Protein AF-A0A0D8IU62-F1 (afdb_monomer_lite)

InterPro domains:
  IPR040696 Large polyvalent protein associated domain 23 [PF18838] (201-257)

pLDDT: mean 72.2, std 17.95, range [23.72, 97.88]

Foldseek 3Di:
DDDDAQADPPLLVVLVCVLLVLLVAAEAEDADPPQLDQWDDDDRYIYGHRHDDLCSLLVVQLVVLVVCCVVPVPLSVLLLVLLVVLLVVDVVLVVLLVVLLCQCPPPSHPNVVVQQDPVGDGNPVSSSSNSSSNSLSVCLSDVVSVLLSCLVDLSSLVSNLVSLVVVCVSRVVSDDPVSNVSSVVSNVSSVCSNVVCLVPLVFFAWAKAFDDPPVLVVQLVVCVVVVHDQVVSCLVRVWGAFQVRTTMHIWGQVQKAFPLVFPPDPDQKDFPLRTIDGVRCCVVPVVLRGQIEGEDDDPPPDQWAQDLVRSYIYHHNCCSPPHDVLSVLLRSLQSSCSSRVHQHADDLLLLLLVLLLVLCVVPVPPPVLVVDDALVSNSLSSQVSSCVVQSHPTNSRSSVVLRCQRLSNLSSNLSSVRSSPHNVCSSVDDSPSHGHGGDSVVSVVSSVVSSVVSPDDPVVVCVVSPD

Organism: NCBI:txid1550024

Radius of gyration: 24.52 Å; chains: 1; bounding box: 62×64×66 Å

Sequence (467 aa):
MALETGRAGKTDLDWLEHLAGTAKMELQYVFQPGSGVQAAVQGRRITVNLVGAGYAFGAAVHELGHSMKAADAKAYAKFESAVLRLAQSDAALEQIARQTAADYLSPDSPARAGLLDAQGNIDAAALNEEISLRLAQELVADPEKLVRAVERDRGLTETFLDFVRGLKNRIAIRLSGSERAMLDEAERTLVNLLRGEAGSVAGEKYSFVRATDAEQIARAQELEAQGENAKTIWSETHLTRDGGGAWVQEINDHGAKPRPDGDARGEKGGRLADYLEHPELYEADPGIADINVELGTLSESEKGKYSLQERTLRFTEDTFKNKSMSDIMHEVQHAIQNEEELAAGGSRKLAYAALVSDAYEAVKDTPEFQSLQTKEERLHYLEEAAAKQAGAPDIETAATNGYVNLGGEKMARQTAKRWYYTKDQREKTWPDVAGNVLDKSVESQRIVETLERIGYTKNEIRGLLGG

Secondary structure (DSSP, 8-state):
----S----HHHHHHHHHHHHHHT-EEEEE--TT---SEEEETTEEEEE---TTHHHHHHHHHHHHHHHHH-HHHHHHHHHHHHHHHHH-HHHHHHHHHHHHHHH-TT-GGGGGGB-TTS-B-HHHHHHHHHHHHHHHHHS-HHHHHHHHHT-HHHHHHHHHHHHHHHHHHTTS--HHHHH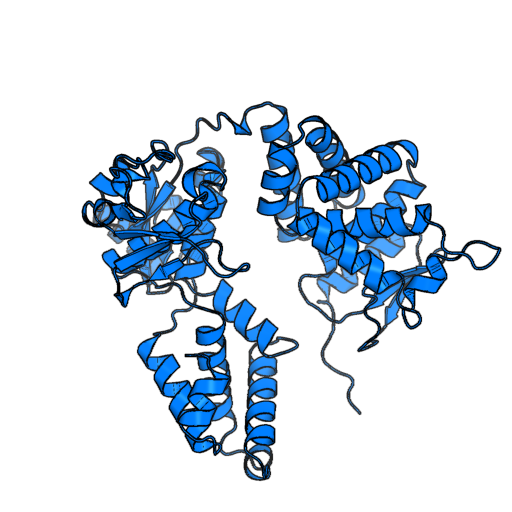HHHHHHHHHHHHHTTGGG---S--EEEEE---HHHHHHHHHHHHTT--HHHHH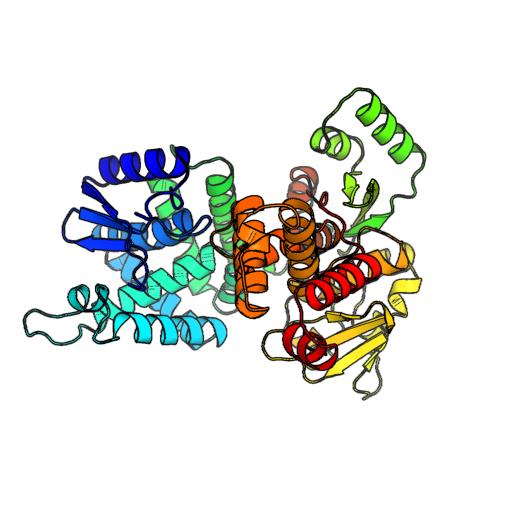HHHS-EE-TTS-EEEEEE-TT-EE-TT-SS-S-SEEEHHHHEE-HHHHHH-GGGGG-EEEEEPPPTT-SEEEETTTTEEEEETTHHHHS-HHHHHHHHHHHHHHHTT------HHHHHHHHHHHHHHHHTTSHHHHT--SHHHHHHHHHHHHHHHTT-SSHHHHHHHHHHTBHHHHHHHHHHHHTT--HHHHHHS------B---HHHHHHHHHHHHHHHT--HHHHHHHH--

Structure (mmCIF, N/CA/C/O backbone):
data_AF-A0A0D8IU62-F1
#
_entry.id   AF-A0A0D8IU62-F1
#
loop_
_atom_site.group_PDB
_atom_site.id
_atom_site.type_symbol
_atom_site.label_atom_id
_atom_site.label_alt_id
_atom_site.label_comp_id
_atom_site.label_asym_id
_atom_site.label_entity_id
_atom_site.label_seq_id
_atom_site.pdbx_PDB_ins_code
_atom_site.Cartn_x
_atom_site.Cartn_y
_atom_site.Cartn_z
_atom_site.occupancy
_atom_site.B_iso_or_equiv
_atom_site.auth_seq_id
_atom_site.auth_comp_id
_atom_site.auth_asym_id
_atom_site.auth_atom_id
_atom_site.pdbx_PDB_model_num
ATOM 1 N N . MET A 1 1 ? -7.537 6.037 35.303 1.00 23.72 1 MET A N 1
ATOM 2 C CA . MET A 1 1 ? -7.103 4.622 35.338 1.00 23.72 1 MET A CA 1
ATOM 3 C C . MET A 1 1 ? -7.016 4.092 33.908 1.00 23.72 1 MET A C 1
ATOM 5 O O . MET A 1 1 ? -7.736 3.176 33.549 1.00 23.72 1 MET A O 1
ATOM 9 N N . ALA A 1 2 ? -6.161 4.710 33.089 1.00 24.53 2 ALA A N 1
ATOM 10 C CA . ALA A 1 2 ? -5.918 4.355 31.694 1.00 24.53 2 ALA A CA 1
ATOM 11 C C . ALA A 1 2 ? -4.403 4.177 31.559 1.00 24.53 2 ALA A C 1
ATOM 13 O O . ALA A 1 2 ? -3.666 5.153 31.482 1.00 24.53 2 ALA A O 1
ATOM 14 N N . LEU A 1 3 ? -3.943 2.941 31.713 1.00 24.83 3 LEU A N 1
ATOM 15 C CA . LEU A 1 3 ? -2.543 2.538 31.612 1.00 24.83 3 LEU A CA 1
ATOM 16 C C . LEU A 1 3 ? -2.556 1.075 31.186 1.00 24.83 3 LEU A C 1
ATOM 18 O O . LEU A 1 3 ? -2.492 0.201 32.035 1.00 24.83 3 LEU A O 1
ATOM 22 N N . GLU A 1 4 ? -2.732 0.828 29.891 1.00 28.38 4 GLU A N 1
ATOM 23 C CA . GLU A 1 4 ? -2.337 -0.406 29.202 1.00 28.38 4 GLU A CA 1
ATOM 24 C C . GLU A 1 4 ? -2.783 -0.292 27.744 1.00 28.38 4 GLU A C 1
ATOM 26 O O . GLU A 1 4 ? -3.951 -0.506 27.451 1.00 28.38 4 GLU A O 1
ATOM 31 N N . THR A 1 5 ? -1.881 0.122 26.850 1.00 31.73 5 THR A N 1
ATOM 32 C CA . THR A 1 5 ? -1.741 -0.332 25.444 1.00 31.73 5 THR A CA 1
ATOM 33 C C . THR A 1 5 ? -0.883 0.670 24.679 1.00 31.73 5 THR A C 1
ATOM 35 O O . THR A 1 5 ? -1.318 1.673 24.136 1.00 31.73 5 THR A O 1
ATOM 38 N N . GLY A 1 6 ? 0.407 0.388 24.716 1.00 31.55 6 GLY A N 1
ATOM 39 C CA . GLY A 1 6 ? 1.464 1.105 24.024 1.00 31.55 6 GLY A CA 1
ATOM 40 C C . GLY A 1 6 ? 2.752 0.545 24.580 1.00 31.55 6 GLY A C 1
ATOM 41 O O . GLY A 1 6 ? 3.444 1.173 25.376 1.00 31.55 6 GLY A O 1
ATOM 42 N N . ARG A 1 7 ? 2.965 -0.744 24.317 1.00 33.69 7 ARG A N 1
ATOM 43 C CA . ARG A 1 7 ? 4.231 -1.390 24.621 1.00 33.69 7 ARG A CA 1
ATOM 44 C C . ARG A 1 7 ? 4.876 -1.679 23.284 1.00 33.69 7 ARG A C 1
ATOM 46 O O . ARG A 1 7 ? 4.287 -2.379 22.465 1.00 33.69 7 ARG A O 1
ATOM 53 N N . ALA A 1 8 ? 6.075 -1.140 23.102 1.00 39.62 8 ALA A N 1
ATOM 54 C CA . ALA A 1 8 ? 7.024 -1.697 22.157 1.00 39.62 8 ALA A CA 1
ATOM 55 C C . ALA A 1 8 ? 7.082 -3.221 22.369 1.00 39.62 8 ALA A C 1
ATOM 57 O O . ALA A 1 8 ? 6.934 -3.704 23.502 1.00 39.62 8 ALA A O 1
ATOM 58 N N . GLY A 1 9 ? 7.202 -3.982 21.280 1.00 40.31 9 GLY A N 1
ATOM 59 C CA . GLY A 1 9 ? 7.260 -5.433 21.369 1.00 40.31 9 GLY A CA 1
ATOM 60 C C . GLY A 1 9 ? 8.406 -5.846 22.290 1.00 40.31 9 GLY A C 1
ATOM 61 O O . GLY A 1 9 ? 9.393 -5.127 22.433 1.00 40.31 9 GLY A O 1
ATOM 62 N N . LYS A 1 10 ? 8.305 -7.013 22.931 1.00 38.44 10 LYS A N 1
ATOM 63 C CA . LYS A 1 10 ? 9.383 -7.522 23.797 1.00 38.44 10 LYS A CA 1
ATOM 64 C C . LYS A 1 10 ? 10.744 -7.509 23.080 1.00 38.44 10 LYS A C 1
ATOM 66 O O . LYS A 1 10 ? 11.741 -7.140 23.677 1.00 38.44 10 LYS A O 1
ATOM 71 N N . THR A 1 11 ? 10.752 -7.819 21.786 1.00 42.34 11 THR A N 1
ATOM 72 C CA . THR A 1 11 ? 11.939 -7.777 20.924 1.00 42.34 11 THR A CA 1
ATOM 73 C C . THR A 1 11 ? 12.497 -6.361 20.730 1.00 42.34 11 THR A C 1
ATOM 75 O O . THR A 1 11 ? 13.711 -6.196 20.739 1.00 42.34 11 THR A O 1
ATOM 78 N N . ASP A 1 12 ? 11.638 -5.345 20.628 1.00 43.91 12 ASP A N 1
ATOM 79 C CA . ASP A 1 12 ? 12.027 -3.937 20.464 1.00 43.91 12 ASP A CA 1
ATOM 80 C C . ASP A 1 12 ? 12.585 -3.351 21.774 1.00 43.91 12 ASP A C 1
ATOM 82 O O . ASP A 1 12 ? 13.559 -2.599 21.773 1.00 43.91 12 ASP A O 1
ATOM 86 N N . LEU A 1 13 ? 11.988 -3.730 22.911 1.00 44.53 13 LEU A N 1
ATOM 87 C CA . LEU A 1 13 ? 12.437 -3.346 24.254 1.00 44.53 13 LEU A CA 1
ATOM 88 C C . LEU A 1 13 ? 13.764 -4.026 24.627 1.00 44.53 13 LEU A C 1
ATOM 90 O O . LEU A 1 13 ? 14.680 -3.356 25.106 1.00 44.53 13 LEU A O 1
ATOM 94 N N . ASP A 1 14 ? 13.899 -5.326 24.341 1.00 45.22 14 ASP A N 1
ATOM 95 C CA . ASP A 1 14 ? 15.143 -6.084 24.536 1.00 45.22 14 ASP A CA 1
ATOM 96 C C . ASP A 1 14 ? 16.275 -5.512 23.651 1.00 45.22 14 ASP A C 1
ATOM 98 O O . ASP A 1 14 ? 17.438 -5.450 24.060 1.00 45.22 14 ASP A O 1
ATOM 102 N N . TRP A 1 15 ? 15.942 -5.042 22.442 1.00 50.19 15 TRP A N 1
ATOM 103 C CA . TRP A 1 15 ? 16.871 -4.385 21.520 1.00 50.19 15 TRP A CA 1
ATOM 104 C C . TRP A 1 15 ? 17.313 -2.995 22.016 1.00 50.19 15 TRP A C 1
ATOM 106 O O . TRP A 1 15 ? 18.520 -2.726 22.055 1.00 50.19 15 TRP A O 1
ATOM 116 N N . LEU A 1 16 ? 16.383 -2.144 22.473 1.00 46.78 16 LEU A N 1
ATOM 117 C CA . LEU A 1 16 ? 16.682 -0.813 23.020 1.00 46.78 16 LEU A CA 1
ATOM 118 C C . LEU A 1 16 ? 17.548 -0.892 24.292 1.00 46.78 16 LEU A C 1
ATOM 120 O O . LEU A 1 16 ? 18.548 -0.174 24.406 1.00 46.78 16 LEU A O 1
ATOM 124 N N . GLU A 1 17 ? 17.221 -1.792 25.226 1.00 48.28 17 GLU A N 1
ATOM 125 C CA . GLU A 1 17 ? 18.007 -2.023 26.452 1.00 48.28 17 GLU A CA 1
ATOM 126 C C . GLU A 1 17 ? 19.444 -2.459 26.135 1.00 48.28 17 GLU A C 1
ATOM 128 O O . GLU A 1 17 ? 20.413 -2.019 26.764 1.00 48.28 17 GLU A O 1
ATOM 133 N N . HIS A 1 18 ? 19.611 -3.287 25.105 1.00 45.47 18 HIS A N 1
ATOM 134 C CA . HIS A 1 18 ? 20.913 -3.792 24.698 1.00 45.47 18 HIS A CA 1
ATOM 135 C C . HIS A 1 18 ? 21.776 -2.751 23.963 1.00 45.47 18 HIS A C 1
ATOM 137 O O . HIS A 1 18 ? 23.010 -2.736 24.093 1.00 45.47 18 HIS A O 1
ATOM 143 N N . LEU A 1 19 ? 21.140 -1.860 23.203 1.00 47.88 19 LEU A N 1
ATOM 144 C CA . LEU A 1 19 ? 21.784 -0.748 22.508 1.00 47.88 19 LEU A CA 1
ATOM 145 C C . LEU A 1 19 ? 22.259 0.339 23.459 1.00 47.88 19 LEU A C 1
ATOM 147 O O . LEU A 1 19 ? 23.422 0.743 23.374 1.00 47.88 19 LEU A O 1
ATOM 151 N N . ALA A 1 20 ? 21.413 0.723 24.415 1.00 49.81 20 ALA A N 1
ATOM 152 C CA . ALA A 1 20 ? 21.793 1.612 25.503 1.00 49.81 20 ALA A CA 1
ATOM 153 C C . ALA A 1 20 ? 23.021 1.056 26.250 1.00 49.81 20 ALA A C 1
ATOM 155 O O . ALA A 1 20 ? 24.021 1.755 26.427 1.00 49.81 20 ALA A O 1
ATOM 156 N N . GLY A 1 21 ? 23.043 -0.253 26.531 1.00 47.72 21 GLY A N 1
ATOM 157 C CA . GLY A 1 21 ? 24.211 -0.923 27.112 1.00 47.72 21 GLY A CA 1
ATOM 158 C C . GLY A 1 21 ? 25.491 -0.851 26.260 1.00 47.72 21 GLY A C 1
ATOM 159 O O . GLY A 1 21 ? 26.589 -0.722 26.802 1.00 47.72 21 GLY A O 1
ATOM 160 N N . THR A 1 22 ? 25.381 -0.883 24.928 1.00 46.75 22 THR A N 1
ATOM 161 C CA . THR A 1 22 ? 26.536 -0.877 24.001 1.00 46.75 22 THR A CA 1
ATOM 162 C C . THR A 1 22 ? 27.087 0.528 23.773 1.00 46.75 22 THR A C 1
ATOM 164 O O . THR A 1 22 ? 28.303 0.718 23.732 1.00 46.75 22 THR A O 1
ATOM 167 N N . ALA A 1 23 ? 26.203 1.524 23.702 1.00 46.81 23 ALA A N 1
ATOM 168 C CA . ALA A 1 23 ? 26.554 2.939 23.611 1.00 46.81 23 ALA A CA 1
ATOM 169 C C . ALA A 1 23 ? 26.958 3.553 24.971 1.00 46.81 23 ALA A C 1
ATOM 171 O O . ALA A 1 23 ? 27.368 4.712 25.032 1.00 46.81 23 ALA A O 1
ATOM 172 N N . LYS A 1 24 ? 26.895 2.780 26.070 1.00 56.34 24 LYS A N 1
ATOM 173 C CA . LYS A 1 24 ? 27.091 3.247 27.459 1.00 56.34 24 LYS A CA 1
ATOM 174 C C . LYS A 1 24 ? 26.139 4.391 27.828 1.00 56.34 24 LYS A C 1
ATOM 176 O O . LYS A 1 24 ? 26.566 5.400 28.408 1.00 56.34 24 LYS A O 1
ATOM 181 N N . MET A 1 25 ? 24.876 4.215 27.463 1.00 47.00 25 MET A N 1
ATOM 182 C CA . MET A 1 25 ? 23.758 5.109 27.730 1.00 47.00 25 MET A CA 1
ATOM 183 C C . MET A 1 25 ? 22.753 4.431 28.679 1.00 47.00 25 MET A C 1
ATOM 185 O O . MET A 1 25 ? 22.629 3.210 28.706 1.00 47.00 25 MET A O 1
ATOM 189 N N . GLU A 1 26 ? 22.067 5.222 29.496 1.00 46.81 26 GLU A N 1
ATOM 190 C CA . GLU A 1 26 ? 20.943 4.824 30.340 1.00 46.81 26 GLU A CA 1
ATOM 191 C C . GLU A 1 26 ? 19.649 4.964 29.537 1.00 46.81 26 GLU A C 1
ATOM 193 O O . GLU A 1 26 ? 19.426 5.994 28.908 1.00 46.81 26 GLU A O 1
ATOM 198 N N . LEU A 1 27 ? 18.780 3.958 29.560 1.00 44.56 27 LEU A N 1
ATOM 199 C CA . LEU A 1 27 ? 17.505 4.004 28.852 1.00 44.56 27 LEU A CA 1
ATOM 200 C C . LEU A 1 27 ? 16.352 4.182 29.838 1.00 44.56 27 LEU A C 1
ATOM 202 O O . LEU A 1 27 ? 16.270 3.466 30.836 1.00 44.56 27 LEU A O 1
ATOM 206 N N . GLN A 1 28 ? 15.459 5.122 29.545 1.00 47.72 28 GLN A N 1
ATOM 207 C CA . GLN A 1 28 ? 14.249 5.374 30.312 1.00 47.72 28 GLN A CA 1
ATOM 208 C C . GLN A 1 28 ? 13.028 5.343 29.390 1.00 47.72 28 GLN A C 1
ATOM 210 O O . GLN A 1 28 ? 12.946 6.066 28.401 1.00 47.72 28 GLN A O 1
ATOM 215 N N . TYR A 1 29 ? 12.045 4.525 29.743 1.00 46.34 29 TYR A N 1
ATOM 216 C CA . TYR A 1 29 ? 10.778 4.461 29.025 1.00 46.34 29 TYR A CA 1
ATOM 217 C C . TYR A 1 29 ? 9.762 5.398 29.666 1.00 46.34 29 TYR A C 1
ATOM 219 O O . TYR A 1 29 ? 9.590 5.387 30.888 1.00 46.34 29 TYR A O 1
ATOM 227 N N . VAL A 1 30 ? 9.074 6.196 28.853 1.00 43.81 30 VAL A N 1
ATOM 228 C CA . VAL A 1 30 ? 8.003 7.083 29.319 1.00 43.81 30 VAL A CA 1
ATOM 229 C C . VAL A 1 30 ? 6.769 6.935 28.438 1.00 43.81 30 VAL A C 1
ATOM 231 O O . VAL A 1 30 ? 6.855 6.601 27.260 1.00 43.81 30 VAL A O 1
ATOM 234 N N . PHE A 1 31 ? 5.605 7.178 29.031 1.00 39.66 31 PHE A N 1
ATOM 235 C CA . PHE A 1 31 ? 4.325 7.187 28.333 1.00 39.66 31 PHE A CA 1
ATOM 236 C C . PHE A 1 31 ? 3.728 8.584 28.488 1.00 39.66 31 PHE A C 1
ATOM 238 O O . PHE A 1 31 ? 3.175 8.909 29.540 1.00 39.66 31 PHE A O 1
ATOM 245 N N . GLN A 1 32 ? 3.924 9.441 27.484 1.00 45.47 32 GLN A N 1
ATOM 246 C CA . GLN A 1 32 ? 3.443 10.825 27.498 1.00 45.47 32 GLN A CA 1
ATOM 247 C C . GLN A 1 32 ? 2.598 11.098 26.247 1.00 45.47 32 GLN A C 1
ATOM 249 O O . GLN A 1 32 ? 3.142 11.428 25.191 1.00 45.47 32 GLN A O 1
ATOM 254 N N . PRO A 1 33 ? 1.267 10.952 26.349 1.00 37.09 33 PRO A N 1
ATOM 255 C CA . PRO A 1 33 ? 0.346 11.350 25.294 1.00 37.09 33 PRO A CA 1
ATOM 256 C C . PRO A 1 33 ? 0.358 12.879 25.157 1.00 37.09 33 PRO A C 1
ATOM 258 O O . PRO A 1 33 ? 0.120 13.584 26.137 1.00 37.09 33 PRO A O 1
ATOM 261 N N . GLY A 1 34 ? 0.641 13.390 23.957 1.00 34.22 34 GLY A N 1
ATOM 262 C CA . GLY A 1 34 ? 0.487 14.814 23.623 1.00 34.22 34 GLY A CA 1
ATOM 263 C C . GLY A 1 34 ? 1.756 15.673 23.603 1.00 34.22 34 GLY A C 1
ATOM 264 O O . GLY A 1 34 ? 1.645 16.870 23.372 1.00 34.22 34 GLY A O 1
ATOM 265 N N . SER A 1 35 ? 2.954 15.113 23.807 1.00 41.28 35 SER A N 1
ATOM 266 C CA . SER A 1 35 ? 4.193 15.913 23.810 1.00 41.28 35 SER A CA 1
ATOM 267 C C . SER A 1 35 ? 4.787 16.188 22.422 1.00 41.28 35 SER A C 1
ATOM 269 O O . SER A 1 35 ? 5.700 17.000 22.323 1.00 41.28 35 SER A O 1
ATOM 271 N N . GLY A 1 36 ? 4.354 15.483 21.366 1.00 39.44 36 GLY A N 1
ATOM 272 C CA . GLY A 1 36 ? 4.965 15.528 20.022 1.00 39.44 36 GLY A CA 1
ATOM 273 C C . GLY A 1 36 ? 6.397 14.965 19.943 1.00 39.44 36 GLY A C 1
ATOM 274 O O . GLY A 1 36 ? 6.873 14.626 18.865 1.00 39.44 36 GLY A O 1
ATOM 275 N N . VAL A 1 37 ? 7.068 14.799 21.086 1.00 40.44 37 VAL A N 1
ATOM 276 C CA . VAL A 1 37 ? 8.439 14.305 21.219 1.00 40.44 37 VAL A CA 1
ATOM 277 C C . VAL A 1 37 ? 8.416 12.786 21.387 1.00 40.44 37 VAL A C 1
ATOM 279 O O . VAL A 1 37 ? 7.905 12.252 22.378 1.00 40.44 37 VAL A O 1
ATOM 282 N N . GLN A 1 38 ? 8.942 12.094 20.375 1.00 49.34 38 GLN A N 1
ATOM 283 C CA . GLN A 1 38 ? 8.926 10.630 20.261 1.00 49.34 38 GLN A CA 1
ATOM 284 C C . GLN A 1 38 ? 10.104 9.970 20.998 1.00 49.34 38 GLN A C 1
ATOM 286 O O . GLN A 1 38 ? 9.960 8.878 21.546 1.00 49.34 38 GLN A O 1
ATOM 291 N N . ALA A 1 39 ? 11.246 10.651 21.069 1.00 44.62 39 ALA A N 1
ATOM 292 C CA . ALA A 1 39 ? 12.399 10.286 21.880 1.00 44.62 39 ALA A CA 1
ATOM 293 C C . ALA A 1 39 ? 13.208 11.551 22.227 1.00 44.62 39 ALA A C 1
ATOM 295 O O . ALA A 1 39 ? 13.013 12.594 21.606 1.00 44.62 39 ALA A O 1
ATOM 296 N N . ALA A 1 40 ? 14.038 11.492 23.269 1.00 42.66 40 ALA A N 1
ATOM 297 C CA . ALA A 1 40 ? 14.892 12.601 23.689 1.00 42.66 40 ALA A CA 1
ATOM 298 C C . ALA A 1 40 ? 16.178 12.103 24.364 1.00 42.66 40 ALA A C 1
ATOM 300 O O . ALA A 1 40 ? 16.131 11.212 25.219 1.00 42.66 40 ALA A O 1
ATOM 301 N N . VAL A 1 41 ? 17.314 12.738 24.060 1.00 38.78 41 VAL A N 1
ATOM 302 C CA . VAL A 1 41 ? 18.610 12.451 24.698 1.00 38.78 41 VAL A CA 1
ATOM 303 C C . VAL A 1 41 ? 19.008 13.565 25.650 1.00 38.78 41 VAL A C 1
ATOM 305 O O . VAL A 1 41 ? 19.099 14.730 25.275 1.00 38.78 41 VAL A O 1
ATOM 308 N N . GLN A 1 42 ? 19.328 13.198 26.890 1.00 45.03 42 GLN A N 1
ATOM 309 C CA . GLN A 1 42 ? 19.895 14.110 27.875 1.00 45.03 42 GLN A CA 1
ATOM 310 C C . GLN A 1 42 ? 21.138 13.491 28.522 1.00 45.03 42 GLN A C 1
ATOM 312 O O . GLN A 1 42 ? 21.069 12.577 29.348 1.00 45.03 42 GLN A O 1
ATOM 317 N N . GLY A 1 43 ? 22.316 13.995 28.153 1.00 49.31 43 GLY A N 1
ATOM 318 C CA . GLY A 1 43 ? 23.590 13.475 28.649 1.00 49.31 43 GLY A CA 1
ATOM 319 C C . GLY A 1 43 ? 23.824 12.027 28.208 1.00 49.31 43 GLY A C 1
ATOM 320 O O . GLY A 1 43 ? 23.930 11.751 27.020 1.00 49.31 43 GLY A O 1
ATOM 321 N N . ARG A 1 44 ? 23.924 11.090 29.160 1.00 46.38 44 ARG A N 1
ATOM 322 C CA . ARG A 1 44 ? 24.012 9.649 28.851 1.00 46.38 44 ARG A CA 1
ATOM 323 C C . ARG A 1 44 ? 22.647 8.971 28.813 1.00 46.38 44 ARG A C 1
ATOM 325 O O . ARG A 1 44 ? 22.629 7.756 28.748 1.00 46.38 44 ARG A O 1
ATOM 332 N N . ARG A 1 45 ? 21.530 9.691 28.913 1.00 40.00 45 ARG A N 1
ATOM 333 C CA . ARG A 1 45 ? 20.202 9.092 29.057 1.00 40.00 45 ARG A CA 1
ATOM 334 C C . ARG A 1 45 ? 19.366 9.267 27.793 1.00 40.00 45 ARG A C 1
ATOM 336 O O . ARG A 1 45 ? 19.234 10.392 27.328 1.00 40.00 45 ARG A O 1
ATOM 343 N N . ILE A 1 46 ? 18.793 8.182 27.280 1.00 47.81 46 ILE A N 1
ATOM 344 C CA . ILE A 1 46 ? 17.806 8.176 26.192 1.00 47.81 46 ILE A CA 1
ATOM 345 C C . ILE A 1 46 ? 16.427 7.968 26.818 1.00 47.81 46 ILE A C 1
ATOM 347 O O . ILE A 1 46 ? 16.234 7.036 27.600 1.00 47.81 46 ILE A O 1
ATOM 351 N N . THR A 1 47 ? 15.475 8.826 26.473 1.00 48.75 47 THR A N 1
ATOM 352 C CA . THR A 1 47 ? 14.075 8.729 26.886 1.00 48.75 47 THR A CA 1
ATOM 353 C C . THR A 1 47 ? 13.222 8.420 25.666 1.00 48.75 47 THR A C 1
ATOM 355 O O . THR A 1 47 ? 13.234 9.202 24.726 1.00 48.75 47 THR A O 1
ATOM 358 N N . VAL A 1 48 ? 12.492 7.305 25.660 1.00 48.34 48 VAL A N 1
ATOM 359 C CA . VAL A 1 48 ? 11.698 6.872 24.493 1.00 48.34 48 VAL A CA 1
ATOM 360 C C . VAL A 1 48 ? 10.213 6.852 24.841 1.00 48.34 48 VAL A C 1
ATOM 362 O O . VAL A 1 48 ? 9.822 6.272 25.860 1.00 48.34 48 VAL A O 1
ATOM 365 N N . ASN A 1 49 ? 9.397 7.479 23.989 1.00 51.16 49 ASN A N 1
ATOM 366 C CA . ASN A 1 49 ? 7.940 7.487 24.084 1.00 51.16 49 ASN A CA 1
ATOM 367 C C . ASN A 1 49 ? 7.361 6.291 23.310 1.00 51.16 49 ASN A C 1
ATOM 369 O O . ASN A 1 49 ? 7.567 6.156 22.107 1.00 51.16 49 ASN A O 1
ATOM 373 N N . LEU A 1 50 ? 6.642 5.401 23.997 1.00 45.75 50 LEU A N 1
ATOM 374 C CA . LEU A 1 50 ? 6.278 4.064 23.490 1.00 45.75 50 LEU A CA 1
ATOM 375 C C . LEU A 1 50 ? 5.007 4.009 22.609 1.00 45.75 50 LEU A C 1
ATOM 377 O O . LEU A 1 50 ? 4.408 2.944 22.441 1.00 45.75 50 LEU A O 1
ATOM 381 N N . VAL A 1 51 ? 4.570 5.138 22.052 1.00 41.06 51 VAL A N 1
ATOM 382 C CA . VAL A 1 51 ? 3.310 5.257 21.299 1.00 41.06 51 VAL A CA 1
ATOM 383 C C . VAL A 1 51 ? 3.573 5.096 19.788 1.00 41.06 51 VAL A C 1
ATOM 385 O O . VAL A 1 51 ? 3.673 6.085 19.072 1.00 41.06 51 VAL A O 1
ATOM 388 N N . GLY A 1 52 ? 3.721 3.857 19.292 1.00 41.56 52 GLY A N 1
ATOM 389 C CA . GLY A 1 52 ? 3.656 3.546 17.846 1.00 41.56 52 GLY A CA 1
ATOM 390 C C . GLY A 1 52 ? 4.535 2.381 17.353 1.00 41.56 52 GLY A C 1
ATOM 391 O O . GLY A 1 52 ? 5.751 2.386 17.537 1.00 41.56 52 GLY A O 1
ATOM 392 N N . ALA A 1 53 ? 3.936 1.400 16.665 1.00 38.34 53 ALA A N 1
ATOM 393 C CA . ALA A 1 53 ? 4.632 0.277 16.021 1.00 38.34 53 ALA A CA 1
ATOM 394 C C . ALA A 1 53 ? 5.006 0.639 14.569 1.00 38.34 53 ALA A C 1
ATOM 396 O O . ALA A 1 53 ? 4.135 0.948 13.763 1.00 38.34 53 ALA A O 1
ATOM 397 N N . GLY A 1 54 ? 6.307 0.650 14.259 1.00 40.38 54 GLY A N 1
ATOM 398 C CA . GLY A 1 54 ? 6.889 1.140 12.993 1.00 40.38 54 GLY A CA 1
ATOM 399 C C . GLY A 1 54 ? 7.882 2.296 13.185 1.00 40.38 54 GLY A C 1
ATOM 400 O O . GLY A 1 54 ? 8.775 2.499 12.368 1.00 40.38 54 GLY A O 1
ATOM 401 N N . TYR A 1 55 ? 7.799 2.992 14.323 1.00 45.75 55 TYR A N 1
ATOM 402 C CA . TYR A 1 55 ? 8.639 4.148 14.648 1.00 45.75 55 TYR A CA 1
ATOM 403 C C . TYR A 1 55 ? 9.945 3.794 15.374 1.00 45.75 55 TYR A C 1
ATOM 405 O O . TYR A 1 55 ? 10.824 4.645 15.459 1.00 45.75 55 TYR A O 1
ATOM 413 N N . ALA A 1 56 ? 10.123 2.554 15.847 1.00 47.44 56 ALA A N 1
ATOM 414 C CA . ALA A 1 56 ? 11.308 2.153 16.610 1.00 47.44 56 ALA A CA 1
ATOM 415 C C . ALA A 1 56 ? 12.602 2.178 15.774 1.00 47.44 56 ALA A C 1
ATOM 417 O O . ALA A 1 56 ? 13.606 2.704 16.239 1.00 47.44 56 ALA A O 1
ATOM 418 N N . PHE A 1 57 ? 12.577 1.691 14.526 1.00 46.94 57 PHE A N 1
ATOM 419 C CA . PHE A 1 57 ? 13.752 1.684 13.641 1.00 46.94 57 PHE A CA 1
ATOM 420 C C . PHE A 1 57 ? 14.087 3.078 13.081 1.00 46.94 57 PHE A C 1
ATOM 422 O O . PHE A 1 57 ? 15.247 3.480 13.038 1.00 46.94 57 PHE A O 1
ATOM 429 N N . GLY A 1 58 ? 13.076 3.858 12.694 1.00 52.50 58 GLY A N 1
ATOM 430 C CA . GLY A 1 58 ? 13.271 5.244 12.267 1.00 52.50 58 GLY A CA 1
ATOM 431 C C . GLY A 1 58 ? 13.807 6.133 13.395 1.00 52.50 58 GLY A C 1
ATOM 432 O O . GLY A 1 58 ? 14.790 6.847 13.205 1.00 52.50 58 GLY A O 1
ATOM 433 N N . ALA A 1 59 ? 13.221 6.024 14.592 1.00 53.88 59 ALA A N 1
ATOM 434 C CA . ALA A 1 59 ? 13.721 6.701 15.785 1.00 53.88 59 ALA A CA 1
ATOM 435 C C . ALA A 1 59 ? 15.119 6.193 16.170 1.00 53.88 59 ALA A C 1
ATOM 437 O O . ALA A 1 59 ? 15.985 6.980 16.516 1.00 53.88 59 ALA A O 1
ATOM 438 N N . ALA A 1 60 ? 15.407 4.900 16.024 1.00 52.47 60 ALA A N 1
ATOM 439 C CA . ALA A 1 60 ? 16.751 4.366 16.223 1.00 52.47 60 ALA A CA 1
ATOM 440 C C . ALA A 1 60 ? 17.797 4.999 15.306 1.00 52.47 60 ALA A C 1
ATOM 442 O O . ALA A 1 60 ? 18.908 5.279 15.745 1.00 52.47 60 ALA A O 1
ATOM 443 N N . VAL A 1 61 ? 17.464 5.198 14.030 1.00 58.75 61 VAL A N 1
ATOM 444 C CA . VAL A 1 61 ? 18.343 5.854 13.055 1.00 58.75 61 VAL A CA 1
ATOM 445 C C . VAL A 1 61 ? 18.580 7.309 13.444 1.00 58.75 61 VAL A C 1
ATOM 447 O O . VAL A 1 61 ? 19.722 7.766 13.386 1.00 58.75 61 VAL A O 1
ATOM 450 N N . HIS A 1 62 ? 17.527 8.003 13.876 1.00 66.38 62 HIS A N 1
ATOM 451 C CA . HIS A 1 62 ? 17.607 9.357 14.417 1.00 66.38 62 HIS A CA 1
ATOM 452 C C . HIS A 1 62 ? 18.576 9.406 15.616 1.00 66.38 62 HIS A C 1
ATOM 454 O O . HIS A 1 62 ? 19.594 10.094 15.573 1.00 66.38 62 HIS A O 1
ATOM 460 N N . GLU A 1 63 ? 18.366 8.553 16.619 1.00 59.62 63 GLU A N 1
ATOM 461 C CA . GLU A 1 63 ? 19.177 8.497 17.842 1.00 59.62 63 GLU A CA 1
ATOM 462 C C . GLU A 1 63 ? 20.632 8.049 17.608 1.00 59.62 63 GLU A C 1
ATOM 464 O O . GLU A 1 63 ? 21.596 8.596 18.160 1.00 59.62 63 GLU A O 1
ATOM 469 N N . LEU A 1 64 ? 20.836 7.059 16.738 1.00 58.66 64 LEU A N 1
ATOM 470 C CA . LEU A 1 64 ? 22.172 6.630 16.328 1.00 58.66 64 LEU A CA 1
ATOM 471 C C . LEU A 1 64 ? 22.896 7.731 15.566 1.00 58.66 64 LEU A C 1
ATOM 473 O O . LEU A 1 64 ? 24.118 7.823 15.673 1.00 58.66 64 LEU A O 1
ATOM 477 N N . GLY A 1 65 ? 22.164 8.575 14.844 1.00 64.94 65 GLY A N 1
ATOM 478 C CA . GLY A 1 65 ? 22.683 9.763 14.195 1.00 64.94 65 GLY A CA 1
ATOM 479 C C . GLY A 1 65 ? 23.407 10.706 15.158 1.00 64.94 65 GLY A C 1
ATOM 480 O O . GLY A 1 65 ? 24.556 11.064 14.888 1.00 64.94 65 GLY A O 1
ATOM 481 N N . HIS A 1 66 ? 22.832 10.997 16.329 1.00 67.88 66 HIS A N 1
ATOM 482 C CA . HIS A 1 66 ? 23.519 11.759 17.384 1.00 67.88 66 HIS A CA 1
ATOM 483 C C . HIS A 1 66 ? 24.806 11.062 17.854 1.00 67.88 66 HIS A C 1
ATOM 485 O O . HIS A 1 66 ? 25.866 11.679 18.005 1.00 67.88 66 HIS A O 1
ATOM 491 N N . SER A 1 67 ? 24.763 9.735 18.007 1.00 58.50 67 SER A N 1
ATOM 492 C CA . SER A 1 67 ? 25.953 8.937 18.340 1.00 58.50 67 SER A CA 1
ATOM 493 C C . SER A 1 67 ? 27.005 8.948 17.219 1.00 58.50 67 SER A C 1
ATOM 495 O O . SER A 1 67 ? 28.206 8.858 17.489 1.00 58.50 67 SER A O 1
ATOM 497 N N . MET A 1 68 ? 26.591 9.081 15.953 1.00 62.25 68 MET A N 1
ATOM 498 C CA . MET A 1 68 ? 27.506 9.256 14.825 1.00 62.25 68 MET A CA 1
ATOM 499 C C . MET A 1 68 ? 28.213 10.605 14.892 1.00 62.25 68 MET A C 1
ATOM 501 O O . MET A 1 68 ? 29.429 10.626 14.715 1.00 62.25 68 MET A O 1
ATOM 505 N N . LYS A 1 69 ? 27.494 11.692 15.200 1.00 71.81 69 LYS A N 1
ATOM 506 C CA . LYS A 1 69 ? 28.080 13.026 15.401 1.00 71.81 69 LYS A CA 1
ATOM 507 C C . LYS A 1 69 ? 29.131 13.020 16.506 1.00 71.81 69 LYS A C 1
ATOM 509 O O . LYS A 1 69 ? 30.221 13.557 16.319 1.00 71.81 69 LYS A O 1
ATOM 514 N N . ALA A 1 70 ? 28.834 12.358 17.624 1.00 65.50 70 ALA A N 1
ATOM 515 C CA . ALA A 1 70 ? 29.770 12.219 18.737 1.00 65.50 70 ALA A CA 1
ATOM 516 C C . ALA A 1 70 ? 31.022 11.395 18.374 1.00 65.50 70 ALA A C 1
ATOM 518 O O . ALA A 1 70 ? 32.109 11.670 18.880 1.00 65.50 70 ALA A O 1
ATOM 519 N N . ALA A 1 71 ? 30.880 10.389 17.505 1.00 57.41 71 ALA A N 1
ATOM 520 C CA . ALA A 1 71 ? 31.978 9.518 17.086 1.00 57.41 71 ALA A CA 1
ATOM 521 C C . ALA A 1 71 ? 32.848 10.122 15.967 1.00 57.41 71 ALA A C 1
ATOM 523 O O . ALA A 1 71 ? 34.063 9.941 15.975 1.00 57.41 71 ALA A O 1
ATOM 524 N N . ASP A 1 72 ? 32.235 10.817 15.007 1.00 69.00 72 ASP A N 1
ATOM 525 C CA . ASP A 1 72 ? 32.906 11.469 13.881 1.00 69.00 72 ASP A CA 1
ATOM 526 C C . ASP A 1 72 ? 32.100 12.690 13.408 1.00 69.00 72 ASP A C 1
ATOM 528 O O . ASP A 1 72 ? 31.299 12.638 12.468 1.00 69.00 72 ASP A O 1
ATOM 532 N N . ALA A 1 73 ? 32.349 13.827 14.059 1.00 74.94 73 ALA A N 1
ATOM 533 C CA . ALA A 1 73 ? 31.681 15.089 13.758 1.00 74.94 73 ALA A CA 1
ATOM 534 C C . ALA A 1 73 ? 31.915 15.567 12.313 1.00 74.94 73 ALA A C 1
ATOM 536 O O . ALA A 1 73 ? 31.072 16.261 11.745 1.00 74.94 73 ALA A O 1
ATOM 537 N N . LYS A 1 74 ? 33.042 15.193 11.688 1.00 76.69 74 LYS A N 1
ATOM 538 C CA . LYS A 1 74 ? 33.372 15.611 10.319 1.00 76.69 74 LYS A CA 1
ATOM 539 C C . LYS A 1 74 ? 32.576 14.812 9.290 1.00 76.69 74 LYS A C 1
ATOM 541 O O . LYS A 1 74 ? 32.115 15.393 8.308 1.00 76.69 74 LYS A O 1
ATOM 546 N N . ALA A 1 75 ? 32.425 13.504 9.492 1.00 66.06 75 ALA A N 1
ATOM 547 C CA . ALA A 1 75 ? 31.552 12.675 8.665 1.00 66.06 75 ALA A CA 1
ATOM 548 C C . ALA A 1 75 ? 30.084 13.083 8.839 1.00 66.06 75 ALA A C 1
ATOM 550 O O . ALA A 1 75 ? 29.364 13.230 7.852 1.00 66.06 75 ALA A O 1
ATOM 551 N N . TYR A 1 76 ? 29.670 13.361 10.076 1.00 75.75 76 TYR A N 1
ATOM 552 C CA . TYR A 1 76 ? 28.312 13.803 10.368 1.00 75.75 76 TYR A CA 1
ATOM 553 C C . TYR A 1 76 ? 27.966 15.149 9.719 1.00 75.75 76 TYR A C 1
ATOM 555 O O . TYR A 1 76 ? 26.934 15.258 9.071 1.00 75.75 76 TYR A O 1
ATOM 563 N N . ALA A 1 77 ? 28.848 16.151 9.789 1.00 81.94 77 ALA A N 1
ATOM 564 C CA . ALA A 1 77 ? 28.606 17.452 9.156 1.00 81.94 77 ALA A CA 1
ATOM 565 C C . ALA A 1 77 ? 28.427 17.354 7.627 1.00 81.94 77 ALA A C 1
ATOM 567 O O . ALA A 1 77 ? 27.654 18.108 7.032 1.00 81.94 77 ALA A O 1
ATOM 568 N N . LYS A 1 78 ? 29.122 16.409 6.972 1.00 78.38 78 LYS A N 1
ATOM 569 C CA . LYS A 1 78 ? 28.920 16.126 5.540 1.00 78.38 78 LYS A CA 1
ATOM 570 C C . LYS A 1 78 ? 27.531 15.551 5.273 1.00 78.38 78 LYS A C 1
ATOM 572 O O . LYS A 1 78 ? 26.887 15.971 4.316 1.00 78.38 78 LYS A O 1
ATOM 577 N N . PHE A 1 79 ? 27.092 14.625 6.121 1.00 80.38 79 PHE A N 1
ATOM 578 C CA . PHE A 1 79 ? 25.764 14.023 6.072 1.00 80.38 79 PHE A CA 1
ATOM 579 C C . PHE A 1 79 ? 24.651 15.042 6.323 1.00 80.38 79 PHE A C 1
ATOM 581 O O . PHE A 1 79 ? 23.773 15.186 5.480 1.00 80.38 79 PHE A O 1
ATOM 588 N N . GLU A 1 80 ? 24.733 15.815 7.402 1.00 86.00 80 GLU A N 1
ATOM 589 C CA . GLU A 1 80 ? 23.774 16.872 7.737 1.00 86.00 80 GLU A CA 1
ATOM 590 C C . GLU A 1 80 ? 23.635 17.869 6.576 1.00 86.00 80 GLU A C 1
ATOM 592 O O . GLU A 1 80 ? 22.538 18.124 6.080 1.00 86.00 80 GLU A O 1
ATOM 597 N N . SER A 1 81 ? 24.766 18.347 6.045 1.00 83.50 81 SER A N 1
ATOM 598 C CA . SER A 1 81 ? 24.778 19.254 4.892 1.00 83.50 81 SER A CA 1
ATOM 599 C C . SER A 1 81 ? 24.151 18.637 3.639 1.00 83.50 81 SER A C 1
ATOM 601 O O . SER A 1 81 ? 23.548 19.349 2.840 1.00 83.50 81 SER A O 1
ATOM 603 N N . ALA A 1 82 ? 24.332 17.333 3.425 1.00 76.31 82 ALA A N 1
ATOM 604 C CA . ALA A 1 82 ? 23.735 16.612 2.310 1.00 76.31 82 ALA A CA 1
ATOM 605 C C . ALA A 1 82 ? 22.209 16.543 2.475 1.00 76.31 82 ALA A C 1
ATOM 607 O O . ALA A 1 82 ? 21.481 17.018 1.607 1.00 76.31 82 ALA A O 1
ATOM 608 N N . VAL A 1 83 ? 21.723 16.043 3.611 1.00 77.75 83 VAL A N 1
ATOM 609 C CA . VAL A 1 83 ? 20.286 15.857 3.873 1.00 77.75 83 VAL A CA 1
ATOM 610 C C . VAL A 1 83 ? 19.518 17.183 3.812 1.00 77.75 83 VAL A C 1
ATOM 612 O O . VAL A 1 83 ? 18.429 17.249 3.244 1.00 77.75 83 VAL A O 1
ATOM 615 N N . LEU A 1 84 ? 20.101 18.268 4.323 1.00 84.44 84 LEU A N 1
ATOM 616 C CA . LEU A 1 84 ? 19.477 19.590 4.260 1.00 84.44 84 LEU A CA 1
ATOM 617 C C . LEU A 1 84 ? 19.419 20.148 2.828 1.00 84.44 84 LEU A C 1
ATOM 619 O O . LEU A 1 84 ? 18.409 20.737 2.448 1.00 84.44 84 LEU A O 1
ATOM 623 N N . ARG A 1 85 ? 20.454 19.931 2.001 1.00 81.25 85 ARG A N 1
ATOM 624 C CA . ARG A 1 85 ? 20.410 20.289 0.567 1.00 81.25 85 ARG A CA 1
ATOM 625 C C . ARG A 1 85 ? 19.369 19.475 -0.194 1.00 81.25 85 ARG A C 1
ATOM 627 O O . ARG A 1 85 ? 18.705 20.002 -1.083 1.00 81.25 85 ARG A O 1
ATOM 634 N N . LEU A 1 86 ? 19.206 18.206 0.166 1.00 74.69 86 LEU A N 1
ATOM 635 C CA . LEU A 1 86 ? 18.165 17.365 -0.401 1.00 74.69 86 LEU A CA 1
ATOM 636 C C . LEU A 1 86 ? 16.775 17.934 -0.083 1.00 74.69 86 LEU A C 1
ATOM 638 O O . LEU A 1 86 ? 15.978 18.107 -0.999 1.00 74.69 86 LEU A O 1
ATOM 642 N N . ALA A 1 87 ? 16.508 18.302 1.173 1.00 80.00 87 ALA A N 1
ATOM 643 C CA . ALA A 1 87 ? 15.234 18.913 1.551 1.00 80.00 87 ALA A CA 1
ATOM 644 C C . ALA A 1 87 ? 14.954 20.231 0.814 1.00 80.00 87 ALA A C 1
ATOM 646 O O . ALA A 1 87 ? 13.806 20.541 0.546 1.00 80.00 87 ALA A O 1
ATOM 647 N N . GLN A 1 88 ? 15.981 20.986 0.420 1.00 81.50 88 GLN A N 1
ATOM 648 C CA . GLN A 1 88 ? 15.811 22.200 -0.393 1.00 81.50 88 GLN A CA 1
ATOM 649 C C . GLN A 1 88 ? 15.455 21.921 -1.861 1.00 81.50 88 GLN A C 1
ATOM 651 O O . GLN A 1 88 ? 15.008 22.827 -2.560 1.00 81.50 88 GLN A O 1
ATOM 656 N N . SER A 1 89 ? 15.683 20.700 -2.350 1.00 70.06 89 SER A N 1
ATOM 657 C CA . SER A 1 89 ? 15.424 20.305 -3.742 1.00 70.06 89 SER A CA 1
ATOM 658 C C . SER A 1 89 ? 14.225 19.362 -3.900 1.00 70.06 89 SER A C 1
ATOM 660 O O . SER A 1 89 ? 13.928 18.922 -5.012 1.00 70.06 89 SER A O 1
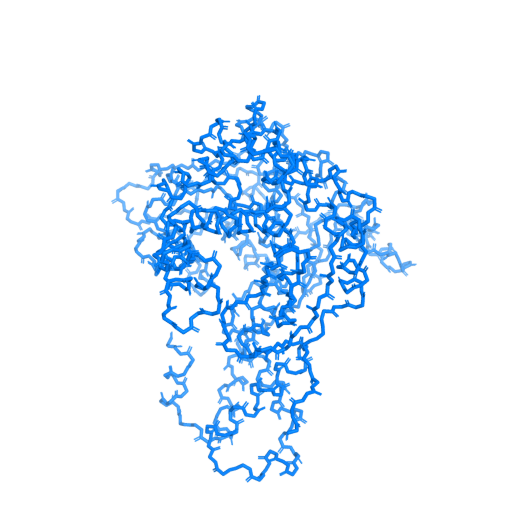ATOM 662 N N . ASP A 1 90 ? 13.518 19.058 -2.809 1.00 71.88 90 ASP A N 1
ATOM 663 C CA . ASP A 1 90 ? 12.336 18.202 -2.798 1.00 71.88 90 ASP A CA 1
ATOM 664 C C . ASP A 1 90 ? 11.243 18.790 -1.898 1.00 71.88 90 ASP A C 1
ATOM 666 O O . ASP A 1 90 ? 11.418 18.885 -0.689 1.00 71.88 90 ASP A O 1
ATOM 670 N N . ALA A 1 91 ? 10.098 19.150 -2.483 1.00 75.19 91 ALA A N 1
ATOM 671 C CA . ALA A 1 91 ? 9.020 19.833 -1.769 1.00 75.19 91 ALA A CA 1
ATOM 672 C C . ALA A 1 91 ? 8.427 19.011 -0.608 1.00 75.19 91 ALA A C 1
ATOM 674 O O . ALA A 1 91 ? 8.013 19.586 0.399 1.00 75.19 91 ALA A O 1
ATOM 675 N N . ALA A 1 92 ? 8.404 17.677 -0.713 1.00 72.00 92 ALA A N 1
ATOM 676 C CA . ALA A 1 92 ? 7.877 16.821 0.346 1.00 72.00 92 ALA A CA 1
ATOM 677 C C . ALA A 1 92 ? 8.851 16.753 1.529 1.00 72.00 92 ALA A C 1
ATOM 679 O O . ALA A 1 92 ? 8.443 16.854 2.687 1.00 72.00 92 ALA A O 1
ATOM 680 N N . LEU A 1 93 ? 10.151 16.640 1.250 1.00 75.94 93 LEU A N 1
ATOM 681 C CA . LEU A 1 93 ? 11.184 16.695 2.286 1.00 75.94 93 LEU A CA 1
ATOM 682 C C . LEU A 1 93 ? 11.315 18.104 2.878 1.00 75.94 93 LEU A C 1
ATOM 684 O O . LEU A 1 93 ? 11.512 18.242 4.083 1.00 75.94 93 LEU A O 1
ATOM 688 N N . GLU A 1 94 ? 11.131 19.152 2.076 1.00 84.56 94 GLU A N 1
ATOM 689 C CA . GLU A 1 94 ? 11.075 20.532 2.556 1.00 84.56 94 GLU A CA 1
ATOM 690 C C . GLU A 1 94 ? 9.923 20.727 3.545 1.00 84.56 94 GLU A C 1
ATOM 692 O O . GLU A 1 94 ? 10.094 21.334 4.603 1.00 84.56 94 GLU A O 1
ATOM 697 N N . GLN A 1 95 ? 8.745 20.184 3.229 1.00 80.38 95 GLN A N 1
ATOM 698 C CA . GLN A 1 95 ? 7.585 20.241 4.109 1.00 80.38 95 GLN A CA 1
ATOM 699 C C . GLN A 1 95 ? 7.841 19.500 5.424 1.00 80.38 95 GLN A C 1
ATOM 701 O O . GLN A 1 95 ? 7.525 20.031 6.488 1.00 80.38 95 GLN A O 1
ATOM 706 N N . ILE A 1 96 ? 8.469 18.322 5.373 1.00 75.06 96 ILE A N 1
ATOM 707 C CA . ILE A 1 96 ? 8.870 17.577 6.574 1.00 75.06 96 ILE A CA 1
ATOM 708 C C . ILE A 1 96 ? 9.863 18.393 7.406 1.00 75.06 96 ILE A C 1
ATOM 710 O O . ILE A 1 96 ? 9.704 18.488 8.622 1.00 75.06 96 ILE A O 1
ATOM 714 N N . ALA A 1 97 ? 10.852 19.028 6.774 1.00 81.38 97 ALA A N 1
ATOM 715 C CA . ALA A 1 97 ? 11.823 19.874 7.462 1.00 81.38 97 ALA A CA 1
ATOM 716 C C . ALA A 1 97 ? 11.151 21.069 8.155 1.00 81.38 97 ALA A C 1
ATOM 718 O O . ALA A 1 97 ? 11.437 21.357 9.317 1.00 81.38 97 ALA A O 1
ATOM 719 N N . ARG A 1 98 ? 10.215 21.737 7.468 1.00 82.81 98 ARG A N 1
ATOM 720 C CA . ARG A 1 98 ? 9.439 22.863 8.010 1.00 82.81 98 ARG A CA 1
ATOM 721 C C . ARG A 1 98 ? 8.544 22.437 9.170 1.00 82.81 98 ARG A C 1
ATOM 723 O O . ARG A 1 98 ? 8.505 23.139 10.176 1.00 82.81 98 ARG A O 1
ATOM 730 N N . GLN A 1 99 ? 7.861 21.300 9.043 1.00 76.31 99 GLN A N 1
ATOM 731 C CA . GLN A 1 99 ? 7.017 20.766 10.109 1.00 76.31 99 GLN A CA 1
ATOM 732 C C . GLN A 1 99 ? 7.858 20.390 11.330 1.00 76.31 99 GLN A C 1
ATOM 734 O O . GLN A 1 99 ? 7.560 20.828 12.433 1.00 76.31 99 GLN A O 1
ATOM 739 N N . THR A 1 100 ? 8.977 19.693 11.118 1.00 76.56 100 THR A N 1
ATOM 740 C CA . THR A 1 100 ? 9.918 19.330 12.188 1.00 76.56 100 THR A CA 1
ATOM 741 C C . THR A 1 100 ? 10.438 20.576 12.904 1.00 76.56 100 THR A C 1
ATOM 743 O O . THR A 1 100 ? 10.436 20.639 14.130 1.00 76.56 100 THR A O 1
ATOM 746 N N . ALA A 1 101 ? 10.823 21.613 12.156 1.00 82.19 101 ALA A N 1
ATOM 747 C CA . ALA A 1 101 ? 11.244 22.877 12.747 1.00 82.19 101 ALA A CA 1
ATOM 748 C C . ALA A 1 101 ? 10.126 23.523 13.582 1.00 82.19 101 ALA A C 1
ATOM 750 O O . ALA A 1 101 ? 10.386 23.997 14.685 1.00 82.19 101 ALA A O 1
ATOM 751 N N . ALA A 1 102 ? 8.885 23.528 13.087 1.00 75.69 102 ALA A N 1
ATOM 752 C CA . ALA A 1 102 ? 7.740 24.069 13.814 1.00 75.69 102 ALA A CA 1
ATOM 753 C C . ALA A 1 102 ? 7.462 23.298 15.116 1.00 75.69 102 ALA A C 1
ATOM 755 O O . ALA A 1 102 ? 7.232 23.919 16.155 1.00 75.69 102 ALA A O 1
ATOM 756 N N . ASP A 1 103 ? 7.558 21.969 15.079 1.00 71.81 103 ASP A N 1
ATOM 757 C CA . ASP A 1 103 ? 7.322 21.097 16.232 1.00 71.81 103 ASP A CA 1
ATOM 758 C C . ASP A 1 103 ? 8.379 21.311 17.327 1.00 71.81 103 ASP A C 1
ATOM 760 O O . ASP A 1 103 ? 8.058 21.397 18.514 1.00 71.81 103 ASP A O 1
ATOM 764 N N . TYR A 1 104 ? 9.645 21.473 16.942 1.00 73.31 104 TYR A N 1
ATOM 765 C CA . TYR A 1 104 ? 10.745 21.731 17.875 1.00 73.31 104 TYR A CA 1
ATOM 766 C C . TYR A 1 104 ? 10.755 23.170 18.407 1.00 73.31 104 TYR A C 1
ATOM 768 O O . TYR A 1 104 ? 11.144 23.417 19.550 1.00 73.31 104 TYR A O 1
ATOM 776 N N . LEU A 1 105 ? 10.318 24.134 17.594 1.00 79.06 105 LEU A N 1
ATOM 777 C CA . LEU A 1 105 ? 10.240 25.541 17.979 1.00 79.06 105 LEU A CA 1
ATOM 778 C C . LEU A 1 105 ? 8.951 25.890 18.726 1.00 79.06 105 LEU A C 1
ATOM 780 O O . LEU A 1 105 ? 8.855 27.005 19.244 1.00 79.06 105 LEU A O 1
ATOM 784 N N . SER A 1 106 ? 7.972 24.990 18.825 1.00 76.31 106 SER A N 1
ATOM 785 C CA . SER A 1 106 ? 6.753 25.253 19.592 1.00 76.31 106 SER A CA 1
ATOM 786 C C . SER A 1 106 ? 7.096 25.612 21.053 1.00 76.31 106 SER A C 1
ATOM 788 O O . SER A 1 106 ? 7.921 24.932 21.668 1.00 76.31 106 SER A O 1
ATOM 790 N N . PRO A 1 107 ? 6.522 26.690 21.633 1.00 69.56 107 PRO A N 1
ATOM 791 C CA . PRO A 1 107 ? 6.797 27.106 23.014 1.00 69.56 107 PRO A CA 1
ATOM 792 C C . PRO A 1 107 ? 6.541 26.015 24.058 1.00 69.56 107 PRO A C 1
ATOM 794 O O . PRO A 1 107 ? 7.228 25.982 25.076 1.00 69.56 107 PRO A O 1
ATOM 797 N N . ASP A 1 108 ? 5.600 25.116 23.770 1.00 65.50 108 ASP A N 1
ATOM 798 C CA . ASP A 1 108 ? 5.201 24.017 24.651 1.00 65.50 108 ASP A CA 1
ATOM 799 C C . ASP A 1 108 ? 5.955 22.708 24.346 1.00 65.50 108 ASP A C 1
ATOM 801 O O . ASP A 1 108 ? 5.711 21.685 24.984 1.00 65.50 108 ASP A O 1
ATOM 805 N N . SER A 1 109 ? 6.878 22.721 23.374 1.00 57.09 109 SER A N 1
ATOM 806 C CA . SER A 1 109 ? 7.641 21.538 22.980 1.00 57.09 109 SER A CA 1
ATOM 807 C C . SER A 1 109 ? 8.701 21.183 24.027 1.00 57.09 109 SER A C 1
ATOM 809 O O . SER A 1 109 ? 9.594 21.994 24.299 1.00 57.09 109 SER A O 1
ATOM 811 N N . PRO A 1 110 ? 8.694 19.955 24.578 1.00 55.09 110 PRO A N 1
ATOM 812 C CA . PRO A 1 110 ? 9.741 19.509 25.491 1.00 55.09 110 PRO A CA 1
ATOM 813 C C . PRO A 1 110 ? 11.122 19.414 24.823 1.00 55.09 110 PRO A C 1
ATOM 815 O O . PRO A 1 110 ? 12.135 19.518 25.514 1.00 55.09 110 PRO A O 1
ATOM 818 N N . ALA A 1 111 ? 11.183 19.272 23.493 1.00 56.88 111 ALA A N 1
ATOM 819 C CA . ALA A 1 111 ? 12.436 19.238 22.736 1.00 56.88 111 ALA A CA 1
ATOM 820 C C . ALA A 1 111 ? 13.090 20.623 22.612 1.00 56.88 111 ALA A C 1
ATOM 822 O O . ALA A 1 111 ? 14.307 20.721 22.458 1.00 56.88 111 ALA A O 1
ATOM 823 N N . ARG A 1 112 ? 12.312 21.707 22.769 1.00 66.69 112 ARG A N 1
ATOM 824 C CA . ARG A 1 112 ? 12.811 23.085 22.675 1.00 66.69 112 ARG A CA 1
ATOM 825 C C . ARG A 1 112 ? 13.939 23.364 23.665 1.00 66.69 112 ARG A C 1
ATOM 827 O O . ARG A 1 112 ? 14.855 24.108 23.339 1.00 66.69 112 ARG A O 1
ATOM 834 N N . ALA A 1 113 ? 13.905 22.751 24.850 1.00 68.75 113 ALA A N 1
ATOM 835 C CA . ALA A 1 113 ? 14.947 22.910 25.865 1.00 68.75 113 ALA A CA 1
ATOM 836 C C . ALA A 1 113 ? 16.321 22.389 25.405 1.00 68.75 113 ALA A C 1
ATOM 838 O O . ALA A 1 113 ? 17.340 22.951 25.799 1.00 68.75 113 ALA A O 1
ATOM 839 N N . GLY A 1 114 ? 16.350 21.353 24.558 1.00 67.31 114 GLY A N 1
ATOM 840 C CA . GLY A 1 114 ? 17.577 20.808 23.966 1.00 67.31 114 GLY A CA 1
ATOM 841 C C . GLY A 1 114 ? 18.177 21.691 22.870 1.00 67.31 114 GLY A C 1
ATOM 842 O O . GLY A 1 114 ? 19.332 21.504 22.505 1.00 67.31 114 GLY A O 1
ATOM 843 N N . LEU A 1 115 ? 17.418 22.679 22.385 1.00 75.69 115 LEU A N 1
ATOM 844 C CA . LEU A 1 115 ? 17.841 23.626 21.356 1.00 75.69 115 LEU A CA 1
ATOM 845 C C . LEU A 1 115 ? 18.360 24.948 21.918 1.00 75.69 115 LEU A C 1
ATOM 847 O O . LEU A 1 115 ? 18.712 25.826 21.138 1.00 75.69 115 LEU A O 1
ATOM 851 N N . LEU A 1 116 ? 18.347 25.148 23.237 1.00 79.31 116 LEU A N 1
ATOM 852 C CA . LEU A 1 116 ? 18.747 26.421 23.830 1.00 79.31 116 LEU A CA 1
ATOM 853 C C . LEU A 1 116 ? 20.251 26.458 24.112 1.00 79.31 116 LEU A C 1
ATOM 855 O O . LEU A 1 116 ? 20.798 25.558 24.749 1.00 79.31 116 LEU A O 1
ATOM 859 N N . ASP A 1 117 ? 20.907 27.536 23.686 1.00 80.06 117 ASP A N 1
ATOM 860 C CA . ASP A 1 117 ? 22.277 27.845 24.080 1.00 80.06 117 ASP A CA 1
ATOM 861 C C . ASP A 1 117 ? 22.362 28.230 25.574 1.00 80.06 117 ASP A C 1
ATOM 863 O O . ASP A 1 117 ? 21.363 28.369 26.287 1.00 80.06 117 ASP A O 1
ATOM 867 N N . ALA A 1 118 ? 23.583 28.445 26.072 1.00 78.56 118 ALA A N 1
ATOM 868 C CA . ALA A 1 118 ? 23.813 28.839 27.465 1.00 78.56 118 ALA A CA 1
ATOM 869 C C . ALA A 1 118 ? 23.193 30.206 27.837 1.00 78.56 118 ALA A C 1
ATOM 871 O O . ALA A 1 118 ? 23.166 30.568 29.015 1.00 78.56 118 ALA A O 1
ATOM 872 N N . GLN A 1 119 ? 22.721 30.974 26.853 1.00 82.56 119 GLN A N 1
ATOM 873 C CA . GLN A 1 119 ? 22.068 32.271 26.994 1.00 82.56 119 GLN A CA 1
ATOM 874 C C . GLN A 1 119 ? 20.540 32.182 26.813 1.00 82.56 119 GLN A C 1
ATOM 876 O O . GLN A 1 119 ? 19.858 33.194 26.974 1.00 82.56 119 GLN A O 1
ATOM 881 N N . GLY A 1 120 ? 19.994 30.992 26.537 1.00 78.50 120 GLY A N 1
ATOM 882 C CA . GLY A 1 120 ? 18.566 30.765 26.329 1.00 78.50 120 GLY A CA 1
ATOM 883 C C . GLY A 1 120 ? 18.059 31.131 24.929 1.00 78.50 120 GLY A C 1
ATOM 884 O O . GLY A 1 120 ? 16.848 31.285 24.761 1.00 78.50 120 GLY A O 1
ATOM 885 N N . ASN A 1 121 ? 18.938 31.280 23.933 1.00 85.88 121 ASN A N 1
ATOM 886 C CA . ASN A 1 121 ? 18.553 31.480 22.532 1.00 85.88 121 ASN A CA 1
ATOM 887 C C . ASN A 1 121 ? 18.523 30.150 21.777 1.00 85.88 121 ASN A C 1
ATOM 889 O O . ASN A 1 121 ? 19.213 29.209 22.149 1.00 85.88 121 ASN A O 1
ATOM 893 N N . ILE A 1 122 ? 17.760 30.086 20.685 1.00 83.12 122 ILE A N 1
ATOM 894 C CA . ILE A 1 122 ? 17.738 28.909 19.808 1.00 83.12 122 ILE A CA 1
ATOM 895 C C . ILE A 1 122 ? 19.093 28.759 19.104 1.00 83.12 122 ILE A C 1
ATOM 897 O O . ILE A 1 122 ? 19.495 29.628 18.328 1.00 83.12 122 ILE A O 1
ATOM 901 N N . ASP A 1 123 ? 19.753 27.630 19.333 1.00 86.00 123 ASP A N 1
ATOM 902 C CA . ASP A 1 123 ? 20.927 27.185 18.601 1.00 86.00 123 ASP A CA 1
ATOM 903 C C . ASP A 1 123 ? 20.497 26.596 17.249 1.00 86.00 123 ASP A C 1
ATOM 905 O O . ASP A 1 123 ? 19.931 25.504 17.147 1.00 86.00 123 ASP A O 1
ATOM 909 N N . ALA A 1 124 ? 20.781 27.342 16.182 1.00 84.06 124 ALA A N 1
ATOM 910 C CA . ALA A 1 124 ? 20.476 26.930 14.818 1.00 84.06 124 ALA A CA 1
ATOM 911 C C . ALA A 1 124 ? 21.214 25.645 14.401 1.00 84.06 124 ALA A C 1
ATOM 913 O O . ALA A 1 124 ? 20.713 24.912 13.551 1.00 84.06 124 ALA A O 1
ATOM 914 N N . ALA A 1 125 ? 22.384 25.356 14.980 1.00 83.12 125 ALA A N 1
ATOM 915 C CA . ALA A 1 125 ? 23.117 24.129 14.688 1.00 83.12 125 ALA A CA 1
ATOM 916 C C . ALA A 1 125 ? 22.442 22.911 15.330 1.00 83.12 125 ALA A C 1
ATOM 918 O O . ALA A 1 125 ? 22.327 21.876 14.680 1.00 83.12 125 ALA A O 1
ATOM 919 N N . ALA A 1 126 ? 21.944 23.046 16.562 1.00 80.44 126 ALA A N 1
ATOM 920 C CA . ALA A 1 126 ? 21.169 21.996 17.222 1.00 80.44 126 ALA A CA 1
ATOM 921 C C . ALA A 1 126 ? 19.846 21.731 16.485 1.00 80.44 126 ALA A C 1
ATOM 923 O O . ALA A 1 126 ? 19.466 20.586 16.277 1.00 80.44 126 ALA A O 1
ATOM 924 N N . LEU A 1 127 ? 19.172 22.780 16.003 1.00 82.50 127 LEU A N 1
ATOM 925 C CA . LEU A 1 127 ? 17.932 22.618 15.239 1.00 82.50 127 LEU A CA 1
ATOM 926 C C . LEU A 1 127 ? 18.167 21.923 13.886 1.00 82.50 127 LEU A C 1
ATOM 928 O O . LEU A 1 127 ? 17.389 21.060 13.485 1.00 82.50 127 LEU A O 1
ATOM 932 N N . ASN A 1 128 ? 19.242 22.283 13.180 1.00 87.00 128 ASN A N 1
ATOM 933 C CA . ASN A 1 128 ? 19.604 21.648 11.912 1.00 87.00 128 ASN A CA 1
ATOM 934 C C . ASN A 1 128 ? 19.975 20.169 12.081 1.00 87.00 128 ASN A C 1
ATOM 936 O O . ASN A 1 128 ? 19.638 19.364 11.210 1.00 87.00 128 ASN A O 1
ATOM 940 N N . GLU A 1 129 ? 20.608 19.816 13.201 1.00 84.00 129 GLU A N 1
ATOM 941 C CA . GLU A 1 129 ? 20.920 18.433 13.560 1.00 84.00 129 GLU A CA 1
ATOM 942 C C . GLU A 1 129 ? 19.634 17.596 13.611 1.00 84.00 129 GLU A C 1
ATOM 944 O O . GLU A 1 129 ? 19.493 16.625 12.866 1.00 84.00 129 GLU A O 1
ATOM 949 N N . GLU A 1 130 ? 18.654 18.040 14.396 1.00 80.81 130 GLU A N 1
ATOM 950 C CA . GLU A 1 130 ? 17.357 17.377 14.588 1.00 80.81 130 GLU A CA 1
ATOM 951 C C . GLU A 1 130 ? 16.562 17.247 13.282 1.00 80.81 130 GLU A C 1
ATOM 953 O O 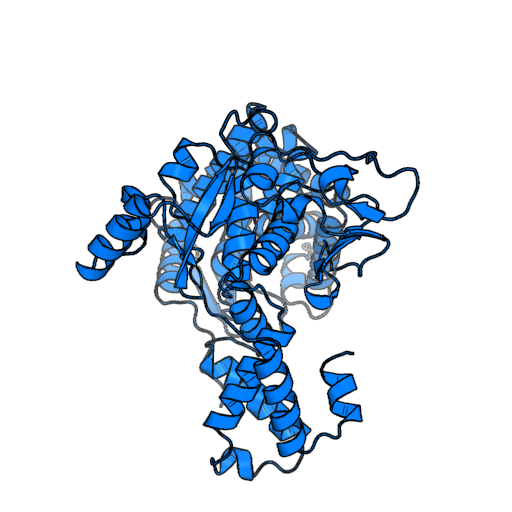. GLU A 1 130 ? 16.042 16.177 12.950 1.00 80.81 130 GLU A O 1
ATOM 958 N N . ILE A 1 131 ? 16.524 18.320 12.484 1.00 81.12 131 ILE A N 1
ATOM 959 C CA . ILE A 1 131 ? 15.879 18.314 11.166 1.00 81.12 131 ILE A CA 1
ATOM 960 C C . ILE A 1 131 ? 16.557 17.292 10.247 1.00 81.12 131 ILE A C 1
ATOM 962 O O . ILE A 1 131 ? 15.873 16.496 9.600 1.00 81.12 131 ILE A O 1
ATOM 966 N N . SER A 1 132 ? 17.892 17.274 10.190 1.00 84.69 132 SER A N 1
ATOM 967 C CA . SER A 1 132 ? 18.629 16.349 9.324 1.00 84.69 132 SER A CA 1
ATOM 968 C C . SER A 1 132 ? 18.401 14.883 9.710 1.00 84.69 132 SER A C 1
ATOM 970 O O . SER A 1 132 ? 18.244 14.027 8.839 1.00 84.69 132 SER A O 1
ATOM 972 N N . LEU A 1 133 ? 18.293 14.590 11.006 1.00 78.69 133 LEU A N 1
ATOM 973 C CA . LEU A 1 133 ? 18.038 13.244 11.511 1.00 78.69 133 LEU A CA 1
ATOM 974 C C . LEU A 1 133 ? 16.602 12.803 11.299 1.00 78.69 133 LEU A C 1
ATOM 976 O O . LEU A 1 133 ? 16.367 11.646 10.949 1.00 78.69 133 LEU A O 1
ATOM 980 N N . ARG A 1 134 ? 15.640 13.717 11.438 1.00 79.25 134 ARG A N 1
ATOM 981 C CA . ARG A 1 134 ? 14.241 13.430 11.123 1.00 79.25 134 ARG A CA 1
ATOM 982 C C . ARG A 1 134 ? 14.044 13.136 9.639 1.00 79.25 134 ARG A C 1
ATOM 984 O O . ARG A 1 134 ? 13.356 12.184 9.284 1.00 79.25 134 ARG A O 1
ATOM 991 N N . LEU A 1 135 ? 14.693 13.902 8.770 1.00 78.12 135 LEU A N 1
ATOM 992 C CA . LEU A 1 135 ? 14.684 13.647 7.331 1.00 78.12 135 LEU A CA 1
ATOM 993 C C . LEU A 1 135 ? 15.344 12.308 6.988 1.00 78.12 135 LEU A C 1
ATOM 995 O O . LEU A 1 135 ? 14.824 11.552 6.172 1.00 78.12 135 LEU A O 1
ATOM 999 N N . ALA A 1 136 ? 16.462 11.978 7.632 1.00 75.06 136 ALA A N 1
ATOM 1000 C CA . ALA A 1 136 ? 17.128 10.699 7.429 1.00 75.06 136 ALA A CA 1
ATOM 1001 C C . ALA A 1 136 ? 16.281 9.511 7.894 1.00 75.06 136 ALA A C 1
ATOM 1003 O O . ALA A 1 136 ? 16.211 8.513 7.182 1.00 75.06 136 ALA A O 1
ATOM 1004 N N . GLN A 1 137 ? 15.599 9.643 9.034 1.00 73.50 137 GLN A N 1
ATOM 1005 C CA . GLN A 1 137 ? 14.598 8.692 9.512 1.00 73.50 137 GLN A CA 1
ATOM 1006 C C . GLN A 1 137 ? 13.523 8.435 8.445 1.00 73.50 137 GLN A C 1
ATOM 1008 O O . GLN A 1 137 ? 13.222 7.283 8.141 1.00 73.50 137 GLN A O 1
ATOM 1013 N N . GLU A 1 138 ? 12.975 9.493 7.847 1.00 70.69 138 GLU A N 1
ATOM 1014 C CA . GLU A 1 138 ? 11.938 9.387 6.813 1.00 70.69 138 GLU A CA 1
ATOM 1015 C C . GLU A 1 138 ? 12.441 8.735 5.521 1.00 70.69 138 GLU A C 1
ATOM 1017 O O . GLU A 1 138 ? 11.694 8.016 4.858 1.00 70.69 138 GLU A O 1
ATOM 1022 N N . LEU A 1 139 ? 13.704 8.969 5.164 1.00 69.31 139 LEU A N 1
ATOM 1023 C CA . LEU A 1 139 ? 14.322 8.422 3.957 1.00 69.31 139 LEU A CA 1
ATOM 1024 C C . LEU A 1 139 ? 14.647 6.935 4.088 1.00 69.31 139 LEU A C 1
ATOM 1026 O O . LEU A 1 139 ? 14.461 6.188 3.136 1.00 69.31 139 LEU A O 1
ATOM 1030 N N . VAL A 1 140 ? 15.126 6.479 5.246 1.00 60.72 140 VAL A N 1
ATOM 1031 C CA . VAL A 1 140 ? 15.469 5.058 5.438 1.00 60.72 140 VAL A CA 1
ATOM 1032 C C . VAL A 1 140 ? 14.258 4.186 5.761 1.00 60.72 140 VAL A C 1
ATOM 1034 O O . VAL A 1 140 ? 14.314 2.978 5.549 1.00 60.72 140 VAL A O 1
ATOM 1037 N N . ALA A 1 141 ? 13.173 4.783 6.262 1.00 56.16 141 ALA A N 1
ATOM 1038 C CA . ALA A 1 141 ? 11.912 4.086 6.500 1.00 56.16 141 ALA A CA 1
ATOM 1039 C C . ALA A 1 141 ? 11.171 3.743 5.194 1.00 56.16 141 ALA A C 1
ATOM 1041 O O . ALA A 1 141 ? 10.318 2.857 5.191 1.00 56.16 141 ALA A O 1
ATOM 1042 N N . ASP A 1 142 ? 11.510 4.416 4.088 1.00 54.00 142 ASP A N 1
ATOM 1043 C CA . ASP A 1 142 ? 10.884 4.244 2.779 1.00 54.00 142 ASP A CA 1
ATOM 1044 C C . ASP A 1 142 ? 11.950 4.207 1.661 1.00 54.00 142 ASP A C 1
ATOM 1046 O O . ASP A 1 142 ? 12.418 5.256 1.197 1.00 54.00 142 ASP A O 1
ATOM 1050 N N . PRO A 1 143 ? 12.318 3.003 1.180 1.00 49.56 143 PRO A N 1
ATOM 1051 C CA . PRO A 1 143 ? 13.285 2.830 0.100 1.00 49.56 143 PRO A CA 1
ATOM 1052 C C . PRO A 1 143 ? 12.959 3.622 -1.174 1.00 49.56 143 PRO A C 1
ATOM 1054 O O . PRO A 1 143 ? 13.876 4.019 -1.887 1.00 49.56 143 PRO A O 1
ATOM 1057 N N . GLU A 1 144 ? 11.689 3.917 -1.466 1.00 49.62 144 GLU A N 1
ATOM 1058 C CA . GLU A 1 144 ? 11.321 4.714 -2.640 1.00 49.62 144 GLU A CA 1
ATOM 1059 C C . GLU A 1 144 ? 11.646 6.200 -2.457 1.00 49.62 144 GLU A C 1
ATOM 1061 O O . GLU A 1 144 ? 12.049 6.876 -3.408 1.00 49.62 144 GLU A O 1
ATOM 1066 N N . LYS A 1 145 ? 11.478 6.743 -1.241 1.00 60.31 145 LYS A N 1
ATOM 1067 C CA . LYS A 1 145 ? 11.930 8.111 -0.929 1.00 60.31 145 LYS A CA 1
ATOM 1068 C C . LYS A 1 145 ? 13.449 8.200 -1.039 1.00 60.31 145 LYS A C 1
ATOM 1070 O O . LYS A 1 145 ? 13.945 9.186 -1.579 1.00 60.31 145 LYS A O 1
ATOM 1075 N N . LEU A 1 146 ? 14.164 7.163 -0.598 1.00 55.78 146 LEU A N 1
ATOM 1076 C CA . LEU A 1 146 ? 15.614 7.067 -0.747 1.00 55.78 146 LEU A CA 1
ATOM 1077 C C . LEU A 1 146 ? 16.032 7.062 -2.224 1.00 55.78 146 LEU A C 1
ATOM 1079 O O . LEU A 1 146 ? 16.905 7.835 -2.593 1.00 55.78 146 LEU A O 1
ATOM 1083 N N . VAL A 1 147 ? 15.391 6.267 -3.087 1.00 52.59 147 VAL A N 1
ATOM 1084 C CA . VAL A 1 147 ? 15.681 6.247 -4.537 1.00 52.59 147 VAL A CA 1
ATOM 1085 C C . VAL A 1 147 ? 15.461 7.627 -5.169 1.00 52.59 147 VAL A C 1
ATOM 1087 O O . VAL A 1 147 ? 16.382 8.177 -5.772 1.00 52.59 147 VAL A O 1
ATOM 1090 N N . ARG A 1 148 ? 14.284 8.236 -4.961 1.00 57.66 148 ARG A N 1
ATOM 1091 C CA . ARG A 1 148 ? 13.927 9.552 -5.533 1.00 57.66 148 ARG A CA 1
ATOM 1092 C C . ARG A 1 148 ? 14.853 10.677 -5.070 1.00 57.66 148 ARG A C 1
ATOM 1094 O O . ARG A 1 148 ? 15.229 11.544 -5.856 1.00 57.66 148 ARG A O 1
ATOM 1101 N N . ALA A 1 149 ? 15.230 10.661 -3.794 1.00 59.50 149 ALA A N 1
ATOM 1102 C CA . ALA A 1 149 ? 16.159 11.627 -3.223 1.00 59.50 149 ALA A CA 1
ATOM 1103 C C . ALA A 1 149 ? 17.550 11.562 -3.870 1.00 59.50 149 ALA A C 1
ATOM 1105 O O . ALA A 1 149 ? 18.256 12.561 -3.994 1.00 59.50 149 ALA A O 1
ATOM 1106 N N . VAL A 1 150 ? 17.945 10.365 -4.281 1.00 54.97 150 VAL A N 1
ATOM 1107 C CA . VAL A 1 150 ? 19.311 10.028 -4.657 1.00 54.97 150 VAL A CA 1
ATOM 1108 C C . VAL A 1 150 ? 19.541 10.128 -6.169 1.00 54.97 150 VAL A C 1
ATOM 1110 O O . VAL A 1 150 ? 20.650 10.454 -6.587 1.00 54.97 150 VAL A O 1
ATOM 1113 N N . GLU A 1 151 ? 18.505 9.950 -6.994 1.00 54.75 151 GLU A N 1
ATOM 1114 C CA . GLU A 1 151 ? 18.547 10.210 -8.446 1.00 54.75 151 GLU A CA 1
ATOM 1115 C C . GLU A 1 151 ? 18.922 11.664 -8.792 1.00 54.75 151 GLU A C 1
ATOM 1117 O O . GLU A 1 151 ? 19.447 11.932 -9.874 1.00 54.75 151 GLU A O 1
ATOM 1122 N N . ARG A 1 152 ? 18.691 12.606 -7.870 1.00 57.81 152 ARG A N 1
ATOM 1123 C CA . ARG A 1 152 ? 18.928 14.044 -8.072 1.00 57.81 152 ARG A CA 1
ATOM 1124 C C . ARG A 1 152 ? 20.342 14.510 -7.707 1.00 57.81 152 ARG A C 1
ATOM 1126 O O . ARG A 1 152 ? 20.767 15.552 -8.203 1.00 57.81 152 ARG A O 1
ATOM 1133 N N . ASP A 1 153 ? 21.082 13.767 -6.877 1.00 60.94 153 ASP A N 1
ATOM 1134 C CA . ASP A 1 153 ? 22.434 14.145 -6.436 1.00 60.94 153 ASP A CA 1
ATOM 1135 C C . ASP A 1 153 ? 23.304 12.908 -6.134 1.00 60.94 153 ASP A C 1
ATOM 1137 O O . ASP A 1 153 ? 23.153 12.212 -5.130 1.00 60.94 153 ASP A O 1
ATOM 1141 N N . ARG A 1 154 ? 24.282 12.657 -7.009 1.00 56.91 154 ARG A N 1
ATOM 1142 C CA . ARG A 1 154 ? 25.196 11.510 -6.915 1.00 56.91 154 ARG A CA 1
ATOM 1143 C C . ARG A 1 154 ? 26.165 11.592 -5.725 1.00 56.91 154 ARG A C 1
ATOM 1145 O O . ARG A 1 154 ? 26.546 10.563 -5.172 1.00 56.91 154 ARG A O 1
ATOM 1152 N N . GLY A 1 155 ? 26.562 12.801 -5.315 1.00 63.56 155 GLY A N 1
ATOM 1153 C CA . GLY A 1 155 ? 27.429 13.005 -4.144 1.00 63.56 155 GLY A CA 1
ATOM 1154 C C . GLY A 1 155 ? 26.671 12.816 -2.825 1.00 63.56 155 GLY A C 1
ATOM 1155 O O . GLY A 1 155 ? 27.239 12.411 -1.804 1.00 63.56 155 GLY A O 1
ATOM 1156 N N . LEU A 1 156 ? 25.359 13.048 -2.858 1.00 64.81 156 LEU A N 1
ATOM 1157 C CA . LEU A 1 156 ? 24.438 12.739 -1.771 1.00 64.81 156 LEU A CA 1
ATOM 1158 C C . LEU A 1 156 ? 24.315 11.225 -1.541 1.00 64.81 156 LEU A C 1
ATOM 1160 O O . LEU A 1 156 ? 24.296 10.785 -0.392 1.00 64.81 156 LEU A O 1
ATOM 1164 N N . THR A 1 157 ? 24.306 10.427 -2.616 1.00 62.34 157 THR A N 1
ATOM 1165 C CA . THR A 1 157 ? 24.241 8.957 -2.551 1.00 62.34 157 THR A CA 1
ATOM 1166 C C . THR A 1 157 ? 25.405 8.354 -1.767 1.00 62.34 157 THR A C 1
ATOM 1168 O O . THR A 1 157 ? 25.202 7.501 -0.907 1.00 62.34 157 THR A O 1
ATOM 1171 N N . GLU A 1 158 ? 26.626 8.808 -2.058 1.00 67.00 158 GLU A N 1
ATOM 1172 C CA . GLU A 1 158 ? 27.865 8.407 -1.377 1.00 67.00 158 GLU A CA 1
ATOM 1173 C C . GLU A 1 158 ? 27.779 8.692 0.123 1.00 67.00 158 GLU A C 1
ATOM 1175 O O . GLU A 1 158 ? 28.068 7.832 0.954 1.00 67.00 158 GLU A O 1
ATOM 1180 N N . THR A 1 159 ? 27.289 9.882 0.464 1.00 71.88 159 THR A N 1
ATOM 1181 C CA . THR A 1 159 ? 27.168 10.331 1.852 1.00 71.88 159 THR A CA 1
ATOM 1182 C C . THR A 1 159 ? 26.111 9.528 2.624 1.00 71.88 159 THR A C 1
ATOM 1184 O O . THR A 1 159 ? 26.345 9.137 3.769 1.00 71.88 159 THR A O 1
ATOM 1187 N N . PHE A 1 160 ? 24.967 9.224 2.000 1.00 67.00 160 PHE A N 1
ATOM 1188 C CA . PHE A 1 160 ? 23.943 8.349 2.583 1.00 67.00 160 PHE A CA 1
ATOM 1189 C C . PHE A 1 160 ? 24.416 6.898 2.709 1.00 67.00 160 PHE A C 1
ATOM 1191 O O . PHE A 1 160 ? 24.108 6.232 3.696 1.00 67.00 160 PHE A O 1
ATOM 1198 N N . LEU A 1 161 ? 25.192 6.402 1.744 1.00 70.56 161 LEU A N 1
ATOM 1199 C CA . LEU A 1 161 ? 25.736 5.047 1.779 1.00 70.56 161 LEU A CA 1
ATOM 1200 C C . LEU A 1 161 ? 26.698 4.861 2.954 1.00 70.56 161 LEU A C 1
ATOM 1202 O O . LEU A 1 161 ? 26.615 3.863 3.672 1.00 70.56 161 LEU A O 1
ATOM 1206 N N . ASP A 1 162 ? 27.580 5.832 3.178 1.00 73.00 162 ASP A N 1
ATOM 1207 C CA . ASP A 1 162 ? 28.496 5.826 4.318 1.00 73.00 162 ASP A CA 1
ATOM 1208 C C . ASP A 1 162 ? 27.737 5.877 5.652 1.00 73.00 162 ASP A C 1
ATOM 1210 O O . ASP A 1 162 ? 28.110 5.188 6.607 1.00 73.00 162 ASP A O 1
ATOM 1214 N N . PHE A 1 163 ? 26.627 6.620 5.706 1.00 71.12 163 PHE A N 1
ATOM 1215 C CA . PHE A 1 163 ? 25.734 6.656 6.863 1.00 71.12 163 PHE A CA 1
ATOM 1216 C C . PHE A 1 163 ? 25.081 5.290 7.137 1.00 71.12 163 PHE A C 1
ATOM 1218 O O . PHE A 1 163 ? 25.237 4.746 8.233 1.00 71.12 163 PHE A O 1
ATOM 1225 N N . VAL A 1 164 ? 24.440 4.676 6.135 1.00 65.50 164 VAL A N 1
ATOM 1226 C CA . VAL A 1 164 ? 23.790 3.353 6.249 1.00 65.50 164 VAL A CA 1
ATOM 1227 C C . VAL A 1 164 ? 24.796 2.261 6.635 1.00 65.50 164 VAL A C 1
ATOM 1229 O O . VAL A 1 164 ? 24.530 1.452 7.526 1.00 65.50 164 VAL A O 1
ATOM 1232 N N . ARG A 1 165 ? 25.997 2.268 6.043 1.00 72.94 165 ARG A N 1
ATOM 1233 C CA . ARG A 1 165 ? 27.091 1.351 6.414 1.00 72.94 165 ARG A CA 1
ATOM 1234 C C . ARG A 1 165 ? 27.580 1.572 7.838 1.00 72.94 165 ARG A C 1
ATOM 1236 O O . ARG A 1 165 ? 27.827 0.608 8.563 1.00 72.94 165 ARG A O 1
ATOM 1243 N N . GLY A 1 166 ? 27.720 2.831 8.247 1.00 67.25 166 GLY A N 1
ATOM 1244 C CA . GLY A 1 166 ? 28.120 3.210 9.599 1.00 67.25 166 GLY A CA 1
ATOM 1245 C C . GLY A 1 166 ? 27.111 2.775 10.664 1.00 67.25 166 GLY A C 1
ATOM 1246 O O . GLY A 1 166 ? 27.517 2.397 11.766 1.00 67.25 166 GLY A O 1
ATOM 1247 N N . LEU A 1 167 ? 25.818 2.793 10.336 1.00 61.81 167 LEU A N 1
ATOM 1248 C CA . LEU A 1 167 ? 24.750 2.246 11.173 1.00 61.81 167 LEU A CA 1
ATOM 1249 C C . LEU A 1 167 ? 24.838 0.724 11.234 1.00 61.81 167 LEU A C 1
ATOM 1251 O O . LEU A 1 167 ? 25.026 0.166 12.314 1.00 61.81 167 LEU A O 1
ATOM 1255 N N . LYS A 1 168 ? 24.809 0.058 10.074 1.00 60.34 168 LYS A N 1
ATOM 1256 C CA . LYS A 1 168 ? 24.879 -1.402 9.953 1.00 60.34 168 LYS A CA 1
ATOM 1257 C C . LYS A 1 168 ? 26.071 -1.975 10.715 1.00 60.34 168 LYS A C 1
ATOM 1259 O O . LYS A 1 168 ? 25.887 -2.845 11.555 1.00 60.34 168 LYS A O 1
ATOM 1264 N N . ASN A 1 169 ? 27.275 -1.437 10.537 1.00 65.06 169 ASN A N 1
ATOM 1265 C CA . ASN A 1 169 ? 28.473 -1.932 11.224 1.00 65.06 169 ASN A CA 1
ATOM 1266 C C . ASN A 1 169 ? 28.415 -1.797 12.755 1.00 65.06 169 ASN A C 1
ATOM 1268 O O . ASN A 1 169 ? 29.022 -2.603 13.458 1.00 65.06 169 ASN A O 1
ATOM 1272 N N . ARG A 1 170 ? 27.686 -0.807 13.286 1.00 59.28 170 ARG A N 1
ATOM 1273 C CA . ARG A 1 170 ? 27.559 -0.593 14.735 1.00 59.28 170 ARG A CA 1
ATOM 1274 C C . ARG A 1 170 ? 26.528 -1.503 15.399 1.00 59.28 170 ARG A C 1
ATOM 1276 O O . ARG A 1 170 ? 26.678 -1.790 16.584 1.00 59.28 170 ARG A O 1
ATOM 1283 N N . ILE A 1 171 ? 25.517 -1.972 14.661 1.00 52.31 171 ILE A N 1
ATOM 1284 C CA . ILE A 1 171 ? 24.369 -2.696 15.242 1.00 52.31 171 ILE A CA 1
ATOM 1285 C C . ILE A 1 171 ? 24.068 -4.063 14.587 1.00 52.31 171 ILE A C 1
ATOM 1287 O O . ILE A 1 171 ? 23.192 -4.785 15.061 1.00 52.31 171 ILE A O 1
ATOM 1291 N N . ALA A 1 172 ? 24.830 -4.478 13.561 1.00 48.62 172 ALA A N 1
ATOM 1292 C CA . ALA A 1 172 ? 24.579 -5.652 12.702 1.00 48.62 172 ALA A CA 1
ATOM 1293 C C . ALA A 1 172 ? 24.363 -6.994 13.418 1.00 48.62 172 ALA A C 1
ATOM 1295 O O . ALA A 1 172 ? 23.664 -7.858 12.893 1.00 48.62 172 ALA A O 1
ATOM 1296 N N . ILE A 1 173 ? 24.975 -7.206 14.585 1.00 44.38 173 ILE A N 1
ATOM 1297 C CA . ILE A 1 173 ? 24.921 -8.493 15.304 1.00 44.38 173 ILE A CA 1
ATOM 1298 C C . ILE A 1 173 ? 23.538 -8.726 15.945 1.00 44.38 173 ILE A C 1
ATOM 1300 O O . ILE A 1 173 ? 23.227 -9.846 16.338 1.00 44.38 173 ILE A O 1
ATOM 1304 N N . ARG A 1 174 ? 22.712 -7.679 16.072 1.00 44.34 174 ARG A N 1
ATOM 1305 C CA . ARG A 1 174 ? 21.531 -7.665 16.954 1.00 44.34 174 ARG A CA 1
ATOM 1306 C C . ARG A 1 174 ? 20.254 -7.153 16.286 1.00 44.34 174 ARG A C 1
ATOM 1308 O O . ARG A 1 174 ? 19.251 -6.998 16.968 1.00 44.34 174 ARG A O 1
ATOM 1315 N N . LEU A 1 175 ? 20.298 -6.892 14.981 1.00 45.03 175 LEU A N 1
ATOM 1316 C CA . LEU A 1 175 ? 19.123 -6.553 14.176 1.00 45.03 175 LEU A CA 1
ATOM 1317 C C . LEU A 1 175 ? 18.211 -7.775 14.023 1.00 45.03 175 LEU A C 1
ATOM 1319 O O . LEU A 1 175 ? 18.707 -8.888 13.818 1.00 45.03 175 LEU A O 1
ATOM 1323 N N . SER A 1 176 ? 16.893 -7.569 14.052 1.00 47.00 176 SER A N 1
ATOM 1324 C CA . SER A 1 176 ? 15.949 -8.598 13.612 1.00 47.00 176 SER A CA 1
ATOM 1325 C C . SER A 1 176 ? 16.117 -8.890 12.112 1.00 47.00 176 SER A C 1
ATOM 1327 O O . SER A 1 176 ? 16.737 -8.125 11.363 1.00 47.00 176 SER A O 1
ATOM 1329 N N . GLY A 1 177 ? 15.562 -10.014 11.648 1.00 42.22 177 GLY A N 1
ATOM 1330 C CA . GLY A 1 177 ? 15.663 -10.419 10.241 1.00 42.22 177 GLY A CA 1
ATOM 1331 C C . GLY A 1 177 ? 15.110 -9.374 9.262 1.00 42.22 177 GLY A C 1
ATOM 1332 O O . GLY A 1 177 ? 15.705 -9.155 8.210 1.00 42.22 177 GLY A O 1
ATOM 1333 N N . SER A 1 178 ? 14.022 -8.689 9.623 1.00 41.53 178 SER A N 1
ATOM 1334 C CA . SER A 1 178 ? 13.388 -7.643 8.809 1.00 41.53 178 SER A CA 1
ATOM 1335 C C . SER A 1 178 ? 14.180 -6.334 8.789 1.00 41.53 178 SER A C 1
ATOM 1337 O O . SER A 1 178 ? 14.337 -5.732 7.730 1.00 41.53 178 SER A O 1
ATOM 1339 N N . GLU A 1 179 ? 14.735 -5.906 9.923 1.00 45.91 179 GLU A N 1
ATOM 1340 C CA . GLU A 1 179 ? 15.498 -4.648 10.024 1.00 45.91 179 GLU A CA 1
ATOM 1341 C C . GLU A 1 179 ? 16.857 -4.753 9.333 1.00 45.91 179 GLU A C 1
ATOM 1343 O O . GLU A 1 179 ? 17.316 -3.825 8.664 1.00 45.91 179 GLU A O 1
ATOM 1348 N N . ARG A 1 180 ? 17.494 -5.922 9.444 1.00 52.75 180 ARG A N 1
ATOM 1349 C CA . ARG A 1 180 ? 18.719 -6.218 8.707 1.00 52.75 180 ARG A CA 1
ATOM 1350 C C . ARG A 1 180 ? 18.473 -6.220 7.202 1.00 52.75 180 ARG A C 1
ATOM 1352 O O . ARG A 1 180 ? 19.257 -5.622 6.476 1.00 52.75 180 ARG A O 1
ATOM 1359 N N . ALA A 1 181 ? 17.369 -6.819 6.753 1.00 47.94 181 ALA A N 1
ATOM 1360 C CA . ALA A 1 181 ? 16.986 -6.813 5.345 1.00 47.94 181 ALA A CA 1
ATOM 1361 C C . ALA A 1 181 ? 16.714 -5.393 4.818 1.00 47.94 181 ALA A C 1
ATOM 1363 O O . ALA A 1 181 ? 17.110 -5.082 3.699 1.00 47.94 181 ALA A O 1
ATOM 1364 N N . MET A 1 182 ? 16.104 -4.516 5.622 1.00 47.62 182 MET A N 1
ATOM 1365 C CA . MET A 1 182 ? 15.862 -3.117 5.248 1.00 47.62 182 MET A CA 1
ATOM 1366 C C . MET A 1 182 ? 17.172 -2.325 5.081 1.00 47.62 182 MET A C 1
ATOM 1368 O O . MET A 1 182 ? 17.341 -1.629 4.080 1.00 47.62 182 MET A O 1
ATOM 1372 N N . LEU A 1 183 ? 18.130 -2.468 6.006 1.00 55.09 183 LEU A N 1
ATOM 1373 C CA . LEU A 1 183 ? 19.450 -1.827 5.897 1.00 55.09 183 LEU A CA 1
ATOM 1374 C C . LEU A 1 183 ? 20.301 -2.405 4.762 1.00 55.09 183 LEU A C 1
ATOM 1376 O O . LEU A 1 183 ? 21.001 -1.657 4.081 1.00 55.09 183 LEU A O 1
ATOM 1380 N N . ASP A 1 184 ? 20.239 -3.719 4.553 1.00 54.97 184 ASP A N 1
ATOM 1381 C CA . ASP A 1 184 ? 20.921 -4.387 3.446 1.00 54.97 184 ASP A CA 1
ATOM 1382 C C . ASP A 1 184 ? 20.369 -3.911 2.091 1.00 54.97 184 ASP A C 1
ATOM 1384 O O . ASP A 1 184 ? 21.147 -3.658 1.169 1.00 54.97 184 ASP A O 1
ATOM 1388 N N . GLU A 1 185 ? 19.052 -3.716 1.979 1.00 49.88 185 GLU A N 1
ATOM 1389 C CA . GLU A 1 185 ? 18.401 -3.207 0.767 1.00 49.88 185 GLU A CA 1
ATOM 1390 C C . GLU A 1 185 ? 18.700 -1.720 0.524 1.00 49.88 185 GLU A C 1
ATOM 1392 O O . GLU A 1 185 ? 19.009 -1.334 -0.605 1.00 49.88 185 GLU A O 1
ATOM 1397 N N . ALA A 1 186 ? 18.687 -0.886 1.570 1.00 52.94 186 ALA A N 1
ATOM 1398 C CA . ALA A 1 186 ? 19.069 0.523 1.475 1.00 52.94 186 ALA A CA 1
ATOM 1399 C C . ALA A 1 186 ? 20.540 0.681 1.047 1.00 52.94 186 ALA A C 1
ATOM 1401 O O . ALA A 1 186 ? 20.839 1.431 0.117 1.00 52.94 186 ALA A O 1
ATOM 1402 N N . GLU A 1 187 ? 21.464 -0.071 1.662 1.00 59.81 187 GLU A N 1
ATOM 1403 C CA . GLU A 1 187 ? 22.882 -0.079 1.279 1.00 59.81 187 GLU A CA 1
ATOM 1404 C C . GLU A 1 187 ? 23.054 -0.502 -0.185 1.00 59.81 187 GLU A C 1
ATOM 1406 O O . GLU A 1 187 ? 23.754 0.157 -0.956 1.00 59.81 187 GLU A O 1
ATOM 1411 N N . ARG A 1 188 ? 22.397 -1.595 -0.585 1.00 53.62 188 ARG A N 1
ATOM 1412 C CA . ARG A 1 188 ? 22.472 -2.136 -1.943 1.00 53.62 188 ARG A CA 1
ATOM 1413 C C . ARG A 1 188 ? 21.944 -1.154 -2.986 1.00 53.62 188 ARG A C 1
ATOM 1415 O O . ARG A 1 188 ? 22.596 -0.949 -4.007 1.00 53.62 188 ARG A O 1
ATOM 1422 N N . THR A 1 189 ? 20.798 -0.536 -2.717 1.00 51.44 189 THR A N 1
ATOM 1423 C CA . THR A 1 189 ? 20.171 0.464 -3.590 1.00 51.44 189 THR A CA 1
ATOM 1424 C C . THR A 1 189 ? 21.120 1.634 -3.840 1.00 51.44 189 THR A C 1
ATOM 1426 O O . THR A 1 189 ? 21.384 1.993 -4.988 1.00 51.44 189 THR A O 1
ATOM 1429 N N . LEU A 1 190 ? 21.735 2.159 -2.777 1.00 57.84 190 LEU A N 1
ATOM 1430 C CA . LEU A 1 190 ? 22.710 3.247 -2.857 1.00 57.84 190 LEU A CA 1
ATOM 1431 C C . LEU A 1 190 ? 23.993 2.836 -3.608 1.00 57.84 190 LEU A C 1
ATOM 1433 O O . LEU A 1 190 ? 24.521 3.615 -4.402 1.00 57.84 190 LEU A O 1
ATOM 1437 N N . VAL A 1 191 ? 24.482 1.603 -3.423 1.00 59.88 191 VAL A N 1
ATOM 1438 C CA . VAL A 1 191 ? 25.635 1.066 -4.173 1.00 59.88 191 VAL A CA 1
ATOM 1439 C C . VAL A 1 191 ? 25.340 0.972 -5.673 1.00 59.88 191 VAL A C 1
ATOM 1441 O O . VAL A 1 191 ? 26.179 1.371 -6.482 1.00 59.88 191 VAL A O 1
ATOM 1444 N N . ASN A 1 192 ? 24.161 0.476 -6.049 1.00 54.78 192 ASN A N 1
ATOM 1445 C CA . ASN A 1 192 ? 23.752 0.343 -7.450 1.00 54.78 192 ASN A CA 1
ATOM 1446 C C . ASN A 1 192 ? 23.579 1.719 -8.119 1.00 54.78 192 ASN A C 1
ATOM 1448 O O . ASN A 1 192 ? 24.018 1.927 -9.254 1.00 54.78 192 ASN A O 1
ATOM 1452 N N . LEU A 1 193 ? 23.017 2.689 -7.391 1.00 55.25 193 LEU A N 1
ATOM 1453 C CA . LEU A 1 193 ? 22.913 4.089 -7.820 1.00 55.25 193 LEU A CA 1
ATOM 1454 C C . LEU A 1 193 ? 24.299 4.709 -8.072 1.00 55.25 193 LEU A C 1
ATOM 1456 O O . LEU A 1 193 ? 24.536 5.284 -9.137 1.00 55.25 193 LEU A O 1
ATOM 1460 N N . LEU A 1 194 ? 25.266 4.504 -7.171 1.00 59.41 194 LEU A N 1
ATOM 1461 C CA . LEU A 1 194 ? 26.629 5.036 -7.322 1.00 59.41 194 LEU A CA 1
ATOM 1462 C C . LEU A 1 194 ? 27.420 4.428 -8.468 1.00 59.41 194 LEU A C 1
ATOM 1464 O O . LEU A 1 194 ? 28.169 5.137 -9.146 1.00 59.41 194 LEU A O 1
ATOM 1468 N N . ARG A 1 195 ? 27.234 3.134 -8.728 1.00 57.81 195 ARG A N 1
ATOM 1469 C CA . ARG A 1 195 ? 27.864 2.451 -9.864 1.00 57.81 195 ARG A CA 1
ATOM 1470 C C . ARG A 1 195 ? 27.313 2.910 -11.215 1.00 57.81 195 ARG A C 1
ATOM 1472 O O . ARG A 1 195 ? 27.887 2.580 -12.244 1.00 57.81 195 ARG A O 1
ATOM 1479 N N . GLY A 1 196 ? 26.245 3.716 -11.229 1.00 44.12 196 GLY A N 1
ATOM 1480 C CA . GLY A 1 196 ? 25.533 4.083 -12.455 1.00 44.12 196 GLY A CA 1
ATOM 1481 C C . GLY A 1 196 ? 24.710 2.925 -13.020 1.00 44.12 196 GLY A C 1
ATOM 1482 O O . GLY A 1 196 ? 24.180 3.033 -14.120 1.00 44.12 196 GLY A O 1
ATOM 1483 N N . GLU A 1 197 ? 24.582 1.837 -12.259 1.00 41.16 197 GLU A N 1
ATOM 1484 C CA . GLU A 1 197 ? 23.773 0.663 -12.589 1.00 41.16 197 GLU A CA 1
ATOM 1485 C C . GLU A 1 197 ? 22.283 0.936 -12.348 1.00 41.16 197 GLU A C 1
ATOM 1487 O O . GLU A 1 197 ? 21.442 0.233 -12.887 1.00 41.16 197 GLU A O 1
ATOM 1492 N N . ALA A 1 198 ? 21.920 2.002 -11.628 1.00 40.41 198 ALA A N 1
ATOM 1493 C CA . ALA A 1 198 ? 20.523 2.421 -11.494 1.00 40.41 198 ALA A CA 1
ATOM 1494 C C . ALA A 1 198 ? 19.880 2.912 -12.804 1.00 40.41 198 ALA A C 1
ATOM 1496 O O . ALA A 1 198 ? 18.661 2.886 -12.924 1.00 40.41 198 ALA A O 1
ATOM 1497 N N . GLY A 1 199 ? 20.683 3.294 -13.806 1.00 37.69 199 GLY A N 1
ATOM 1498 C CA . GLY A 1 199 ? 20.214 3.541 -15.178 1.00 37.69 199 GLY A CA 1
ATOM 1499 C C . GLY A 1 199 ? 20.327 2.322 -16.104 1.00 37.69 199 GLY A C 1
ATOM 1500 O O . GLY A 1 199 ? 19.990 2.406 -17.280 1.00 37.69 199 GLY A O 1
ATOM 1501 N N . SER A 1 200 ? 20.838 1.198 -15.602 1.00 35.38 200 SER A N 1
ATOM 1502 C CA . SER A 1 200 ? 21.096 -0.024 -16.362 1.00 35.38 200 SER A CA 1
ATOM 1503 C C . SER A 1 200 ? 21.068 -1.226 -15.417 1.00 35.38 200 SER A C 1
ATOM 1505 O O . SER A 1 200 ? 22.051 -1.960 -15.280 1.00 35.38 200 SER A O 1
ATOM 1507 N N . VAL A 1 201 ? 19.924 -1.465 -14.775 1.00 33.84 201 VAL A N 1
ATOM 1508 C CA . VAL A 1 201 ? 19.637 -2.805 -14.274 1.00 33.84 201 VAL A CA 1
ATOM 1509 C C . VAL A 1 201 ? 19.238 -3.598 -15.510 1.00 33.84 201 VAL A C 1
ATOM 1511 O O . VAL A 1 201 ? 18.081 -3.612 -15.920 1.00 33.84 201 VAL A O 1
ATOM 1514 N N . ALA A 1 202 ? 20.227 -4.203 -16.170 1.00 34.59 202 ALA A N 1
ATOM 1515 C CA . ALA A 1 202 ? 20.002 -5.256 -17.151 1.00 34.59 202 ALA A CA 1
ATOM 1516 C C . ALA A 1 202 ? 19.495 -6.497 -16.394 1.00 34.59 202 ALA A C 1
ATOM 1518 O O . ALA A 1 202 ? 20.204 -7.476 -16.182 1.00 34.59 202 ALA A O 1
ATOM 1519 N N . GLY A 1 203 ? 18.280 -6.379 -15.878 1.00 33.25 203 GLY A N 1
ATOM 1520 C CA . GLY A 1 203 ? 17.473 -7.429 -15.299 1.00 33.25 203 GLY A CA 1
ATOM 1521 C C . GLY A 1 203 ? 16.126 -7.363 -15.991 1.00 33.25 203 GLY A C 1
ATOM 1522 O O . GLY A 1 203 ? 15.627 -6.279 -16.302 1.00 33.25 203 GLY A O 1
ATOM 1523 N N . GLU A 1 204 ? 15.584 -8.525 -16.309 1.00 40.50 204 GLU A N 1
ATOM 1524 C CA . GLU A 1 204 ? 14.210 -8.639 -16.760 1.00 40.50 204 GLU A CA 1
ATOM 1525 C C . GLU A 1 204 ? 13.310 -8.132 -15.620 1.00 40.50 204 GLU A C 1
ATOM 1527 O O . GLU A 1 204 ? 13.521 -8.469 -14.451 1.00 40.50 204 GLU A O 1
ATOM 1532 N N . LYS A 1 205 ? 12.430 -7.191 -15.942 1.00 52.09 205 LYS A N 1
ATOM 1533 C CA . LYS A 1 205 ? 11.576 -6.453 -14.999 1.00 52.09 205 LYS A CA 1
ATOM 1534 C C . LYS A 1 205 ? 10.174 -7.133 -15.041 1.00 52.09 205 LYS A C 1
ATOM 1536 O O . LYS A 1 205 ? 10.008 -7.887 -15.978 1.00 52.09 205 LYS A O 1
ATOM 1541 N N . TYR A 1 206 ? 9.222 -7.040 -14.086 1.00 55.72 206 TYR A N 1
ATOM 1542 C CA . TYR A 1 206 ? 7.914 -7.756 -14.190 1.00 55.72 206 TYR A CA 1
ATOM 1543 C C . TYR A 1 206 ? 6.691 -7.180 -13.418 1.00 55.72 206 TYR A C 1
ATOM 1545 O O . TYR A 1 206 ? 6.863 -6.768 -12.261 1.00 55.72 206 TYR A O 1
ATOM 1553 N N . SER A 1 207 ? 5.484 -7.326 -14.014 1.00 68.19 207 SER A N 1
ATOM 1554 C CA . SER A 1 207 ? 4.106 -7.161 -13.461 1.00 68.19 207 SER A CA 1
ATOM 1555 C C . SER A 1 207 ? 3.443 -8.511 -13.134 1.00 68.19 207 SER A C 1
ATOM 1557 O O . SER A 1 207 ? 3.890 -9.529 -13.654 1.00 68.19 207 SER A O 1
ATOM 1559 N N . PHE A 1 208 ? 2.392 -8.562 -12.303 1.00 84.31 208 PHE A N 1
ATOM 1560 C CA . PHE A 1 208 ? 1.663 -9.808 -11.992 1.00 84.31 208 PHE A CA 1
ATOM 1561 C C . PHE A 1 208 ? 0.415 -9.992 -12.850 1.00 84.31 208 PHE A C 1
ATOM 1563 O O . PHE A 1 208 ? -0.408 -9.086 -12.933 1.00 84.31 208 PHE A O 1
ATOM 1570 N N . VAL A 1 209 ? 0.239 -11.202 -13.374 1.00 87.62 209 VAL A N 1
ATOM 1571 C CA . VAL A 1 209 ? -0.977 -11.648 -14.071 1.00 87.62 209 VAL A CA 1
ATOM 1572 C C . VAL A 1 209 ? -1.449 -12.996 -13.563 1.00 87.62 209 VAL A C 1
ATOM 1574 O O . VAL A 1 209 ? -0.702 -13.737 -12.915 1.00 87.62 209 VAL A O 1
ATOM 1577 N N . ARG A 1 210 ? -2.667 -13.369 -13.929 1.00 90.25 210 ARG A N 1
ATOM 1578 C CA . ARG A 1 210 ? -3.217 -14.702 -13.763 1.00 90.25 210 ARG A CA 1
ATOM 1579 C C . ARG A 1 210 ? -2.345 -15.732 -14.484 1.00 90.25 210 ARG A C 1
ATOM 1581 O O . ARG A 1 210 ? -1.978 -15.600 -15.651 1.00 90.25 210 ARG A O 1
ATOM 1588 N N . ALA A 1 211 ? -2.021 -16.803 -13.771 1.00 90.25 211 ALA A N 1
ATOM 1589 C CA . ALA A 1 211 ? -1.326 -17.942 -14.342 1.00 90.25 211 ALA A CA 1
ATOM 1590 C C . ALA A 1 211 ? -2.260 -18.715 -15.283 1.00 90.25 211 ALA A C 1
ATOM 1592 O O . ALA A 1 211 ? -3.414 -18.983 -14.944 1.00 90.25 211 ALA A O 1
ATOM 1593 N N . THR A 1 212 ? -1.750 -19.100 -16.453 1.00 88.50 212 THR A N 1
ATOM 1594 C CA . THR A 1 212 ? -2.505 -19.855 -17.470 1.00 88.50 212 THR A CA 1
ATOM 1595 C C . THR A 1 212 ? -1.874 -21.207 -17.811 1.00 88.50 212 THR A C 1
ATOM 1597 O O . THR A 1 212 ? -2.537 -22.051 -18.417 1.00 88.50 212 THR A O 1
ATOM 1600 N N . ASP A 1 213 ? -0.628 -21.453 -17.391 1.00 89.44 213 ASP A N 1
ATOM 1601 C CA . ASP A 1 213 ? 0.064 -22.726 -17.597 1.00 89.44 213 ASP A CA 1
ATOM 1602 C C . ASP A 1 213 ? -0.524 -23.816 -16.685 1.00 89.44 213 ASP A C 1
ATOM 1604 O O . ASP A 1 213 ? -0.317 -23.840 -15.468 1.00 89.44 213 ASP A O 1
ATOM 1608 N N . ALA A 1 214 ? -1.274 -24.737 -17.292 1.00 91.25 214 ALA A N 1
ATOM 1609 C CA . ALA A 1 214 ? -1.961 -25.808 -16.583 1.00 91.25 214 ALA A CA 1
ATOM 1610 C C . ALA A 1 214 ? -1.005 -26.789 -15.883 1.00 91.25 214 ALA A C 1
ATOM 1612 O O . ALA A 1 214 ? -1.369 -27.329 -14.837 1.00 91.25 214 ALA A O 1
ATOM 1613 N N . GLU A 1 215 ? 0.198 -27.024 -16.419 1.00 91.94 215 GLU A N 1
ATOM 1614 C CA . GLU A 1 215 ? 1.173 -27.936 -15.811 1.00 91.94 215 GLU A CA 1
ATOM 1615 C C . GLU A 1 215 ? 1.798 -27.303 -14.565 1.00 91.94 215 GLU A C 1
ATOM 1617 O O . GLU A 1 215 ? 1.866 -27.945 -13.513 1.00 91.94 215 GLU A O 1
ATOM 1622 N N . GLN A 1 216 ? 2.173 -26.021 -14.643 1.00 90.62 216 GLN A N 1
ATOM 1623 C CA . GLN A 1 216 ? 2.684 -25.280 -13.486 1.00 90.62 216 GLN A CA 1
ATOM 1624 C C . GLN A 1 216 ? 1.624 -25.135 -12.390 1.00 90.62 216 GLN A C 1
ATOM 1626 O O . GLN A 1 216 ? 1.923 -25.345 -11.212 1.00 90.62 216 GLN A O 1
ATOM 1631 N N . ILE A 1 217 ? 0.373 -24.843 -12.764 1.00 95.06 217 ILE A N 1
ATOM 1632 C CA . ILE A 1 217 ? -0.748 -24.759 -11.818 1.00 95.06 217 ILE A CA 1
ATOM 1633 C C . ILE A 1 217 ? -0.988 -26.111 -11.142 1.00 95.06 217 ILE A C 1
ATOM 1635 O O . ILE A 1 217 ? -1.134 -26.159 -9.920 1.00 95.06 217 ILE A O 1
ATOM 1639 N N . ALA A 1 218 ? -1.003 -27.211 -11.901 1.00 94.75 218 ALA A N 1
ATOM 1640 C CA . ALA A 1 218 ? -1.182 -28.548 -11.337 1.00 94.75 218 ALA A CA 1
ATOM 1641 C C . ALA A 1 218 ? -0.056 -28.898 -10.354 1.00 94.75 218 ALA A C 1
ATOM 1643 O O . ALA A 1 218 ? -0.322 -29.427 -9.273 1.00 94.75 218 ALA A O 1
ATOM 1644 N N . ARG A 1 219 ? 1.193 -28.541 -10.681 1.00 94.62 219 ARG A N 1
ATOM 1645 C CA . ARG A 1 219 ? 2.337 -28.728 -9.782 1.00 94.62 219 ARG A CA 1
ATOM 1646 C C . ARG A 1 219 ? 2.213 -27.892 -8.506 1.00 94.62 219 ARG A C 1
ATOM 1648 O O . ARG A 1 219 ? 2.468 -28.405 -7.419 1.00 94.62 219 ARG A O 1
ATOM 1655 N N . ALA A 1 220 ? 1.793 -26.633 -8.614 1.00 93.69 220 ALA A N 1
ATOM 1656 C CA . ALA A 1 220 ? 1.590 -25.762 -7.457 1.00 93.69 220 ALA A CA 1
ATOM 1657 C C . ALA A 1 220 ? 0.481 -26.291 -6.530 1.00 93.69 220 ALA A C 1
ATOM 1659 O O . ALA A 1 220 ? 0.652 -26.317 -5.312 1.00 93.69 220 ALA A O 1
ATOM 1660 N N . GLN A 1 221 ? -0.620 -26.786 -7.103 1.00 95.44 221 GLN A N 1
ATOM 1661 C CA . GLN A 1 221 ? -1.714 -27.424 -6.361 1.00 95.44 221 GLN A CA 1
ATOM 1662 C C . GLN A 1 221 ? -1.281 -28.726 -5.677 1.00 95.44 221 GLN A C 1
ATOM 1664 O O . GLN A 1 221 ? -1.718 -29.007 -4.563 1.00 95.44 221 GLN A O 1
ATOM 1669 N N . GLU A 1 222 ? -0.421 -29.521 -6.317 1.00 96.50 222 GLU A N 1
ATOM 1670 C CA . GLU A 1 222 ? 0.135 -30.737 -5.719 1.00 96.50 222 GLU A CA 1
ATOM 1671 C C . GLU A 1 222 ? 0.979 -30.412 -4.477 1.00 96.50 222 GLU A C 1
ATOM 1673 O O . GLU A 1 222 ? 0.772 -31.012 -3.422 1.00 96.50 222 GLU A O 1
ATOM 1678 N N . LEU A 1 223 ? 1.892 -29.442 -4.585 1.00 93.19 223 LEU A N 1
ATOM 1679 C CA . LEU A 1 223 ? 2.724 -28.985 -3.468 1.00 93.19 223 LEU A CA 1
ATOM 1680 C C . LEU A 1 223 ? 1.866 -28.417 -2.325 1.00 93.19 223 LEU A C 1
ATOM 1682 O O . LEU A 1 223 ? 2.080 -28.751 -1.160 1.00 93.19 223 LEU A O 1
ATOM 1686 N N . GLU A 1 224 ? 0.841 -27.625 -2.653 1.00 93.25 224 GLU A N 1
ATOM 1687 C CA . GLU A 1 224 ? -0.129 -27.109 -1.679 1.00 93.25 224 GLU A CA 1
ATOM 1688 C C . GLU A 1 224 ? -0.872 -28.253 -0.961 1.00 93.25 224 GLU A C 1
ATOM 1690 O O . GLU A 1 224 ? -0.984 -28.249 0.265 1.00 93.25 224 GLU A O 1
ATOM 1695 N N . ALA A 1 225 ? -1.306 -29.290 -1.690 1.00 94.81 225 ALA A N 1
ATOM 1696 C CA . ALA A 1 225 ? -1.963 -30.469 -1.116 1.00 94.81 225 ALA A CA 1
ATOM 1697 C C . ALA A 1 225 ? -1.031 -31.318 -0.229 1.00 94.81 225 ALA A C 1
ATOM 1699 O O . ALA A 1 225 ? -1.501 -32.012 0.676 1.00 94.81 225 ALA A O 1
ATOM 1700 N N . GLN A 1 226 ? 0.281 -31.254 -0.464 1.00 94.19 226 GLN A N 1
ATOM 1701 C CA . GLN A 1 226 ? 1.309 -31.875 0.378 1.00 94.19 226 GLN A CA 1
ATOM 1702 C C . GLN A 1 226 ? 1.616 -31.055 1.645 1.00 94.19 226 GLN A C 1
ATOM 1704 O O . GLN A 1 226 ? 2.331 -31.535 2.526 1.00 94.19 226 GLN A O 1
ATOM 1709 N N . GLY A 1 227 ? 1.038 -29.857 1.777 1.00 93.06 227 GLY A N 1
ATOM 1710 C CA . GLY A 1 227 ? 1.239 -28.963 2.915 1.00 93.06 227 GLY A CA 1
ATOM 1711 C C . GLY A 1 227 ? 2.490 -28.092 2.803 1.00 93.06 227 GLY A C 1
ATOM 1712 O O . GLY A 1 227 ? 2.935 -27.548 3.816 1.00 93.06 227 GLY A O 1
ATOM 1713 N N . GLU A 1 228 ? 3.064 -27.953 1.603 1.00 92.62 228 GLU A N 1
ATOM 1714 C CA . GLU A 1 228 ? 4.174 -27.032 1.372 1.00 92.62 228 GLU A CA 1
ATOM 1715 C C . GLU A 1 228 ? 3.741 -25.577 1.568 1.00 92.62 228 GLU A C 1
ATOM 1717 O O . GLU A 1 228 ? 2.606 -25.183 1.296 1.00 92.62 228 GLU A O 1
ATOM 1722 N N . ASN A 1 229 ? 4.664 -24.745 2.051 1.00 87.94 229 ASN A N 1
ATOM 1723 C CA . ASN A 1 229 ? 4.382 -23.328 2.263 1.00 87.94 229 ASN A CA 1
ATOM 1724 C C . ASN A 1 229 ? 4.480 -22.532 0.947 1.00 87.94 229 ASN A C 1
ATOM 1726 O O . ASN A 1 229 ? 5.196 -22.912 0.020 1.00 87.94 229 ASN A O 1
ATOM 1730 N N . ALA A 1 230 ? 3.820 -21.372 0.897 1.00 83.19 230 ALA A N 1
ATOM 1731 C CA . ALA A 1 230 ? 3.740 -20.532 -0.302 1.00 83.19 230 ALA A CA 1
ATOM 1732 C C . ALA A 1 230 ? 5.108 -20.126 -0.884 1.00 83.19 230 ALA A C 1
ATOM 1734 O O . ALA A 1 230 ? 5.257 -20.043 -2.101 1.00 83.19 230 ALA A O 1
ATOM 1735 N N . LYS A 1 231 ? 6.129 -19.930 -0.039 1.00 84.19 231 LYS A N 1
ATOM 1736 C CA . LYS A 1 231 ? 7.486 -19.616 -0.502 1.00 84.19 231 LYS A CA 1
ATOM 1737 C C . LYS A 1 231 ? 8.137 -20.812 -1.204 1.00 84.19 231 LYS A C 1
ATOM 1739 O O . LYS A 1 231 ? 8.797 -20.603 -2.219 1.00 84.19 231 LYS A O 1
ATOM 1744 N N . THR A 1 232 ? 7.959 -22.032 -0.688 1.00 85.81 232 THR A N 1
ATOM 1745 C CA . THR A 1 232 ? 8.434 -23.257 -1.355 1.00 85.81 232 THR A CA 1
ATOM 1746 C C . THR A 1 232 ? 7.734 -23.430 -2.699 1.00 85.81 232 THR A C 1
ATOM 1748 O O . THR A 1 232 ? 8.409 -23.571 -3.718 1.00 85.81 232 THR A O 1
ATOM 1751 N N . ILE A 1 233 ? 6.399 -23.327 -2.718 1.00 86.31 233 ILE A N 1
ATOM 1752 C CA . ILE A 1 233 ? 5.593 -23.455 -3.941 1.00 86.31 233 ILE A CA 1
ATOM 1753 C C . ILE A 1 233 ? 6.076 -22.470 -5.006 1.00 86.31 233 ILE A C 1
ATOM 1755 O O . ILE A 1 233 ? 6.366 -22.868 -6.134 1.00 86.31 233 ILE A O 1
ATOM 1759 N N . TRP A 1 234 ? 6.246 -21.201 -4.635 1.00 88.56 234 TRP A N 1
ATOM 1760 C CA . TRP A 1 234 ? 6.755 -20.182 -5.544 1.00 88.56 234 TRP A CA 1
ATOM 1761 C C . TRP A 1 234 ? 8.183 -20.471 -6.019 1.00 88.56 234 TRP A C 1
ATOM 1763 O O . TRP A 1 234 ? 8.477 -20.286 -7.195 1.00 88.56 234 TRP A O 1
ATOM 1773 N N . SER A 1 235 ? 9.073 -20.960 -5.152 1.00 83.94 235 SER A N 1
ATOM 1774 C CA . SER A 1 235 ? 10.446 -21.281 -5.565 1.00 83.94 235 SER A CA 1
ATOM 1775 C C . SER A 1 235 ? 10.532 -22.443 -6.561 1.00 83.94 235 SER A C 1
ATOM 1777 O O . SER A 1 235 ? 11.486 -22.500 -7.331 1.00 83.94 235 SER A O 1
ATOM 1779 N N . GLU A 1 236 ? 9.547 -23.349 -6.561 1.00 85.69 236 GLU A N 1
ATOM 1780 C CA . GLU A 1 236 ? 9.490 -24.488 -7.485 1.00 85.69 236 GLU A CA 1
ATOM 1781 C C . GLU A 1 236 ? 8.703 -24.201 -8.767 1.00 85.69 236 GLU A C 1
ATOM 1783 O O . GLU A 1 236 ? 8.999 -24.785 -9.807 1.00 85.69 236 GLU A O 1
ATOM 1788 N N . THR A 1 237 ? 7.684 -23.345 -8.697 1.00 89.12 237 THR A N 1
ATOM 1789 C CA . THR A 1 237 ? 6.709 -23.166 -9.791 1.00 89.12 237 THR A CA 1
ATOM 1790 C C . THR A 1 237 ? 6.676 -21.758 -10.362 1.00 89.12 237 THR A C 1
ATOM 1792 O O . THR A 1 237 ? 6.080 -21.547 -11.410 1.00 89.12 237 THR A O 1
ATOM 1795 N N . HIS A 1 238 ? 7.283 -20.790 -9.673 1.00 88.56 238 HIS A N 1
ATOM 1796 C CA . HIS A 1 238 ? 7.133 -19.353 -9.917 1.00 88.56 238 HIS A CA 1
ATOM 1797 C C . HIS A 1 238 ? 5.694 -18.828 -9.798 1.00 88.56 238 HIS A C 1
ATOM 1799 O O . HIS A 1 238 ? 5.429 -17.680 -10.154 1.00 88.56 238 HIS A O 1
ATOM 1805 N N . LEU A 1 239 ? 4.787 -19.622 -9.216 1.00 91.00 239 LEU A N 1
ATOM 1806 C CA . LEU A 1 239 ? 3.407 -19.239 -8.945 1.00 91.00 239 LEU A CA 1
ATOM 1807 C C . LEU A 1 239 ? 3.203 -18.887 -7.473 1.00 91.00 239 LEU A C 1
ATOM 1809 O O . LEU A 1 239 ? 3.792 -19.482 -6.571 1.00 91.00 239 LEU A O 1
ATOM 1813 N N . THR A 1 240 ? 2.320 -17.931 -7.215 1.00 91.44 240 THR A N 1
ATOM 1814 C CA . THR A 1 240 ? 1.854 -17.599 -5.863 1.00 91.44 240 THR A CA 1
ATOM 1815 C C . THR A 1 240 ? 0.348 -17.354 -5.881 1.00 91.44 240 THR A C 1
ATOM 1817 O O . THR A 1 240 ? -0.213 -17.044 -6.929 1.00 91.44 240 THR A O 1
ATOM 1820 N N . ARG A 1 241 ? -0.326 -17.513 -4.738 1.00 88.25 241 ARG A N 1
ATOM 1821 C CA . ARG A 1 241 ? -1.741 -17.141 -4.600 1.00 88.25 241 ARG A CA 1
ATOM 1822 C C . ARG A 1 241 ? -1.855 -15.631 -4.394 1.00 88.25 241 ARG A C 1
ATOM 1824 O O . ARG A 1 241 ? -1.100 -15.068 -3.597 1.00 88.25 241 ARG A O 1
ATOM 1831 N N . ASP A 1 242 ? -2.796 -14.994 -5.080 1.00 88.94 242 ASP A N 1
ATOM 1832 C CA . ASP A 1 242 ? -3.248 -13.651 -4.719 1.00 88.94 242 ASP A CA 1
ATOM 1833 C C . ASP A 1 242 ? -4.180 -13.687 -3.488 1.00 88.94 242 ASP A C 1
ATOM 1835 O O . ASP A 1 242 ? -4.446 -14.747 -2.915 1.00 88.94 242 ASP A O 1
ATOM 1839 N N . GLY A 1 243 ? -4.693 -12.528 -3.063 1.00 82.19 243 GLY A N 1
ATOM 1840 C CA . GLY A 1 243 ? -5.640 -12.464 -1.942 1.00 82.19 243 GLY A CA 1
ATOM 1841 C C . GLY A 1 243 ? -6.983 -13.169 -2.187 1.00 82.19 243 GLY A C 1
ATOM 1842 O O . GLY A 1 243 ? -7.632 -13.589 -1.233 1.00 82.19 243 GLY A O 1
ATOM 1843 N N . GLY A 1 244 ? -7.403 -13.315 -3.447 1.00 84.75 244 GLY A N 1
ATOM 1844 C CA . GLY A 1 244 ? -8.638 -13.993 -3.853 1.00 84.75 244 GLY A CA 1
ATOM 1845 C C . GLY A 1 244 ? -8.458 -15.498 -4.052 1.00 84.75 244 GLY A C 1
ATOM 1846 O O . GLY A 1 244 ? -9.427 -16.215 -4.298 1.00 84.75 244 GLY A O 1
ATOM 1847 N N . GLY A 1 245 ? -7.225 -15.986 -3.935 1.00 89.50 245 GLY A N 1
ATOM 1848 C CA . GLY A 1 245 ? -6.863 -17.367 -4.172 1.00 89.50 245 GLY A CA 1
ATOM 1849 C C . GLY A 1 245 ? -6.640 -17.702 -5.646 1.00 89.50 245 GLY A C 1
ATOM 1850 O O . GLY A 1 245 ? -6.558 -18.877 -5.962 1.00 89.50 245 GLY A O 1
ATOM 1851 N N . ALA A 1 246 ? -6.519 -16.761 -6.577 1.00 92.94 246 ALA A N 1
ATOM 1852 C CA . ALA A 1 246 ? -6.065 -17.075 -7.933 1.00 92.94 246 ALA A CA 1
ATOM 1853 C C . ALA A 1 246 ? -4.553 -17.364 -7.943 1.00 92.94 246 ALA A C 1
ATOM 1855 O O . ALA A 1 246 ? -3.796 -16.763 -7.180 1.00 92.94 246 ALA A O 1
ATOM 1856 N N . TRP A 1 247 ? -4.097 -18.282 -8.802 1.00 93.56 247 TRP A N 1
ATOM 1857 C CA . TRP A 1 247 ? -2.665 -18.437 -9.074 1.00 93.56 247 TRP A CA 1
ATOM 1858 C C . TRP A 1 247 ? -2.207 -17.306 -9.986 1.00 93.56 247 TRP A C 1
ATOM 1860 O O . TRP A 1 247 ? -2.793 -17.100 -11.050 1.00 93.56 247 TRP A O 1
ATOM 1870 N N . VAL A 1 248 ? -1.162 -16.598 -9.574 1.00 93.06 248 VAL A N 1
ATOM 1871 C CA . VAL A 1 248 ? -0.556 -15.506 -10.334 1.00 93.06 248 VAL A CA 1
ATOM 1872 C C . VAL A 1 248 ? 0.922 -15.766 -10.585 1.00 93.06 248 VAL A C 1
ATOM 1874 O O . VAL A 1 248 ? 1.593 -16.446 -9.802 1.00 93.06 248 VAL A O 1
ATOM 1877 N N . GLN A 1 249 ? 1.411 -15.205 -11.683 1.00 89.62 249 GLN A N 1
ATOM 1878 C CA . GLN A 1 249 ? 2.794 -15.265 -12.139 1.00 89.62 249 GLN A CA 1
ATOM 1879 C C . GLN A 1 249 ? 3.295 -13.866 -12.500 1.00 89.62 249 GLN A C 1
ATOM 1881 O O . GLN A 1 249 ? 2.510 -12.943 -12.703 1.00 89.62 249 GLN A O 1
ATOM 1886 N N . GLU A 1 250 ? 4.610 -13.721 -12.605 1.00 85.38 250 GLU A N 1
ATOM 1887 C CA . GLU A 1 250 ? 5.253 -12.490 -13.067 1.00 85.38 250 GLU A CA 1
ATOM 1888 C C . GLU A 1 250 ? 5.432 -12.510 -14.604 1.00 85.38 250 GLU A C 1
ATOM 1890 O O . GLU A 1 250 ? 5.995 -13.468 -15.129 1.00 85.38 250 GLU A O 1
ATOM 1895 N N . ILE A 1 251 ? 5.037 -11.448 -15.331 1.00 78.94 251 ILE A N 1
ATOM 1896 C CA . ILE A 1 251 ? 5.361 -11.220 -16.764 1.00 78.94 251 ILE A CA 1
ATOM 1897 C C . ILE A 1 251 ? 6.457 -10.190 -16.927 1.00 78.94 251 ILE A C 1
ATOM 1899 O O . ILE A 1 251 ? 6.402 -9.138 -16.306 1.00 78.94 251 ILE A O 1
ATOM 1903 N N . ASN A 1 252 ? 7.392 -10.470 -17.832 1.00 72.81 252 ASN A N 1
ATOM 1904 C CA . ASN A 1 252 ? 8.534 -9.619 -18.110 1.00 72.81 252 ASN A CA 1
ATOM 1905 C C . ASN A 1 252 ? 8.122 -8.217 -18.613 1.00 72.81 252 ASN A C 1
ATOM 1907 O O . ASN A 1 252 ? 7.631 -8.078 -19.714 1.00 72.81 252 ASN A O 1
ATOM 1911 N N . ASP A 1 253 ? 8.361 -7.168 -17.841 1.00 69.31 253 ASP A N 1
ATOM 1912 C CA . ASP A 1 253 ? 8.231 -5.750 -18.159 1.00 69.31 253 ASP A CA 1
ATOM 1913 C C . ASP A 1 253 ? 9.573 -5.057 -18.475 1.00 69.31 253 ASP A C 1
ATOM 1915 O O . ASP A 1 253 ? 9.689 -3.833 -18.448 1.00 69.31 253 ASP A O 1
ATOM 1919 N N . HIS A 1 254 ? 10.622 -5.808 -18.852 1.00 67.69 254 HIS A N 1
ATOM 1920 C CA . HIS A 1 254 ? 11.916 -5.227 -19.252 1.00 67.69 254 HIS A CA 1
ATOM 1921 C C . HIS A 1 254 ? 11.779 -4.188 -20.363 1.00 67.69 254 HIS A C 1
ATOM 1923 O O . HIS A 1 254 ? 12.399 -3.114 -20.297 1.00 67.69 254 HIS A O 1
ATOM 1929 N N . GLY A 1 255 ? 10.957 -4.519 -21.361 1.00 68.31 255 GLY A N 1
ATOM 1930 C CA . GLY A 1 255 ? 10.616 -3.656 -22.480 1.00 68.31 255 GLY A CA 1
ATOM 1931 C C . GLY A 1 255 ? 9.796 -2.432 -22.082 1.00 68.31 255 GLY A C 1
ATOM 1932 O O . GLY A 1 255 ? 9.665 -1.530 -22.909 1.00 68.31 255 GLY A O 1
ATOM 1933 N N . ALA A 1 256 ? 9.296 -2.361 -20.842 1.00 79.44 256 ALA A N 1
ATOM 1934 C CA . ALA A 1 256 ? 8.385 -1.312 -20.443 1.00 79.44 256 ALA A CA 1
ATOM 1935 C C . ALA A 1 256 ? 9.073 0.050 -20.323 1.00 79.44 256 ALA A C 1
ATOM 1937 O O . ALA A 1 256 ? 10.109 0.206 -19.658 1.00 79.44 256 ALA A O 1
ATOM 1938 N N . LYS A 1 257 ? 8.509 1.045 -21.011 1.00 80.69 257 LYS A N 1
ATOM 1939 C CA . LYS A 1 257 ? 9.062 2.401 -21.116 1.00 80.69 257 LYS A CA 1
ATOM 1940 C C . LYS A 1 257 ? 7.938 3.424 -21.181 1.00 80.69 257 LYS A C 1
ATOM 1942 O O . LYS A 1 257 ? 6.970 3.205 -21.907 1.00 80.69 257 LYS A O 1
ATOM 1947 N N . PRO A 1 258 ? 8.066 4.565 -20.487 1.00 79.25 258 PRO A N 1
ATOM 1948 C CA . PRO A 1 258 ? 7.093 5.625 -20.646 1.00 79.25 258 PRO A CA 1
ATOM 1949 C C . PRO A 1 258 ? 7.282 6.258 -22.031 1.00 79.25 258 PRO A C 1
ATOM 1951 O O . PRO A 1 258 ? 8.405 6.352 -22.534 1.00 79.25 258 PRO A O 1
ATOM 1954 N N . ARG A 1 259 ? 6.188 6.725 -22.627 1.00 80.00 259 ARG A N 1
ATOM 1955 C CA . ARG A 1 259 ? 6.157 7.597 -23.804 1.00 80.00 259 ARG A CA 1
ATOM 1956 C C . ARG A 1 259 ? 5.704 8.987 -23.333 1.00 80.00 259 ARG A C 1
ATOM 1958 O O . ARG A 1 259 ? 4.509 9.270 -23.344 1.00 80.00 259 ARG A O 1
ATOM 1965 N N . PRO A 1 260 ? 6.624 9.863 -22.880 1.00 67.44 260 PRO A N 1
ATOM 1966 C CA . PRO A 1 260 ? 6.256 11.092 -22.170 1.00 67.44 260 PRO A CA 1
ATOM 1967 C C . PRO A 1 260 ? 5.510 12.116 -23.032 1.00 67.44 260 PRO A C 1
ATOM 1969 O O . PRO A 1 260 ? 4.777 12.950 -22.501 1.00 67.44 260 PRO A O 1
ATOM 1972 N N . ASP A 1 261 ? 5.715 12.064 -24.348 1.00 63.09 261 ASP A N 1
ATOM 1973 C CA . ASP A 1 261 ? 5.037 12.933 -25.311 1.00 63.09 261 ASP A CA 1
ATOM 1974 C C . ASP A 1 261 ? 3.716 12.342 -25.816 1.00 63.09 261 ASP A C 1
ATOM 1976 O O . ASP A 1 261 ? 2.909 13.086 -26.368 1.00 63.09 261 ASP A O 1
ATOM 1980 N N . GLY A 1 262 ? 3.479 11.050 -25.556 1.00 62.78 262 GLY A N 1
ATOM 1981 C CA . GLY A 1 262 ? 2.328 10.292 -26.028 1.00 62.78 262 GLY A CA 1
ATOM 1982 C C . GLY A 1 262 ? 2.227 10.209 -27.557 1.00 62.78 262 GLY A C 1
ATOM 1983 O O . GLY A 1 262 ? 2.613 11.125 -28.278 1.00 62.78 262 GLY A O 1
ATOM 1984 N N . ASP A 1 263 ? 1.633 9.141 -28.086 1.00 62.53 263 ASP A N 1
ATOM 1985 C CA . ASP A 1 263 ? 1.090 9.192 -29.460 1.00 62.53 263 ASP A CA 1
ATOM 1986 C C . ASP A 1 263 ? -0.293 9.889 -29.497 1.00 62.53 263 ASP A C 1
ATOM 1988 O O . ASP A 1 263 ? -0.840 10.194 -30.566 1.00 62.53 263 ASP A O 1
ATOM 1992 N N . ALA A 1 264 ? -0.833 10.210 -28.314 1.00 56.16 264 ALA A N 1
ATOM 1993 C CA . ALA A 1 264 ? -2.047 10.986 -28.113 1.00 56.16 264 ALA A CA 1
ATOM 1994 C C . ALA A 1 264 ? -1.870 12.411 -28.665 1.00 56.16 264 ALA A C 1
ATOM 1996 O O . ALA A 1 264 ? -1.126 13.244 -28.145 1.00 56.16 264 ALA A O 1
ATOM 1997 N N . ARG A 1 265 ? -2.572 12.706 -29.762 1.00 49.47 265 ARG A N 1
ATOM 1998 C CA . ARG A 1 265 ? -2.465 13.958 -30.524 1.00 49.47 265 ARG A CA 1
ATOM 1999 C C . ARG A 1 265 ? -3.064 15.153 -29.767 1.00 49.47 265 ARG A C 1
ATOM 2001 O O . ARG A 1 265 ? -4.140 15.621 -30.113 1.00 49.47 265 ARG A O 1
ATOM 2008 N N . GLY A 1 266 ? -2.358 15.688 -28.772 1.00 52.12 266 GLY A N 1
ATOM 2009 C CA . GLY A 1 266 ? -2.698 16.965 -28.124 1.00 52.12 266 GLY A CA 1
ATOM 2010 C C . GLY A 1 266 ? -3.953 16.957 -27.238 1.00 52.12 266 GLY A C 1
ATOM 2011 O O . GLY A 1 266 ? -4.452 18.028 -26.894 1.00 52.12 266 GLY A O 1
ATOM 2012 N N . GLU A 1 267 ? -4.456 15.783 -26.858 1.00 54.47 267 GLU A N 1
ATOM 2013 C CA . GLU A 1 267 ? -5.596 15.624 -25.951 1.00 54.47 267 GLU A CA 1
ATOM 2014 C C . GLU A 1 267 ? -5.106 15.331 -24.522 1.00 54.47 267 GLU A C 1
ATOM 2016 O O . GLU A 1 267 ? -4.065 14.707 -24.320 1.00 54.47 267 GLU A O 1
ATOM 2021 N N . LYS A 1 268 ? -5.851 15.786 -23.503 1.00 58.28 268 LYS A N 1
ATOM 2022 C CA . LYS A 1 268 ? -5.580 15.519 -22.073 1.00 58.28 268 LYS A CA 1
ATOM 2023 C C . LYS A 1 268 ? -5.887 14.060 -21.672 1.00 58.28 268 LYS A C 1
ATOM 2025 O O . LYS A 1 268 ? -6.306 13.792 -20.549 1.00 58.28 268 LYS A O 1
ATOM 2030 N N . GLY A 1 269 ? -5.730 13.123 -22.599 1.00 68.06 269 GLY A N 1
ATOM 2031 C CA . GLY A 1 269 ? -6.032 11.713 -22.421 1.00 68.06 269 GLY A CA 1
ATOM 2032 C C . GLY A 1 269 ? -5.830 10.899 -23.699 1.00 68.06 269 GLY A C 1
ATOM 2033 O O . GLY A 1 269 ? -5.601 11.456 -24.772 1.00 68.06 269 GLY A O 1
ATOM 2034 N N . GLY A 1 270 ? -5.904 9.578 -23.560 1.00 85.88 270 GLY A N 1
ATOM 2035 C CA . GLY A 1 270 ? -5.646 8.607 -24.623 1.00 85.88 270 GLY A CA 1
ATOM 2036 C C . GLY A 1 270 ? -5.815 7.169 -24.134 1.00 85.88 270 GLY A C 1
ATOM 2037 O O . GLY A 1 270 ? -6.557 6.908 -23.186 1.00 85.88 270 GLY A O 1
ATOM 2038 N N . ARG A 1 271 ? -5.133 6.228 -24.781 1.00 90.69 271 ARG A N 1
ATOM 2039 C CA . ARG A 1 271 ? -5.031 4.823 -24.367 1.00 90.69 271 ARG A CA 1
ATOM 2040 C C . ARG A 1 271 ? -3.738 4.590 -23.597 1.00 90.69 271 ARG A C 1
ATOM 2042 O O . ARG A 1 271 ? -2.768 5.318 -23.785 1.00 90.69 271 ARG A O 1
ATOM 2049 N N . LEU A 1 272 ? -3.686 3.557 -22.758 1.00 90.12 272 LEU A N 1
ATOM 2050 C CA . LEU A 1 272 ? -2.464 3.223 -22.022 1.00 90.12 272 LEU A CA 1
ATOM 2051 C C . LEU A 1 272 ? -1.279 2.996 -22.970 1.00 90.12 272 LEU A C 1
ATOM 2053 O O . LEU A 1 272 ? -0.195 3.508 -22.702 1.00 90.12 272 LEU A O 1
ATOM 2057 N N . ALA A 1 273 ? -1.501 2.337 -24.109 1.00 90.38 273 ALA A N 1
ATOM 2058 C CA . ALA A 1 273 ? -0.467 2.116 -25.121 1.00 90.38 273 ALA A CA 1
ATOM 2059 C C . ALA A 1 273 ? 0.104 3.407 -25.745 1.00 90.38 273 ALA A C 1
ATOM 2061 O O . ALA A 1 273 ? 1.234 3.396 -26.240 1.00 90.38 273 ALA A O 1
ATOM 2062 N N . ASP A 1 274 ? -0.630 4.526 -25.692 1.00 88.19 274 ASP A N 1
ATOM 2063 C CA . ASP A 1 274 ? -0.125 5.821 -26.161 1.00 88.19 274 ASP A CA 1
ATOM 2064 C C . ASP A 1 274 ? 0.961 6.366 -25.222 1.00 88.19 274 ASP A C 1
ATOM 2066 O O . ASP A 1 274 ? 1.846 7.090 -25.674 1.00 88.19 274 ASP A O 1
ATOM 2070 N N . TYR A 1 275 ? 0.909 6.018 -23.930 1.00 86.56 275 TYR A N 1
ATOM 2071 C CA . TYR A 1 275 ? 1.770 6.561 -22.869 1.00 86.56 275 TYR A CA 1
ATOM 2072 C C . TYR A 1 275 ? 2.759 5.546 -22.284 1.00 86.56 275 TYR A C 1
ATOM 2074 O O . TYR A 1 275 ? 3.725 5.943 -21.628 1.00 86.56 275 TYR A O 1
ATOM 2082 N N . LEU A 1 276 ? 2.546 4.251 -22.507 1.00 87.69 276 LEU A N 1
ATOM 2083 C CA . LEU A 1 276 ? 3.369 3.167 -21.985 1.00 87.69 276 LEU A CA 1
ATOM 2084 C C . LEU A 1 276 ? 3.655 2.158 -23.104 1.00 87.69 276 LEU A C 1
ATOM 2086 O O . LEU A 1 276 ? 2.757 1.573 -23.694 1.00 87.69 276 LEU A O 1
ATOM 2090 N N . GLU A 1 277 ? 4.929 1.940 -23.407 1.00 87.62 277 GLU A N 1
ATOM 2091 C CA . GLU A 1 277 ? 5.355 0.737 -24.118 1.00 87.62 277 GLU A CA 1
ATOM 2092 C C . GLU A 1 277 ? 5.370 -0.406 -23.121 1.00 87.62 277 GLU A C 1
ATOM 2094 O O . GLU A 1 277 ? 5.993 -0.242 -22.077 1.00 87.62 277 GLU A O 1
ATOM 2099 N N . HIS A 1 278 ? 4.733 -1.538 -23.428 1.00 87.94 278 HIS A N 1
ATOM 2100 C CA . HIS A 1 278 ? 4.866 -2.758 -22.633 1.00 87.94 278 HIS A CA 1
ATOM 2101 C C . HIS A 1 278 ? 4.459 -4.014 -23.434 1.00 87.94 278 HIS A C 1
ATOM 2103 O O . HIS A 1 278 ? 3.387 -4.578 -23.216 1.00 87.94 278 HIS A O 1
ATOM 2109 N N . PRO A 1 279 ? 5.289 -4.462 -24.391 1.00 83.88 279 PRO A N 1
ATOM 2110 C CA . PRO A 1 279 ? 4.876 -5.459 -25.378 1.00 83.88 279 PRO A CA 1
ATOM 2111 C C . PRO A 1 279 ? 4.469 -6.804 -24.766 1.00 83.88 279 PRO A C 1
ATOM 2113 O O . PRO A 1 279 ? 3.466 -7.364 -25.184 1.00 83.88 279 PRO A O 1
ATOM 2116 N N . GLU A 1 280 ? 5.178 -7.291 -23.751 1.00 84.81 280 GLU A N 1
ATOM 2117 C CA . GLU A 1 280 ? 4.882 -8.581 -23.121 1.00 84.81 280 GLU A CA 1
ATOM 2118 C C . GLU A 1 280 ? 3.578 -8.556 -22.308 1.00 84.81 280 GLU A C 1
ATOM 2120 O O . GLU A 1 280 ? 2.839 -9.538 -22.301 1.00 84.81 280 GLU A O 1
ATOM 2125 N N . LEU A 1 281 ? 3.260 -7.432 -21.651 1.00 87.56 281 LEU A N 1
ATOM 2126 C CA . LEU A 1 281 ? 1.977 -7.256 -20.966 1.00 87.56 281 LEU A CA 1
ATOM 2127 C C . LEU A 1 281 ? 0.839 -7.195 -21.975 1.00 87.56 281 LEU A C 1
ATOM 2129 O O . LEU A 1 281 ? -0.178 -7.833 -21.767 1.00 87.56 281 LEU A O 1
ATOM 2133 N N . TYR A 1 282 ? 1.015 -6.471 -23.080 1.00 88.06 282 TYR A N 1
ATOM 2134 C CA . TYR A 1 282 ? -0.008 -6.384 -24.125 1.00 88.06 282 TYR A CA 1
ATOM 2135 C C . TYR A 1 282 ? -0.150 -7.678 -24.931 1.00 88.06 282 TYR A C 1
ATOM 2137 O O . TYR A 1 282 ? -1.181 -7.899 -25.556 1.00 88.06 282 TYR A O 1
ATOM 2145 N N . GLU A 1 283 ? 0.868 -8.537 -24.938 1.00 86.31 283 GLU A N 1
ATOM 2146 C CA . GLU A 1 283 ? 0.764 -9.885 -25.491 1.00 86.31 283 GLU A CA 1
ATOM 2147 C C . GLU A 1 283 ? -0.014 -10.812 -24.551 1.00 86.31 283 GLU A C 1
ATOM 2149 O O . GLU A 1 283 ? -0.881 -11.556 -25.010 1.00 86.31 283 GLU A O 1
ATOM 2154 N N . ALA A 1 284 ? 0.268 -10.753 -23.248 1.00 83.19 284 ALA A N 1
ATOM 2155 C CA . ALA A 1 284 ? -0.401 -11.584 -22.253 1.00 83.19 284 ALA A CA 1
ATOM 2156 C C . ALA A 1 284 ? -1.851 -11.149 -21.984 1.00 83.19 284 ALA A C 1
ATOM 2158 O O . ALA A 1 284 ? -2.738 -11.998 -21.908 1.00 83.19 284 ALA A O 1
ATOM 2159 N N . ASP A 1 285 ? -2.087 -9.840 -21.895 1.00 84.44 285 ASP A N 1
ATOM 2160 C CA . ASP A 1 285 ? -3.398 -9.219 -21.738 1.00 84.44 285 ASP A CA 1
ATOM 2161 C C . ASP A 1 285 ? -3.554 -8.025 -22.707 1.00 84.44 285 ASP A C 1
ATOM 2163 O O . ASP A 1 285 ? -3.294 -6.861 -22.366 1.00 84.44 285 ASP A O 1
ATOM 2167 N N . PRO A 1 286 ? -4.005 -8.289 -23.949 1.00 85.81 286 PRO A N 1
ATOM 2168 C CA . PRO A 1 286 ? -4.205 -7.250 -24.957 1.00 85.81 286 PRO A CA 1
ATOM 2169 C C . PRO A 1 286 ? -5.203 -6.167 -24.543 1.00 85.81 286 PRO A C 1
ATOM 2171 O O . PRO A 1 286 ? -5.112 -5.038 -25.028 1.00 85.81 286 PRO A O 1
ATOM 2174 N N . GLY A 1 287 ? -6.146 -6.482 -23.646 1.00 86.69 287 GLY A N 1
ATOM 2175 C CA . GLY A 1 287 ? -7.173 -5.545 -23.193 1.00 86.69 287 GLY A CA 1
ATOM 2176 C C . GLY A 1 287 ? -6.600 -4.358 -22.418 1.00 86.69 287 GLY A C 1
ATOM 2177 O O . GLY A 1 287 ? -7.218 -3.287 -22.404 1.00 86.69 287 GLY A O 1
ATOM 2178 N N . ILE A 1 288 ? -5.408 -4.526 -21.835 1.00 90.31 288 ILE A N 1
ATOM 2179 C CA . ILE A 1 288 ? -4.717 -3.519 -21.025 1.00 90.31 288 ILE A CA 1
ATOM 2180 C C . ILE A 1 288 ? -4.243 -2.333 -21.862 1.00 90.31 288 ILE A C 1
ATOM 2182 O O . ILE A 1 288 ? -4.312 -1.187 -21.412 1.00 90.31 288 ILE A O 1
ATOM 2186 N N . ALA A 1 289 ? -3.815 -2.579 -23.103 1.00 89.88 289 ALA A N 1
ATOM 2187 C CA . ALA A 1 289 ? -3.377 -1.530 -24.024 1.00 89.88 289 ALA A CA 1
ATOM 2188 C C . ALA A 1 289 ? -4.465 -0.464 -24.252 1.00 89.88 289 ALA A C 1
ATOM 2190 O O . ALA A 1 289 ? -4.152 0.719 -24.404 1.00 89.88 289 ALA A O 1
ATOM 2191 N N . ASP A 1 290 ? -5.735 -0.884 -24.213 1.00 90.94 290 ASP A N 1
ATOM 2192 C CA . ASP A 1 290 ? -6.904 -0.064 -24.528 1.00 90.94 290 ASP A CA 1
ATOM 2193 C C . ASP A 1 290 ? -7.515 0.675 -23.321 1.00 90.94 290 ASP A C 1
ATOM 2195 O O . ASP A 1 290 ? -8.511 1.398 -23.472 1.00 90.94 290 ASP A O 1
ATOM 2199 N N . ILE A 1 291 ? -6.950 0.528 -22.118 1.00 92.06 291 ILE A N 1
ATOM 2200 C CA . ILE A 1 291 ? -7.416 1.253 -20.926 1.00 92.06 291 ILE A CA 1
ATOM 2201 C C . ILE A 1 291 ? -7.323 2.761 -21.162 1.00 92.06 291 ILE A C 1
ATOM 2203 O O . ILE A 1 291 ? -6.339 3.256 -21.713 1.00 92.06 291 ILE A O 1
ATOM 2207 N N . ASN A 1 292 ? -8.351 3.504 -20.743 1.00 91.25 292 ASN A N 1
ATOM 2208 C CA . ASN A 1 292 ? -8.339 4.959 -20.865 1.00 91.25 292 ASN A CA 1
ATOM 2209 C C . ASN A 1 292 ? -7.275 5.553 -19.936 1.00 91.25 292 ASN A C 1
ATOM 2211 O O . ASN A 1 292 ? -7.180 5.171 -18.772 1.00 91.25 292 ASN A O 1
ATOM 2215 N N . VAL A 1 293 ? -6.534 6.541 -20.418 1.00 89.19 293 VAL A N 1
ATOM 2216 C CA . VAL A 1 293 ? -5.667 7.392 -19.606 1.00 89.19 293 VAL A CA 1
ATOM 2217 C C . VAL A 1 293 ? -6.212 8.808 -19.657 1.00 89.19 293 VAL A C 1
ATOM 2219 O O . VAL A 1 293 ? -6.460 9.336 -20.737 1.00 89.19 293 VAL A O 1
ATOM 2222 N N . GLU A 1 294 ? -6.370 9.436 -18.500 1.00 88.19 294 GLU A N 1
ATOM 2223 C CA . GLU A 1 294 ? -6.695 10.854 -18.380 1.00 88.19 294 GLU A CA 1
ATOM 2224 C C . GLU A 1 294 ? -5.590 11.580 -17.615 1.00 88.19 294 GLU A C 1
ATOM 2226 O O . GLU A 1 294 ? -5.173 11.166 -16.530 1.00 88.19 294 GLU A O 1
ATOM 2231 N N . LEU A 1 295 ? -5.134 12.691 -18.186 1.00 83.88 295 LEU A N 1
ATOM 2232 C CA . LEU A 1 295 ? -4.101 13.547 -17.626 1.00 83.88 295 LEU A CA 1
ATOM 2233 C C . LEU A 1 295 ? -4.737 14.841 -17.125 1.00 83.88 295 LEU A C 1
ATOM 2235 O O . LEU A 1 295 ? -5.364 15.581 -17.884 1.00 83.88 295 LEU A O 1
ATOM 2239 N N . GLY A 1 296 ? -4.574 15.141 -15.842 1.00 77.75 296 GLY A N 1
ATOM 2240 C CA . GLY A 1 296 ? -5.179 16.337 -15.271 1.00 77.75 296 GLY A CA 1
ATOM 2241 C C . GLY A 1 296 ? -4.673 16.672 -13.882 1.00 77.75 296 GLY A C 1
ATOM 2242 O O . GLY A 1 296 ? -3.609 16.234 -13.455 1.00 77.75 296 GLY A O 1
ATOM 2243 N N . THR A 1 297 ? -5.436 17.488 -13.167 1.00 71.38 297 THR A N 1
ATOM 2244 C CA . THR A 1 297 ? -5.140 17.805 -11.771 1.00 71.38 297 THR A CA 1
ATOM 2245 C C . THR A 1 297 ? -5.750 16.729 -10.880 1.00 71.38 297 THR A C 1
ATOM 2247 O O . THR A 1 297 ? -6.967 16.550 -10.863 1.00 71.38 297 THR A O 1
ATOM 2250 N N . LEU A 1 298 ? -4.901 16.019 -10.143 1.00 66.50 298 LEU A N 1
ATOM 2251 C CA . LEU A 1 298 ? -5.308 15.173 -9.024 1.00 66.50 298 LEU A CA 1
ATOM 2252 C C . LEU A 1 298 ? -5.182 15.962 -7.718 1.00 66.50 298 LEU A C 1
ATOM 2254 O O . LEU A 1 298 ? -4.544 17.018 -7.687 1.00 66.50 298 LEU A O 1
ATOM 2258 N N . SER A 1 299 ? -5.808 15.478 -6.644 1.00 58.09 299 SER A N 1
ATOM 2259 C CA . SER A 1 299 ? -5.569 16.065 -5.321 1.00 58.09 299 SER A CA 1
ATOM 2260 C C . SER A 1 299 ? -4.086 15.933 -4.941 1.00 58.09 299 SER A C 1
ATOM 2262 O O . SER A 1 299 ? -3.418 15.001 -5.383 1.00 58.09 299 SER A O 1
ATOM 2264 N N . GLU A 1 300 ? -3.550 16.857 -4.135 1.00 47.03 300 GLU A N 1
ATOM 2265 C CA . GLU A 1 300 ? -2.105 16.920 -3.828 1.00 47.03 300 GLU A CA 1
ATOM 2266 C C . GLU A 1 300 ? -1.537 15.621 -3.217 1.00 47.03 300 GLU A C 1
ATOM 2268 O O . GLU A 1 300 ? -0.333 15.376 -3.289 1.00 47.03 300 GLU A O 1
ATOM 2273 N N . SER A 1 301 ? -2.392 14.769 -2.641 1.00 46.97 301 SER A N 1
ATOM 2274 C CA . SER A 1 301 ? -2.025 13.475 -2.058 1.00 46.97 301 SER A CA 1
ATOM 2275 C C . SER A 1 301 ? -2.172 12.278 -3.011 1.00 46.97 301 SER A C 1
ATOM 2277 O O . SER A 1 301 ? -1.673 11.196 -2.698 1.00 46.97 301 SER A O 1
ATOM 2279 N N . GLU A 1 302 ? -2.817 12.443 -4.169 1.00 59.00 302 GLU A N 1
ATOM 2280 C CA . GLU A 1 302 ? -3.043 11.387 -5.160 1.00 59.00 302 GLU A CA 1
ATOM 2281 C C . GLU A 1 302 ? -1.951 11.426 -6.238 1.00 59.00 302 GLU A C 1
ATOM 2283 O O . GLU A 1 302 ? -1.850 12.356 -7.040 1.00 59.00 302 GLU A O 1
ATOM 2288 N N . LYS A 1 303 ? -1.113 10.384 -6.283 1.00 57.78 303 LYS A N 1
ATOM 2289 C CA . LYS A 1 303 ? -0.050 10.270 -7.295 1.00 57.78 303 LYS A CA 1
ATOM 2290 C C . LYS A 1 303 ? -0.536 9.663 -8.616 1.00 57.78 303 LYS A C 1
ATOM 2292 O O . LYS A 1 303 ? 0.089 9.889 -9.650 1.00 57.78 303 LYS A O 1
ATOM 2297 N N . GLY A 1 304 ? -1.640 8.948 -8.570 1.00 72.88 304 GLY A N 1
ATOM 2298 C CA . GLY A 1 304 ? -2.313 8.273 -9.661 1.00 72.88 304 GLY A CA 1
ATOM 2299 C C . GLY A 1 304 ? -3.551 7.611 -9.070 1.00 72.88 304 GLY A C 1
ATOM 2300 O O . GLY A 1 304 ? -3.690 7.554 -7.845 1.00 72.88 304 GLY A O 1
ATOM 2301 N N . LYS A 1 305 ? -4.488 7.205 -9.920 1.00 80.94 305 LYS A N 1
ATOM 2302 C CA . LYS A 1 305 ? -5.564 6.306 -9.508 1.00 80.94 305 LYS A CA 1
ATOM 2303 C C . LYS A 1 305 ? -6.116 5.533 -10.683 1.00 80.94 305 LYS A C 1
ATOM 2305 O O . LYS A 1 305 ? -6.394 6.114 -11.735 1.00 80.94 305 LYS A O 1
ATOM 2310 N N . TYR A 1 306 ? -6.391 4.259 -10.463 1.00 82.56 306 TYR A N 1
ATOM 2311 C CA . TYR A 1 306 ? -7.247 3.479 -11.339 1.00 82.56 306 TYR A CA 1
ATOM 2312 C C . TYR A 1 306 ? -8.719 3.521 -10.892 1.00 82.56 306 TYR A C 1
ATOM 2314 O O . TYR A 1 306 ? -9.062 3.267 -9.736 1.00 82.56 306 TYR A O 1
ATOM 2322 N N . SER A 1 307 ? -9.616 3.836 -11.827 1.00 82.12 307 SER A N 1
ATOM 2323 C CA . SER A 1 307 ? -11.068 3.798 -11.645 1.00 82.12 307 SER A CA 1
ATOM 2324 C C . SER A 1 307 ? -11.641 2.550 -12.313 1.00 82.12 307 SER A C 1
ATOM 2326 O O . SER A 1 307 ? -11.778 2.520 -13.536 1.00 82.12 307 SER A O 1
ATOM 2328 N N . LEU A 1 308 ? -12.028 1.545 -11.515 1.00 79.75 308 LEU A N 1
ATOM 2329 C CA . LEU A 1 308 ? -12.637 0.304 -12.024 1.00 79.75 308 LEU A CA 1
ATOM 2330 C C . LEU A 1 308 ? -13.912 0.584 -12.838 1.00 79.75 308 LEU A C 1
ATOM 2332 O O . LEU A 1 308 ? -14.123 0.003 -13.895 1.00 79.75 308 LEU A O 1
ATOM 2336 N N . GLN A 1 309 ? -14.765 1.499 -12.361 1.00 78.00 309 GLN A N 1
ATOM 2337 C CA . GLN A 1 309 ? -16.066 1.774 -12.982 1.00 78.00 309 GLN A CA 1
ATOM 2338 C C . GLN A 1 309 ? -15.938 2.450 -14.352 1.00 78.00 309 GLN A C 1
ATOM 2340 O O . GLN A 1 309 ? -16.764 2.227 -15.233 1.00 78.00 309 GLN A O 1
ATOM 2345 N N . GLU A 1 310 ? -14.922 3.294 -14.520 1.00 84.12 310 GLU A N 1
ATOM 2346 C CA . GLU A 1 310 ? -14.686 4.030 -15.766 1.00 84.12 310 GLU A CA 1
ATOM 2347 C C . GLU A 1 310 ? -13.678 3.321 -16.677 1.00 84.12 310 GLU A C 1
ATOM 2349 O O . GLU A 1 310 ? -13.538 3.701 -17.840 1.00 84.12 310 GLU A O 1
ATOM 2354 N N . ARG A 1 311 ? -12.987 2.294 -16.158 1.00 89.12 311 ARG A N 1
ATOM 2355 C CA . ARG A 1 311 ? -11.846 1.638 -16.807 1.00 89.12 311 ARG A CA 1
ATOM 2356 C C . ARG A 1 311 ? -10.807 2.682 -17.240 1.00 89.12 311 ARG A C 1
ATOM 2358 O O . ARG A 1 311 ? -10.383 2.726 -18.398 1.00 89.12 311 ARG A O 1
ATOM 2365 N N . THR A 1 312 ? -10.443 3.556 -16.296 1.00 90.94 312 THR A N 1
ATOM 2366 C CA . THR A 1 312 ? -9.610 4.744 -16.543 1.00 90.94 312 THR A CA 1
ATOM 2367 C C . THR A 1 312 ? -8.497 4.885 -15.513 1.00 90.94 312 THR A C 1
ATOM 2369 O O . THR A 1 312 ? -8.753 4.922 -14.310 1.00 90.94 312 THR A O 1
ATOM 2372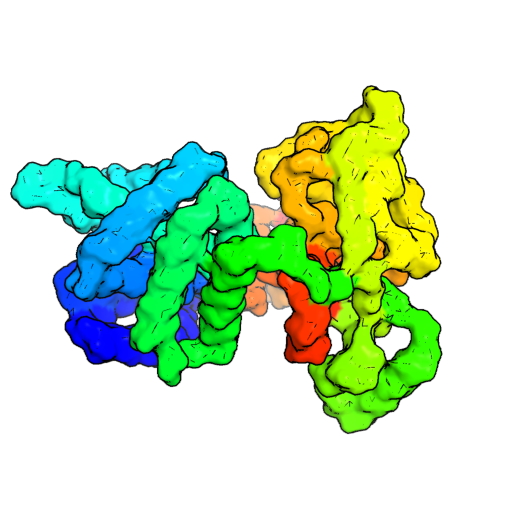 N N . LEU A 1 313 ? -7.267 5.037 -15.997 1.00 88.94 313 LEU A N 1
ATOM 2373 C CA . LEU A 1 313 ? -6.103 5.488 -15.246 1.00 88.94 313 LEU A CA 1
ATOM 2374 C C . LEU A 1 313 ? -6.051 7.014 -15.265 1.00 88.94 313 LEU A C 1
ATOM 2376 O O . LEU A 1 313 ? -6.005 7.633 -16.326 1.00 88.94 313 LEU A O 1
ATOM 2380 N N . ARG A 1 314 ? -6.052 7.637 -14.092 1.00 88.56 314 ARG A N 1
ATOM 2381 C CA . ARG A 1 314 ? -5.948 9.089 -13.954 1.00 88.56 314 ARG A CA 1
ATOM 2382 C C . ARG A 1 314 ? -4.590 9.424 -13.364 1.00 88.56 314 ARG A C 1
ATOM 2384 O O . ARG A 1 314 ? -4.239 8.925 -12.296 1.00 88.56 314 ARG A O 1
ATOM 2391 N N . PHE A 1 315 ? -3.853 10.291 -14.040 1.00 83.94 315 PHE A N 1
ATOM 2392 C CA . PHE A 1 315 ? -2.516 10.717 -13.643 1.00 83.94 315 PHE A CA 1
ATOM 2393 C C . PHE A 1 315 ? -2.390 12.243 -13.675 1.00 83.94 315 PHE A C 1
ATOM 2395 O O . PHE A 1 315 ? -3.181 12.938 -14.319 1.00 83.94 315 PHE A O 1
ATOM 2402 N N . THR A 1 316 ? -1.374 12.778 -12.992 1.00 80.06 316 THR A N 1
ATOM 2403 C CA . THR A 1 316 ? -1.006 14.189 -13.177 1.00 80.06 316 THR A CA 1
ATOM 2404 C C . THR A 1 316 ? -0.411 14.402 -14.568 1.00 80.06 316 THR A C 1
ATOM 2406 O O . THR A 1 316 ? 0.230 13.496 -15.102 1.00 80.06 316 THR A O 1
ATOM 2409 N N . GLU A 1 317 ? -0.590 15.591 -15.155 1.00 75.94 317 GLU A N 1
ATOM 2410 C CA . GLU A 1 317 ? -0.122 15.906 -16.524 1.00 75.94 317 GLU A CA 1
ATOM 2411 C C . GLU A 1 317 ? 1.370 15.609 -16.757 1.00 75.94 317 GLU A C 1
ATOM 2413 O O . GLU A 1 317 ? 1.788 15.308 -17.873 1.00 75.94 317 GLU A O 1
ATOM 2418 N N . ASP A 1 318 ? 2.179 15.659 -15.704 1.00 72.19 318 ASP A N 1
ATOM 2419 C CA . ASP A 1 318 ? 3.616 15.435 -15.745 1.00 72.19 318 ASP A CA 1
ATOM 2420 C C . ASP A 1 318 ? 4.047 14.022 -15.322 1.00 72.19 318 ASP A C 1
ATOM 2422 O O . ASP A 1 318 ? 5.243 13.740 -15.284 1.00 72.19 318 ASP A O 1
ATOM 2426 N N . THR A 1 319 ? 3.106 13.113 -15.038 1.00 72.56 319 THR A N 1
ATOM 2427 C CA . THR A 1 319 ? 3.411 11.775 -14.508 1.00 72.56 319 THR A CA 1
ATOM 2428 C C . THR A 1 319 ? 4.381 11.007 -15.400 1.00 72.56 319 THR A C 1
ATOM 2430 O O . THR A 1 319 ? 5.443 10.599 -14.944 1.00 72.56 319 THR A O 1
ATOM 2433 N N . PHE A 1 320 ? 4.094 10.890 -16.694 1.00 70.44 320 PHE A N 1
ATOM 2434 C CA . PHE A 1 320 ? 4.953 10.144 -17.619 1.00 70.44 320 PHE A CA 1
ATOM 2435 C C . PHE A 1 320 ? 6.269 10.862 -17.963 1.00 70.44 320 PHE A C 1
ATOM 2437 O O . PHE A 1 320 ? 7.138 10.268 -18.597 1.00 70.44 320 PHE A O 1
ATOM 2444 N N . LYS A 1 321 ? 6.431 12.126 -17.544 1.00 67.38 321 LYS A N 1
ATOM 2445 C CA . LYS A 1 321 ? 7.656 12.926 -17.723 1.00 67.38 321 LYS A CA 1
ATOM 2446 C C . LYS A 1 321 ? 8.558 12.894 -16.491 1.00 67.38 321 LYS A C 1
ATOM 2448 O O . LYS A 1 321 ? 9.774 12.825 -16.633 1.00 67.38 321 LYS A O 1
ATOM 2453 N N . ASN A 1 322 ? 7.957 12.959 -15.305 1.00 60.47 322 ASN A N 1
ATOM 2454 C CA . ASN A 1 322 ? 8.646 13.288 -14.060 1.00 60.47 322 ASN A CA 1
ATOM 2455 C C . ASN A 1 322 ? 8.486 12.231 -12.960 1.00 60.47 322 ASN A C 1
ATOM 2457 O O . ASN A 1 322 ? 9.179 12.326 -11.945 1.00 60.47 322 ASN A O 1
ATOM 2461 N N . LYS A 1 323 ? 7.567 11.265 -13.098 1.00 59.19 323 LYS A N 1
ATOM 2462 C CA . LYS A 1 323 ? 7.373 10.225 -12.081 1.00 59.19 323 LYS A CA 1
ATOM 2463 C C . LYS A 1 323 ? 8.177 8.976 -12.365 1.00 59.19 323 LYS A C 1
ATOM 2465 O O . LYS A 1 323 ? 8.541 8.662 -13.496 1.00 59.19 323 LYS A O 1
ATOM 2470 N N . SER A 1 324 ? 8.415 8.254 -11.276 1.00 65.75 324 SER A N 1
ATOM 2471 C CA . SER A 1 324 ? 8.987 6.925 -11.326 1.00 65.75 324 SER A CA 1
ATOM 2472 C C . SER A 1 324 ? 8.051 5.972 -12.064 1.00 65.75 324 SER A C 1
ATOM 2474 O O . SER A 1 324 ? 6.839 5.976 -11.845 1.00 65.75 324 SER A O 1
ATOM 2476 N N . MET A 1 325 ? 8.635 5.088 -12.868 1.00 73.81 325 MET A N 1
ATOM 2477 C CA . MET A 1 325 ? 7.910 3.975 -13.467 1.00 73.81 325 MET A CA 1
ATOM 2478 C C . MET A 1 325 ? 7.255 3.069 -12.412 1.00 73.81 325 MET A C 1
ATOM 2480 O O . MET A 1 325 ? 6.192 2.526 -12.673 1.00 73.81 325 MET A O 1
ATOM 2484 N N . SER A 1 326 ? 7.802 2.974 -11.195 1.00 69.00 326 SER A N 1
ATOM 2485 C CA . SER A 1 326 ? 7.162 2.236 -10.095 1.00 69.00 326 SER A CA 1
ATOM 2486 C C . SER A 1 326 ? 5.748 2.741 -9.785 1.00 69.00 326 SER A C 1
ATOM 2488 O O . SER A 1 326 ? 4.855 1.934 -9.548 1.00 69.00 326 SER A O 1
ATOM 2490 N N . ASP A 1 327 ? 5.535 4.062 -9.823 1.00 70.94 327 ASP A N 1
ATOM 2491 C CA . ASP A 1 327 ? 4.238 4.687 -9.535 1.00 70.94 327 ASP A CA 1
ATOM 2492 C C . ASP A 1 327 ? 3.249 4.424 -10.684 1.00 70.94 327 ASP A C 1
ATOM 2494 O O . ASP A 1 327 ? 2.073 4.168 -10.447 1.00 70.94 327 ASP A O 1
ATOM 2498 N N . ILE A 1 328 ? 3.729 4.442 -11.933 1.00 80.44 328 ILE A N 1
ATOM 2499 C CA . ILE A 1 328 ? 2.918 4.106 -13.114 1.00 80.44 328 ILE A CA 1
ATOM 2500 C C . ILE A 1 328 ? 2.505 2.632 -13.056 1.00 80.44 328 ILE A C 1
ATOM 2502 O O . ILE A 1 328 ? 1.326 2.316 -13.191 1.00 80.44 328 ILE A O 1
ATOM 2506 N N . MET A 1 329 ? 3.462 1.737 -12.807 1.00 83.19 329 MET A N 1
ATOM 2507 C CA . MET A 1 329 ? 3.224 0.295 -12.772 1.00 83.19 329 MET A CA 1
ATOM 2508 C C . MET A 1 329 ? 2.349 -0.134 -11.589 1.00 83.19 329 MET A C 1
ATOM 2510 O O . MET A 1 329 ? 1.618 -1.112 -11.710 1.00 83.19 329 MET A O 1
ATOM 2514 N N . HIS A 1 330 ? 2.358 0.608 -10.477 1.00 85.50 330 HIS A N 1
ATOM 2515 C CA . HIS A 1 330 ? 1.413 0.405 -9.377 1.00 85.50 330 HIS A CA 1
ATOM 2516 C C . HIS A 1 330 ? -0.041 0.544 -9.850 1.00 85.50 330 HIS A C 1
ATOM 2518 O O . HIS A 1 330 ? -0.853 -0.356 -9.650 1.00 85.50 330 HIS A O 1
ATOM 2524 N N . GLU A 1 331 ? -0.356 1.642 -10.539 1.00 86.81 331 GLU A N 1
ATOM 2525 C CA . GLU A 1 331 ? -1.711 1.884 -11.041 1.00 86.81 331 GLU A CA 1
ATOM 2526 C C . GLU A 1 331 ? -2.072 0.947 -12.198 1.00 86.81 331 GLU A C 1
ATOM 2528 O O . GLU A 1 331 ? -3.201 0.463 -12.277 1.00 86.81 331 GLU A O 1
ATOM 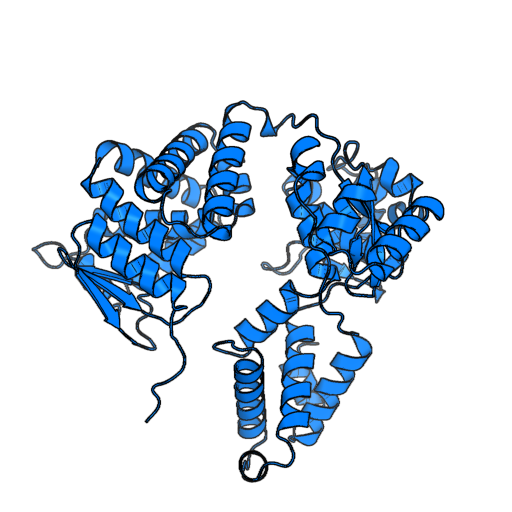2533 N N . VAL A 1 332 ? -1.114 0.632 -13.078 1.00 90.50 332 VAL A N 1
ATOM 2534 C CA . VAL A 1 332 ? -1.313 -0.368 -14.140 1.00 90.50 332 VAL A CA 1
ATOM 2535 C C . VAL A 1 332 ? -1.629 -1.737 -13.539 1.00 90.50 332 VAL A C 1
ATOM 2537 O O . VAL A 1 332 ? -2.525 -2.415 -14.035 1.00 90.50 332 VAL A O 1
ATOM 2540 N N . GLN A 1 333 ? -0.987 -2.122 -12.431 1.00 91.31 333 GLN A N 1
ATOM 2541 C CA . GLN A 1 333 ? -1.287 -3.383 -11.754 1.00 91.31 333 GLN A CA 1
ATOM 2542 C C . GLN A 1 333 ? -2.730 -3.443 -11.239 1.00 91.31 333 GLN A C 1
ATOM 2544 O O . GLN A 1 333 ? -3.348 -4.505 -11.311 1.00 91.31 333 GLN A O 1
ATOM 2549 N N . HIS A 1 334 ? -3.299 -2.328 -10.772 1.00 90.31 334 HIS A N 1
ATOM 2550 C CA . HIS A 1 334 ? -4.723 -2.276 -10.427 1.00 90.31 334 HIS A CA 1
ATOM 2551 C C . HIS A 1 334 ? -5.635 -2.495 -11.630 1.00 90.31 334 HIS A C 1
ATOM 2553 O O . HIS A 1 334 ? -6.701 -3.097 -11.496 1.00 90.31 334 HIS A O 1
ATOM 2559 N N . ALA A 1 335 ? -5.214 -2.045 -12.807 1.00 90.50 335 ALA A N 1
ATOM 2560 C CA . ALA A 1 335 ? -5.967 -2.278 -14.022 1.00 90.50 335 ALA A CA 1
ATOM 2561 C C . ALA A 1 335 ? -5.891 -3.742 -14.481 1.00 90.50 335 ALA A C 1
ATOM 2563 O O . ALA A 1 335 ? -6.930 -4.320 -14.787 1.00 90.50 335 ALA A O 1
ATOM 2564 N N . ILE A 1 336 ? -4.708 -4.368 -14.413 1.00 91.94 336 ILE A N 1
ATOM 2565 C CA . ILE A 1 336 ? -4.531 -5.813 -14.656 1.00 91.94 336 ILE A CA 1
ATOM 2566 C C . ILE A 1 336 ? -5.426 -6.630 -13.726 1.00 91.94 336 ILE A C 1
ATOM 2568 O O . ILE A 1 336 ? -6.158 -7.511 -14.167 1.00 91.94 336 ILE A O 1
ATOM 2572 N N . GLN A 1 337 ? -5.439 -6.287 -12.435 1.00 90.38 337 GLN A N 1
ATOM 2573 C CA . GLN A 1 337 ? -6.284 -6.973 -11.460 1.00 90.38 337 GLN A CA 1
ATOM 2574 C C . GLN A 1 337 ? -7.766 -6.942 -11.836 1.00 90.38 337 GLN A C 1
ATOM 2576 O O . GLN A 1 337 ? -8.476 -7.916 -11.601 1.00 90.38 337 GLN A O 1
ATOM 2581 N N . ASN A 1 338 ? -8.231 -5.832 -12.410 1.00 89.75 338 ASN A N 1
ATOM 2582 C CA . ASN A 1 338 ? -9.612 -5.693 -12.843 1.00 89.75 338 ASN A CA 1
ATOM 2583 C C . ASN A 1 338 ? -9.915 -6.495 -14.117 1.00 89.75 338 ASN A C 1
ATOM 2585 O O . ASN A 1 338 ? -10.942 -7.167 -14.156 1.00 89.75 338 ASN A O 1
ATOM 2589 N N . GLU A 1 339 ? -9.056 -6.434 -15.139 1.00 89.12 339 GLU A N 1
ATOM 2590 C CA . GLU A 1 339 ? -9.272 -7.174 -16.396 1.00 89.12 339 GLU A CA 1
ATOM 2591 C C . GLU A 1 339 ? -9.221 -8.695 -16.191 1.00 89.12 339 GLU A C 1
ATOM 2593 O O . GLU A 1 339 ? -9.989 -9.433 -16.805 1.00 89.12 339 GLU A O 1
ATOM 2598 N N . GLU A 1 340 ? -8.370 -9.163 -15.277 1.00 90.19 340 GLU A N 1
ATOM 2599 C CA . GLU A 1 340 ? -8.153 -10.589 -15.027 1.00 90.19 340 GLU A CA 1
ATOM 2600 C C . GLU A 1 340 ? -8.929 -11.141 -13.822 1.00 90.19 340 GLU A C 1
ATOM 2602 O O . GLU A 1 340 ? -8.684 -12.273 -13.389 1.00 90.19 340 GLU A O 1
ATOM 2607 N N . GLU A 1 341 ? -9.851 -10.357 -13.254 1.00 89.94 341 GLU A N 1
ATOM 2608 C CA . GLU A 1 341 ? -10.659 -10.726 -12.082 1.00 89.94 341 GLU A CA 1
ATOM 2609 C C . GLU A 1 341 ? -9.804 -11.238 -10.901 1.00 89.94 341 GLU A C 1
ATOM 2611 O O . GLU A 1 341 ? -10.134 -12.234 -10.249 1.00 89.94 341 GLU A O 1
ATOM 2616 N N . LEU A 1 342 ? -8.648 -10.616 -10.668 1.00 90.69 342 LEU A N 1
ATOM 2617 C CA . LEU A 1 342 ? -7.773 -10.906 -9.530 1.00 90.69 342 LEU A CA 1
ATOM 2618 C C . LEU A 1 342 ? -8.216 -10.120 -8.289 1.00 90.69 342 LEU A C 1
ATOM 2620 O O . LEU A 1 342 ? -9.106 -9.269 -8.337 1.00 90.69 342 LEU A O 1
ATOM 2624 N N . ALA A 1 343 ? -7.570 -10.394 -7.155 1.00 86.62 343 ALA A N 1
ATOM 2625 C CA . ALA A 1 343 ? -7.768 -9.654 -5.917 1.00 86.62 343 ALA A CA 1
ATOM 2626 C C . ALA A 1 343 ? -7.632 -8.143 -6.155 1.00 86.62 343 ALA A C 1
ATOM 2628 O O . ALA A 1 343 ? -6.544 -7.636 -6.434 1.00 86.62 343 ALA A O 1
ATOM 2629 N N . ALA A 1 344 ? -8.745 -7.427 -6.017 1.00 82.69 344 ALA A N 1
ATOM 2630 C CA . ALA A 1 344 ? -8.776 -5.989 -6.211 1.00 82.69 344 ALA A CA 1
ATOM 2631 C C . ALA A 1 344 ? -8.012 -5.249 -5.102 1.00 82.69 344 ALA A C 1
ATOM 2633 O O . ALA A 1 344 ? -7.926 -5.697 -3.951 1.00 82.69 344 ALA A O 1
ATOM 2634 N N . GLY A 1 345 ? -7.468 -4.087 -5.465 1.00 78.12 345 GLY A N 1
ATOM 2635 C CA . GLY A 1 345 ? -7.002 -3.089 -4.508 1.00 78.12 345 GLY A CA 1
ATOM 2636 C C . GLY A 1 345 ? -8.157 -2.481 -3.709 1.00 78.12 345 GLY A C 1
ATOM 2637 O O . GLY A 1 345 ? -9.306 -2.931 -3.755 1.00 78.12 345 GLY A O 1
ATOM 2638 N N . GLY A 1 346 ? -7.876 -1.416 -2.972 1.00 79.31 346 GLY A N 1
ATOM 2639 C CA . GLY A 1 346 ? -8.914 -0.767 -2.190 1.00 79.31 346 GLY A CA 1
ATOM 2640 C C . GLY A 1 346 ? -8.555 0.639 -1.774 1.00 79.31 346 GLY A C 1
ATOM 2641 O O . GLY A 1 346 ? -7.852 1.373 -2.451 1.00 79.31 346 GLY A O 1
ATOM 2642 N N . SER A 1 347 ? -9.108 1.059 -0.646 1.00 73.88 347 SER A N 1
ATOM 2643 C CA . SER A 1 347 ? -8.791 2.364 -0.080 1.00 73.88 347 SER A CA 1
ATOM 2644 C C . SER A 1 347 ? -8.817 2.290 1.433 1.00 73.88 347 SER A C 1
ATOM 2646 O O . SER A 1 347 ? -9.476 1.423 2.011 1.00 73.88 347 SER A O 1
ATOM 2648 N N . ARG A 1 348 ? -8.169 3.256 2.088 1.00 74.75 348 ARG A N 1
ATOM 2649 C CA . ARG A 1 348 ? -8.295 3.434 3.542 1.00 74.75 348 ARG A CA 1
ATOM 2650 C C . ARG A 1 348 ? -9.756 3.544 3.977 1.00 74.75 348 ARG A C 1
ATOM 2652 O O . ARG A 1 348 ? -10.136 2.959 4.979 1.00 74.75 348 ARG A O 1
ATOM 2659 N N . LYS A 1 349 ? -10.595 4.220 3.186 1.00 81.25 349 LYS A N 1
ATOM 2660 C CA . LYS A 1 349 ? -12.039 4.334 3.434 1.00 81.25 349 LYS A CA 1
ATOM 2661 C C . LYS A 1 349 ? -12.746 2.976 3.390 1.00 81.25 349 LYS A C 1
ATOM 2663 O O . LYS A 1 349 ? -13.622 2.720 4.206 1.00 81.25 349 LYS A O 1
ATOM 2668 N N . LEU A 1 350 ? -12.359 2.106 2.458 1.00 81.25 350 LEU A N 1
ATOM 2669 C CA . LEU A 1 350 ? -12.899 0.750 2.370 1.00 81.25 350 LEU A CA 1
ATOM 2670 C C . LEU A 1 350 ? -12.477 -0.105 3.574 1.00 81.25 350 LEU A C 1
ATOM 2672 O O . LEU A 1 350 ? -13.307 -0.792 4.159 1.00 81.25 350 LEU A O 1
ATOM 2676 N N . ALA A 1 351 ? -11.210 -0.015 3.982 1.00 81.00 351 ALA A N 1
ATOM 2677 C CA . ALA A 1 351 ? -10.719 -0.698 5.176 1.00 81.00 351 ALA A CA 1
ATOM 2678 C C . ALA A 1 351 ? -11.405 -0.187 6.456 1.00 81.00 351 ALA A C 1
ATOM 2680 O O . ALA A 1 351 ? -11.814 -0.987 7.291 1.00 81.00 351 ALA A O 1
ATOM 2681 N N . TYR A 1 352 ? -11.599 1.131 6.580 1.00 87.38 352 TYR A N 1
ATOM 2682 C CA . TYR A 1 352 ? -12.385 1.747 7.653 1.00 87.38 352 TYR A CA 1
ATOM 2683 C C . TYR A 1 352 ? -13.812 1.184 7.694 1.00 87.38 352 TYR A C 1
ATOM 2685 O O . TYR A 1 352 ? -14.284 0.776 8.752 1.00 87.38 352 TYR A O 1
ATOM 2693 N N . ALA A 1 353 ? -14.481 1.124 6.538 1.00 89.62 353 ALA A N 1
ATOM 2694 C CA . ALA A 1 353 ? -15.843 0.615 6.421 1.00 89.62 353 ALA A CA 1
ATOM 2695 C C . ALA A 1 353 ? -15.969 -0.823 6.945 1.00 89.62 353 ALA A C 1
ATOM 2697 O O . ALA A 1 353 ? -16.871 -1.098 7.739 1.00 89.62 353 ALA A O 1
ATOM 2698 N N . ALA A 1 354 ? -15.040 -1.700 6.556 1.00 91.88 354 ALA A N 1
ATOM 2699 C CA . ALA A 1 354 ? -15.003 -3.082 7.024 1.00 91.88 354 ALA A CA 1
ATOM 2700 C C . ALA A 1 354 ? -14.774 -3.164 8.539 1.00 91.88 354 ALA A C 1
ATOM 2702 O O . ALA A 1 354 ? -15.572 -3.763 9.255 1.00 91.88 354 ALA A O 1
ATOM 2703 N N . LEU A 1 355 ? -13.744 -2.478 9.041 1.00 93.81 355 LEU A N 1
ATOM 2704 C CA . LEU A 1 355 ? -13.369 -2.497 10.456 1.00 93.81 355 LEU A CA 1
ATOM 2705 C C . LEU A 1 355 ? -14.490 -1.999 11.377 1.00 93.81 355 LEU A C 1
ATOM 2707 O O . LEU A 1 355 ? -14.800 -2.639 12.380 1.00 93.81 355 LEU A O 1
ATOM 2711 N N . VAL A 1 356 ? -15.123 -0.874 11.038 1.00 95.19 356 VAL A N 1
ATOM 2712 C CA . VAL A 1 356 ? -16.217 -0.304 11.842 1.00 95.19 356 VAL A CA 1
ATOM 2713 C C . VAL A 1 356 ? -17.466 -1.184 11.784 1.00 95.19 356 VAL A C 1
ATOM 2715 O O . VAL A 1 356 ? -18.142 -1.360 12.799 1.00 95.19 356 VAL A O 1
ATOM 2718 N N . SER A 1 357 ? -17.762 -1.778 10.625 1.00 96.44 357 SER A N 1
ATOM 2719 C CA . SER A 1 357 ? -18.898 -2.695 10.476 1.00 96.44 357 SER A CA 1
ATOM 2720 C C . SER A 1 357 ? -18.685 -3.999 11.254 1.00 96.44 357 SER A C 1
ATOM 2722 O O . SER A 1 357 ? -19.613 -4.485 11.900 1.00 96.44 357 SER A O 1
ATOM 2724 N N . ASP A 1 358 ? -17.471 -4.554 11.241 1.00 96.06 358 ASP A N 1
ATOM 2725 C CA . ASP A 1 358 ? -17.105 -5.737 12.030 1.00 96.06 358 ASP A CA 1
ATOM 2726 C C . ASP A 1 358 ? -17.179 -5.445 13.535 1.00 96.06 358 ASP A C 1
ATOM 2728 O O . ASP A 1 358 ? -17.754 -6.225 14.301 1.00 96.06 358 ASP A O 1
ATOM 2732 N N . ALA A 1 359 ? -16.679 -4.280 13.959 1.00 97.19 359 ALA A N 1
ATOM 2733 C CA . ALA A 1 359 ? -16.775 -3.840 15.344 1.00 97.19 359 ALA A CA 1
ATOM 2734 C C . ALA A 1 359 ? -18.232 -3.698 15.795 1.00 97.19 359 ALA A C 1
ATOM 2736 O O . ALA A 1 359 ? -18.571 -4.152 16.887 1.00 97.19 359 ALA A O 1
ATOM 2737 N N . TYR A 1 360 ? -19.104 -3.137 14.951 1.00 97.88 360 TYR A N 1
ATOM 2738 C CA . TYR A 1 360 ? -20.533 -3.039 15.241 1.00 97.88 360 TYR A CA 1
ATOM 2739 C C . TYR A 1 360 ? -21.164 -4.408 15.467 1.00 97.88 360 TYR A C 1
ATOM 2741 O O . TYR A 1 360 ? -21.818 -4.616 16.488 1.00 97.88 360 TYR A O 1
ATOM 2749 N N . GLU A 1 361 ? -20.939 -5.362 14.566 1.00 97.56 361 GLU A N 1
ATOM 2750 C CA . GLU A 1 361 ? -21.497 -6.708 14.711 1.00 97.56 361 GLU A CA 1
ATOM 2751 C C . GLU A 1 361 ? -20.991 -7.413 15.981 1.00 97.56 361 GLU A C 1
ATOM 2753 O O . GLU A 1 361 ? -21.746 -8.155 16.609 1.00 97.56 361 GLU A O 1
ATOM 2758 N N . ALA A 1 362 ? -19.759 -7.124 16.409 1.00 96.81 362 ALA A N 1
ATOM 2759 C CA . ALA A 1 362 ? -19.185 -7.668 17.636 1.00 96.81 362 ALA A CA 1
ATOM 2760 C C . ALA A 1 362 ? -19.756 -7.051 18.928 1.00 96.81 362 ALA A C 1
ATOM 2762 O O . ALA A 1 362 ? -19.778 -7.729 19.957 1.00 96.81 362 ALA A O 1
ATOM 2763 N N . VAL A 1 363 ? -20.182 -5.779 18.909 1.00 96.50 363 VAL A N 1
ATOM 2764 C CA . VAL A 1 363 ? -20.539 -5.033 20.136 1.00 96.50 363 VAL A CA 1
ATOM 2765 C C . VAL A 1 363 ? -21.996 -4.579 20.221 1.00 96.50 363 VAL A C 1
ATOM 2767 O O . VAL A 1 363 ? -22.419 -4.135 21.282 1.00 96.50 363 VAL A O 1
ATOM 2770 N N . LYS A 1 364 ? -22.794 -4.703 19.156 1.00 96.44 364 LYS A N 1
ATOM 2771 C CA . LYS A 1 364 ? -24.184 -4.200 19.101 1.00 96.44 364 LYS A CA 1
ATOM 2772 C C . LYS A 1 364 ? -25.095 -4.688 20.239 1.00 96.44 364 LYS A C 1
ATOM 2774 O O . LYS A 1 364 ? -26.035 -3.987 20.617 1.00 96.44 364 LYS A O 1
ATOM 2779 N N . ASP A 1 365 ? -24.812 -5.868 20.789 1.00 96.88 365 ASP A N 1
ATOM 2780 C CA . ASP A 1 365 ? -25.600 -6.502 21.850 1.00 96.88 365 ASP A CA 1
ATOM 2781 C C . ASP A 1 365 ? -25.008 -6.297 23.258 1.00 96.88 365 ASP A C 1
ATOM 2783 O O . ASP A 1 365 ? -25.535 -6.833 24.235 1.00 96.88 365 ASP A O 1
ATOM 2787 N N . THR A 1 366 ? -23.918 -5.530 23.396 1.00 97.19 366 THR A N 1
ATOM 2788 C CA . THR A 1 366 ? -23.292 -5.291 24.702 1.00 97.19 366 THR A CA 1
ATOM 2789 C C . THR A 1 366 ? -24.036 -4.208 25.491 1.00 97.19 366 THR A C 1
ATOM 2791 O O . THR A 1 366 ? -24.497 -3.217 24.911 1.00 97.19 366 THR A O 1
ATOM 2794 N N . PRO A 1 367 ? -24.144 -4.342 26.829 1.00 96.31 367 PRO A N 1
ATOM 2795 C CA . PRO A 1 367 ? -24.735 -3.304 27.670 1.00 96.31 367 PRO A CA 1
ATOM 2796 C C . PRO A 1 367 ? -24.028 -1.954 27.529 1.00 96.31 367 PRO A C 1
ATOM 2798 O O . PRO A 1 367 ? -24.682 -0.912 27.539 1.00 96.31 367 PRO A O 1
ATOM 2801 N N . GLU A 1 368 ? -22.702 -1.968 27.373 1.00 95.62 368 GLU A N 1
ATOM 2802 C CA . GLU A 1 368 ? -21.885 -0.769 27.212 1.00 95.62 368 GLU A CA 1
ATOM 2803 C C . GLU A 1 368 ? -22.305 0.003 25.960 1.00 95.62 368 GLU A C 1
ATOM 2805 O O . GLU A 1 368 ? -22.626 1.187 26.056 1.00 95.62 368 GLU A O 1
ATOM 2810 N N . PHE A 1 369 ? -22.395 -0.670 24.810 1.00 96.69 369 PHE A N 1
ATOM 2811 C CA . PHE A 1 369 ? -22.781 -0.034 23.554 1.00 96.69 369 PHE A CA 1
ATOM 2812 C C . PHE A 1 369 ? -24.242 0.435 23.563 1.00 96.69 369 PHE A C 1
ATOM 2814 O O . PHE A 1 369 ? -24.549 1.547 23.130 1.00 96.69 369 PHE A O 1
ATOM 2821 N N . GLN A 1 370 ? -25.152 -0.375 24.114 1.00 95.56 370 GLN A N 1
ATOM 2822 C CA . GLN A 1 370 ? -26.575 -0.031 24.209 1.00 95.56 370 GLN A CA 1
ATOM 2823 C C . GLN A 1 370 ? -26.846 1.150 25.151 1.00 95.56 370 GLN A C 1
ATOM 2825 O O . GLN A 1 370 ? -27.847 1.849 24.983 1.00 95.56 370 GLN A O 1
ATOM 2830 N N . SER A 1 371 ? -25.964 1.397 26.125 1.00 96.19 371 SER A N 1
ATOM 2831 C CA . SER A 1 371 ? -26.093 2.525 27.052 1.00 96.19 371 SER A CA 1
ATOM 2832 C C . SER A 1 371 ? -25.763 3.889 26.428 1.00 96.19 371 SER A C 1
ATOM 2834 O O . SER A 1 371 ? -26.153 4.918 26.987 1.00 96.19 371 SER A O 1
ATOM 2836 N N . LEU A 1 372 ? -25.094 3.915 25.269 1.00 96.69 372 LEU A N 1
ATOM 2837 C CA . LEU A 1 372 ? -24.687 5.143 24.580 1.00 96.69 372 LEU A CA 1
ATOM 2838 C C . LEU A 1 372 ? -25.900 5.880 23.994 1.00 96.69 372 LEU A C 1
ATOM 2840 O O . LEU A 1 372 ? -26.764 5.282 23.335 1.00 96.69 372 LEU A O 1
ATOM 2844 N N . GLN A 1 373 ? -25.963 7.192 24.231 1.00 94.00 373 GLN A N 1
ATOM 2845 C CA . GLN A 1 373 ? -27.157 8.001 23.974 1.00 94.00 373 GLN A CA 1
ATOM 2846 C C . GLN A 1 373 ? -27.115 8.682 22.609 1.00 94.00 373 GLN A C 1
ATOM 2848 O O . GLN A 1 373 ? -28.145 8.798 21.943 1.00 94.00 373 GLN A O 1
ATOM 2853 N N . THR A 1 374 ? -25.934 9.121 22.185 1.00 96.44 374 THR A N 1
ATOM 2854 C CA . THR A 1 374 ? -25.746 9.852 20.930 1.00 96.44 374 THR A CA 1
ATOM 2855 C C . THR A 1 374 ? -25.136 8.965 19.848 1.00 96.44 374 THR A C 1
ATOM 2857 O O . THR A 1 374 ? -24.471 7.962 20.118 1.00 96.44 374 THR A O 1
ATOM 2860 N N . LYS A 1 375 ? -25.377 9.328 18.587 1.00 95.00 375 LYS A N 1
ATOM 2861 C CA . LYS A 1 375 ? -24.808 8.624 17.431 1.00 95.00 375 LYS A CA 1
ATOM 2862 C C . LYS A 1 375 ? -23.293 8.835 17.332 1.00 95.00 375 LYS A C 1
ATOM 2864 O O . LYS A 1 375 ? -22.591 7.908 16.945 1.00 95.00 375 LYS A O 1
ATOM 2869 N N . GLU A 1 376 ? -22.797 9.997 17.758 1.00 94.88 376 GLU A N 1
ATOM 2870 C CA . GLU A 1 376 ? -21.371 10.322 17.828 1.00 94.88 376 GLU A CA 1
ATOM 2871 C C . GLU A 1 376 ? -20.649 9.468 18.877 1.00 94.88 376 GLU A C 1
ATOM 2873 O O . GLU A 1 376 ? -19.599 8.906 18.580 1.00 94.88 376 GLU A O 1
ATOM 2878 N N . GLU A 1 377 ? -21.232 9.292 20.070 1.00 94.62 377 GLU A N 1
ATOM 2879 C CA . GLU A 1 377 ? -20.698 8.377 21.093 1.00 94.62 377 GLU A CA 1
ATOM 2880 C C . GLU A 1 377 ? -20.639 6.934 20.585 1.00 94.62 377 GLU A C 1
ATOM 2882 O O . GLU A 1 377 ? -19.648 6.240 20.803 1.00 94.62 377 GLU A O 1
ATOM 2887 N N . ARG A 1 378 ? -21.689 6.478 19.886 1.00 97.00 378 ARG A N 1
ATOM 2888 C CA . ARG A 1 378 ? -21.719 5.134 19.296 1.00 97.00 378 ARG A CA 1
ATOM 2889 C C . ARG A 1 378 ? -20.646 4.969 18.236 1.00 97.00 378 ARG A C 1
ATOM 2891 O O . ARG A 1 378 ? -19.943 3.971 18.276 1.00 97.00 378 ARG A O 1
ATOM 2898 N N . LEU A 1 379 ? -20.505 5.923 17.315 1.00 95.12 379 LEU A N 1
ATOM 2899 C CA . LEU A 1 379 ? -19.476 5.853 16.280 1.00 95.12 379 LEU A CA 1
ATOM 2900 C C . LEU A 1 379 ? -18.078 5.835 16.897 1.00 95.12 379 LEU A C 1
ATOM 2902 O O . LEU A 1 379 ? -17.292 4.957 16.562 1.00 95.12 379 LEU A O 1
ATOM 2906 N N . HIS A 1 380 ? -17.808 6.726 17.850 1.00 95.06 380 HIS A N 1
ATOM 2907 C CA . HIS A 1 380 ? -16.528 6.758 18.550 1.00 95.06 380 HIS A CA 1
ATOM 2908 C C . HIS A 1 380 ? -16.227 5.425 19.250 1.00 95.06 380 HIS A C 1
ATOM 2910 O O . HIS A 1 380 ? -15.137 4.882 19.102 1.00 95.06 380 HIS A O 1
ATOM 2916 N N . TYR A 1 381 ? -17.220 4.834 19.923 1.00 95.81 381 TYR A N 1
ATOM 2917 C CA . TYR A 1 381 ? -17.080 3.509 20.529 1.00 95.81 381 TYR A CA 1
ATOM 2918 C C . TYR A 1 381 ? -16.767 2.421 19.491 1.00 95.81 381 TYR A C 1
ATOM 2920 O O . TYR A 1 381 ? -15.942 1.544 19.746 1.00 95.81 381 TYR A O 1
ATOM 2928 N N . LEU A 1 382 ? -17.410 2.455 18.317 1.00 96.88 382 LEU A N 1
ATOM 2929 C CA . LEU A 1 382 ? -17.121 1.510 17.235 1.00 96.88 382 LEU A CA 1
ATOM 2930 C C . LEU A 1 382 ? -15.704 1.685 16.686 1.00 96.88 382 LEU A C 1
ATOM 2932 O O . LEU A 1 382 ? -15.032 0.689 16.445 1.00 96.88 382 LEU A O 1
ATOM 2936 N N . GLU A 1 383 ? -15.242 2.921 16.509 1.00 91.88 383 GLU A N 1
ATOM 2937 C CA . GLU A 1 383 ? -13.883 3.229 16.055 1.00 91.88 383 GLU A CA 1
ATOM 2938 C C . GLU A 1 383 ? -12.828 2.748 17.058 1.00 91.88 383 GLU A C 1
ATOM 2940 O O . GLU A 1 383 ? -11.841 2.125 16.662 1.00 91.88 383 GLU A O 1
ATOM 2945 N N . GLU A 1 384 ? -13.058 2.955 18.358 1.00 91.62 384 GLU A N 1
ATOM 2946 C CA . GLU A 1 384 ? -12.199 2.429 19.424 1.00 91.62 384 GLU A CA 1
ATOM 2947 C C . GLU A 1 384 ? -12.206 0.894 19.457 1.00 91.62 384 GLU A C 1
ATOM 2949 O O . GLU A 1 384 ? -11.151 0.261 19.561 1.00 91.62 384 GLU A O 1
ATOM 2954 N N . ALA A 1 385 ? -13.383 0.272 19.341 1.00 93.00 385 ALA A N 1
ATOM 2955 C CA . ALA A 1 385 ? -13.518 -1.181 19.305 1.00 93.00 385 ALA A CA 1
ATOM 2956 C C . ALA A 1 385 ? -12.815 -1.783 18.078 1.00 93.00 385 ALA A C 1
ATOM 2958 O O . ALA A 1 385 ? -12.092 -2.771 18.215 1.00 93.00 385 ALA A O 1
ATOM 2959 N N . ALA A 1 386 ? -12.972 -1.164 16.909 1.00 90.94 386 ALA A N 1
ATOM 2960 C CA . ALA A 1 386 ? -12.322 -1.546 15.662 1.00 90.94 386 ALA A CA 1
ATOM 2961 C C . ALA A 1 386 ? -10.794 -1.426 15.750 1.00 90.94 386 ALA A C 1
ATOM 2963 O O . ALA A 1 386 ? -10.080 -2.381 15.439 1.00 90.94 386 ALA A O 1
ATOM 2964 N N . ALA A 1 387 ? -10.281 -0.290 16.234 1.00 83.25 387 ALA A N 1
ATOM 2965 C CA . ALA A 1 387 ? -8.848 -0.089 16.441 1.00 83.25 387 ALA A CA 1
ATOM 2966 C C . ALA A 1 387 ? -8.270 -1.144 17.395 1.00 83.25 387 ALA A C 1
ATOM 2968 O O . ALA A 1 387 ? -7.263 -1.786 17.090 1.00 83.25 387 ALA A O 1
ATOM 2969 N N . LYS A 1 388 ? -8.969 -1.409 18.506 1.00 86.19 388 LYS A N 1
ATOM 2970 C CA . LYS A 1 388 ? -8.582 -2.427 19.487 1.00 86.19 388 LYS A CA 1
ATOM 2971 C C . LYS A 1 388 ? -8.568 -3.839 18.899 1.00 86.19 388 LYS A C 1
ATOM 2973 O O . LYS A 1 388 ? -7.627 -4.584 19.163 1.00 86.19 388 LYS A O 1
ATOM 2978 N N . GLN A 1 389 ? -9.581 -4.213 18.115 1.00 86.44 389 GLN A N 1
ATOM 2979 C CA . GLN A 1 389 ? -9.641 -5.515 17.436 1.00 86.44 389 GLN A CA 1
ATOM 2980 C C . GLN A 1 389 ? -8.498 -5.682 16.426 1.00 86.44 389 GLN A C 1
ATOM 2982 O O . GLN A 1 389 ? -7.908 -6.757 16.345 1.00 86.44 389 GLN A O 1
ATOM 2987 N N . ALA A 1 390 ? -8.142 -4.611 15.714 1.00 77.44 390 ALA A N 1
ATOM 2988 C CA . ALA A 1 390 ? -7.029 -4.586 14.770 1.00 77.44 390 ALA A CA 1
ATOM 2989 C C . ALA A 1 390 ? -5.642 -4.476 15.438 1.00 77.44 390 ALA A C 1
ATOM 2991 O O . ALA A 1 390 ? -4.627 -4.506 14.743 1.00 77.44 390 ALA A O 1
ATOM 2992 N N . GLY A 1 391 ? -5.573 -4.323 16.767 1.00 79.81 391 GLY A N 1
ATOM 2993 C CA . GLY A 1 391 ? -4.317 -4.096 17.487 1.00 79.81 391 GLY A CA 1
ATOM 2994 C C . GLY A 1 391 ? -3.638 -2.765 17.134 1.00 79.81 391 GLY A C 1
ATOM 2995 O O . GLY A 1 391 ? -2.416 -2.656 17.226 1.00 79.81 391 GLY A O 1
ATOM 2996 N N . ALA A 1 392 ? -4.415 -1.772 16.705 1.00 69.12 392 ALA A N 1
ATOM 2997 C CA . ALA A 1 392 ? -3.955 -0.452 16.293 1.00 69.12 392 ALA A CA 1
ATOM 2998 C C . ALA A 1 392 ? -4.267 0.614 17.366 1.00 69.12 392 ALA A C 1
ATOM 3000 O O . ALA A 1 392 ? -5.212 0.446 18.138 1.00 69.12 392 ALA A O 1
ATOM 3001 N N . PRO A 1 393 ? -3.491 1.714 17.428 1.00 64.94 393 PRO A N 1
ATOM 3002 C CA . PRO A 1 393 ? -3.705 2.789 18.403 1.00 64.94 393 PRO A CA 1
ATOM 3003 C C . PRO A 1 393 ? -4.985 3.597 18.152 1.00 64.94 393 PRO A C 1
ATOM 3005 O O . PRO A 1 393 ? -5.592 4.092 19.095 1.00 64.94 393 PRO A O 1
ATOM 3008 N N . ASP A 1 394 ? -5.391 3.719 16.892 1.00 76.94 394 ASP A N 1
ATOM 3009 C CA . ASP A 1 394 ? -6.573 4.451 16.458 1.00 76.94 394 ASP A CA 1
ATOM 3010 C C . ASP A 1 394 ? -7.117 3.848 15.157 1.00 76.94 394 ASP A C 1
ATOM 3012 O O . ASP A 1 394 ? -6.486 2.999 14.510 1.00 76.94 394 ASP A O 1
ATOM 3016 N N . ILE A 1 395 ? -8.326 4.272 14.788 1.00 84.44 395 ILE A N 1
ATOM 3017 C CA . ILE A 1 395 ? -9.023 3.751 13.615 1.00 84.44 395 ILE A CA 1
ATOM 3018 C C . ILE A 1 395 ? -8.343 4.152 12.301 1.00 84.44 395 ILE A C 1
ATOM 3020 O O . ILE A 1 395 ? -8.399 3.397 11.334 1.00 84.44 395 ILE A O 1
ATOM 3024 N N . GLU A 1 396 ? -7.653 5.293 12.250 1.00 75.94 396 GLU A N 1
ATOM 3025 C CA . GLU A 1 396 ? -6.943 5.740 11.047 1.00 75.94 396 GLU A CA 1
ATOM 3026 C C . GLU A 1 396 ? -5.739 4.837 10.748 1.00 75.94 396 GLU A C 1
ATOM 3028 O O . GLU A 1 396 ? -5.535 4.399 9.609 1.00 75.94 396 GLU A O 1
ATOM 3033 N N . THR A 1 397 ? -4.986 4.476 11.785 1.00 71.06 397 THR A N 1
ATOM 3034 C CA . THR A 1 397 ? -3.886 3.514 11.724 1.00 71.06 397 THR A CA 1
ATOM 3035 C C . THR A 1 397 ? -4.413 2.121 11.395 1.00 71.06 397 THR A C 1
ATOM 3037 O O . THR A 1 397 ? -3.857 1.447 10.528 1.00 71.06 397 THR A O 1
ATOM 3040 N N . ALA A 1 398 ? -5.515 1.697 12.025 1.00 72.94 398 ALA A N 1
ATOM 3041 C CA . ALA A 1 398 ? -6.159 0.417 11.731 1.00 72.94 398 ALA A CA 1
ATOM 3042 C C . ALA A 1 398 ? -6.578 0.325 10.257 1.00 72.94 398 ALA A C 1
ATOM 3044 O O . ALA A 1 398 ? -6.252 -0.645 9.574 1.00 72.94 398 ALA A O 1
ATOM 3045 N N . ALA A 1 399 ? -7.239 1.363 9.744 1.00 73.75 399 ALA A N 1
ATOM 3046 C CA . ALA A 1 399 ? -7.683 1.446 8.360 1.00 73.75 399 ALA A CA 1
ATOM 3047 C C . ALA A 1 399 ? -6.504 1.518 7.382 1.00 73.75 399 ALA A C 1
ATOM 3049 O O . ALA A 1 399 ? -6.546 0.894 6.324 1.00 73.75 399 ALA A O 1
ATOM 3050 N N . THR A 1 400 ? -5.429 2.226 7.735 1.00 73.88 400 THR A N 1
ATOM 3051 C CA . THR A 1 400 ? -4.198 2.263 6.934 1.00 73.88 400 THR A CA 1
ATOM 3052 C C . THR A 1 400 ? -3.550 0.884 6.860 1.00 73.88 400 THR A C 1
ATOM 3054 O O . THR A 1 400 ? -3.242 0.422 5.763 1.00 73.88 400 THR A O 1
ATOM 3057 N N . ASN A 1 401 ? -3.422 0.190 7.992 1.00 74.00 401 ASN A N 1
ATOM 3058 C CA . ASN A 1 401 ? -2.885 -1.168 8.058 1.00 74.00 401 ASN A CA 1
ATOM 3059 C C . ASN A 1 401 ? -3.768 -2.170 7.304 1.00 74.00 401 ASN A C 1
ATOM 3061 O O . ASN A 1 401 ? -3.258 -3.030 6.590 1.00 74.00 401 ASN A O 1
ATOM 3065 N N . GLY A 1 402 ? -5.091 -2.056 7.432 1.00 70.62 402 GLY A N 1
ATOM 3066 C CA . GLY A 1 402 ? -6.045 -2.873 6.685 1.00 70.62 402 GLY A CA 1
ATOM 3067 C C . GLY A 1 402 ? -5.911 -2.658 5.178 1.00 70.62 402 GLY A C 1
ATOM 3068 O O . GLY A 1 402 ? -5.823 -3.627 4.432 1.00 70.62 402 GLY A O 1
ATOM 3069 N N . TYR A 1 403 ? -5.805 -1.399 4.746 1.00 74.75 403 TYR A N 1
ATOM 3070 C CA . TYR A 1 403 ? -5.614 -1.015 3.348 1.00 74.75 403 TYR A CA 1
ATOM 3071 C C . TYR A 1 403 ? -4.315 -1.579 2.755 1.00 74.75 403 TYR A C 1
ATOM 3073 O O . TYR A 1 403 ? -4.366 -2.254 1.733 1.00 74.75 403 TYR A O 1
ATOM 3081 N N . VAL A 1 404 ? -3.158 -1.378 3.398 1.00 68.06 404 VAL A N 1
ATOM 3082 C CA . VAL A 1 404 ? -1.874 -1.871 2.852 1.00 68.06 404 VAL A CA 1
ATOM 3083 C C . VAL A 1 404 ? -1.771 -3.399 2.824 1.00 68.06 404 VAL A C 1
ATOM 3085 O O . VAL A 1 404 ? -0.940 -3.933 2.095 1.00 68.06 404 VAL A O 1
ATOM 3088 N N . ASN A 1 405 ? -2.605 -4.094 3.604 1.00 73.31 405 ASN A N 1
ATOM 3089 C CA . ASN A 1 405 ? -2.671 -5.554 3.654 1.00 73.31 405 ASN A CA 1
ATOM 3090 C C . ASN A 1 405 ? -3.730 -6.163 2.722 1.00 73.31 405 ASN A C 1
ATOM 3092 O O . ASN A 1 405 ? -3.878 -7.390 2.696 1.00 73.31 405 ASN A O 1
ATOM 3096 N N . LEU A 1 406 ? -4.459 -5.348 1.954 1.00 78.00 406 LEU A N 1
ATOM 3097 C CA . LEU A 1 406 ? -5.324 -5.867 0.899 1.00 78.00 406 LEU A CA 1
ATOM 3098 C C . LEU A 1 406 ? -4.470 -6.586 -0.149 1.00 78.00 406 LEU A C 1
ATOM 3100 O O . LEU A 1 406 ? -3.427 -6.078 -0.557 1.00 78.00 406 LEU A O 1
ATOM 3104 N N . GLY A 1 407 ? -4.910 -7.760 -0.602 1.00 79.06 407 GLY A N 1
ATOM 3105 C CA . GLY A 1 407 ? -4.168 -8.580 -1.563 1.00 79.06 407 GLY A CA 1
ATOM 3106 C C . GLY A 1 407 ? -3.833 -7.815 -2.843 1.00 79.06 407 GLY A C 1
ATOM 3107 O O . GLY A 1 407 ? -2.686 -7.840 -3.291 1.00 79.06 407 GLY A O 1
ATOM 3108 N N . GLY A 1 408 ? -4.792 -7.048 -3.373 1.00 82.00 408 GLY A N 1
ATOM 3109 C CA . GLY A 1 408 ? -4.554 -6.226 -4.558 1.00 82.00 408 GLY A CA 1
ATOM 3110 C C . GLY A 1 408 ? -3.542 -5.099 -4.334 1.00 82.00 408 GLY A C 1
ATOM 3111 O O . GLY A 1 408 ? -2.674 -4.872 -5.176 1.00 82.00 408 GLY A O 1
ATOM 3112 N N . GLU A 1 409 ? -3.562 -4.452 -3.165 1.00 81.62 409 GLU A N 1
ATOM 3113 C CA . GLU A 1 409 ? -2.571 -3.430 -2.795 1.00 81.62 409 GLU A CA 1
ATOM 3114 C C . GLU A 1 409 ? -1.180 -4.031 -2.602 1.00 81.62 409 GLU A C 1
ATOM 3116 O O . GLU A 1 409 ? -0.186 -3.463 -3.058 1.00 81.62 409 GLU A O 1
ATOM 3121 N N . LYS A 1 410 ? -1.085 -5.204 -1.964 1.00 80.44 410 LYS A N 1
ATOM 3122 C CA . LYS A 1 410 ? 0.185 -5.921 -1.815 1.00 80.44 410 LYS A CA 1
ATOM 3123 C C . LYS A 1 410 ? 0.760 -6.289 -3.176 1.00 80.44 410 LYS A C 1
ATOM 3125 O O . LYS A 1 410 ? 1.943 -6.058 -3.399 1.00 80.44 410 LYS A O 1
ATOM 3130 N N . MET A 1 411 ? -0.055 -6.782 -4.104 1.00 82.94 411 MET A N 1
ATOM 3131 C CA . MET A 1 411 ? 0.384 -7.103 -5.464 1.00 82.94 411 MET A CA 1
ATOM 3132 C C . MET A 1 411 ? 0.838 -5.861 -6.251 1.00 82.94 411 MET A C 1
ATOM 3134 O O . MET A 1 411 ? 1.913 -5.882 -6.853 1.00 82.94 411 MET A O 1
ATOM 3138 N N . ALA A 1 412 ? 0.098 -4.751 -6.186 1.00 82.75 412 ALA A N 1
ATOM 3139 C CA . ALA A 1 412 ? 0.498 -3.485 -6.808 1.00 82.75 412 ALA A CA 1
ATOM 3140 C C . ALA A 1 412 ? 1.803 -2.932 -6.210 1.00 82.75 412 ALA A C 1
ATOM 3142 O O . ALA A 1 412 ? 2.691 -2.469 -6.929 1.00 82.75 412 ALA A O 1
ATOM 3143 N N . ARG A 1 413 ? 1.989 -3.052 -4.891 1.00 77.25 413 ARG A N 1
ATOM 3144 C CA . ARG A 1 413 ? 3.240 -2.683 -4.207 1.00 77.25 413 ARG A CA 1
ATOM 3145 C C . ARG A 1 413 ? 4.394 -3.618 -4.543 1.00 77.25 413 ARG A C 1
ATOM 3147 O O . ARG A 1 413 ? 5.511 -3.140 -4.691 1.00 77.25 413 ARG A O 1
ATOM 3154 N N . GLN A 1 414 ? 4.164 -4.925 -4.679 1.00 79.44 414 GLN A N 1
ATOM 3155 C CA . GLN A 1 414 ? 5.207 -5.852 -5.128 1.00 79.44 414 GLN A CA 1
ATOM 3156 C C . GLN A 1 414 ? 5.625 -5.540 -6.565 1.00 79.44 414 GLN A C 1
ATOM 3158 O O . GLN A 1 414 ? 6.817 -5.544 -6.841 1.00 79.44 414 GLN A O 1
ATOM 3163 N N . THR A 1 415 ? 4.689 -5.190 -7.447 1.00 82.19 415 THR A N 1
ATOM 3164 C CA . THR A 1 415 ? 5.000 -4.736 -8.813 1.00 82.19 415 THR A CA 1
ATOM 3165 C C . THR A 1 415 ? 5.905 -3.505 -8.787 1.00 82.19 415 THR A C 1
ATOM 3167 O O . THR A 1 415 ? 7.017 -3.534 -9.315 1.00 82.19 415 THR A O 1
ATOM 3170 N N . ALA A 1 416 ? 5.493 -2.465 -8.056 1.00 73.31 416 ALA A N 1
ATOM 3171 C CA . ALA A 1 416 ? 6.263 -1.234 -7.893 1.00 73.31 416 ALA A CA 1
ATOM 3172 C C . ALA A 1 416 ? 7.648 -1.473 -7.266 1.00 73.31 416 ALA A C 1
ATOM 3174 O O . ALA A 1 416 ? 8.660 -0.988 -7.766 1.00 73.31 416 ALA A O 1
ATOM 3175 N N . LYS A 1 417 ? 7.718 -2.267 -6.192 1.00 70.00 417 LYS A N 1
ATOM 3176 C CA . LYS A 1 417 ? 8.960 -2.581 -5.474 1.00 70.00 417 LYS A CA 1
ATOM 3177 C C . LYS A 1 417 ? 9.933 -3.363 -6.346 1.00 70.00 417 LYS A C 1
ATOM 3179 O O . LYS A 1 417 ? 11.127 -3.068 -6.389 1.00 70.00 417 LYS A O 1
ATOM 3184 N N . ARG A 1 418 ? 9.429 -4.400 -7.013 1.00 73.62 418 ARG A N 1
ATOM 3185 C CA . ARG A 1 418 ? 10.257 -5.326 -7.782 1.00 73.62 418 ARG A CA 1
ATOM 3186 C C . ARG A 1 418 ? 10.682 -4.718 -9.113 1.00 73.62 418 ARG A C 1
ATOM 3188 O O . ARG A 1 418 ? 11.623 -5.236 -9.712 1.00 73.62 418 ARG A O 1
ATOM 3195 N N . TRP A 1 419 ? 10.078 -3.611 -9.560 1.00 70.31 419 TRP A N 1
ATOM 3196 C CA . TRP A 1 419 ? 10.552 -2.817 -10.702 1.00 70.31 419 TRP A CA 1
ATOM 3197 C C . TRP A 1 419 ? 12.074 -2.572 -10.660 1.00 70.31 419 TRP A C 1
ATOM 3199 O O . TRP A 1 419 ? 12.749 -2.621 -11.685 1.00 70.31 419 TRP A O 1
ATOM 3209 N N . TYR A 1 420 ? 12.635 -2.393 -9.460 1.00 64.56 420 TYR A N 1
ATOM 3210 C CA . TYR A 1 420 ? 14.063 -2.140 -9.245 1.00 64.56 420 TYR A CA 1
ATOM 3211 C C . TYR A 1 420 ? 14.918 -3.399 -9.015 1.00 64.56 420 TYR A C 1
ATOM 3213 O O . TYR A 1 420 ? 16.130 -3.292 -8.815 1.00 64.56 420 TYR A O 1
ATOM 3221 N N . TYR A 1 421 ? 14.321 -4.594 -8.996 1.00 61.59 421 TYR A N 1
ATOM 3222 C CA . TYR A 1 421 ? 15.032 -5.842 -8.708 1.00 61.59 421 TYR A CA 1
ATOM 3223 C C . TYR A 1 421 ? 15.804 -6.356 -9.925 1.00 61.59 421 TYR A C 1
ATOM 3225 O O . TYR A 1 421 ? 15.320 -6.337 -11.054 1.00 61.59 421 TYR A O 1
ATOM 3233 N N . THR A 1 422 ? 16.993 -6.913 -9.682 1.00 61.72 422 THR A N 1
ATOM 3234 C CA . THR A 1 422 ? 17.675 -7.777 -10.650 1.00 61.72 422 THR A CA 1
ATOM 3235 C C . THR A 1 422 ? 16.940 -9.113 -10.791 1.00 61.72 422 THR A C 1
ATOM 3237 O O . THR A 1 422 ? 16.219 -9.539 -9.887 1.00 61.72 422 THR A O 1
ATOM 3240 N N . LYS A 1 423 ? 17.208 -9.843 -11.879 1.00 61.78 423 LYS A N 1
ATOM 3241 C CA . LYS A 1 423 ? 16.715 -11.217 -12.072 1.00 61.78 423 LYS A CA 1
ATOM 3242 C C . LYS A 1 423 ? 17.009 -12.121 -10.867 1.00 61.78 423 LYS A C 1
ATOM 3244 O O . LYS A 1 423 ? 16.107 -12.726 -10.304 1.00 61.78 423 LYS A O 1
ATOM 3249 N N . ASP A 1 424 ? 18.253 -12.096 -10.392 1.00 65.12 424 ASP A N 1
ATOM 3250 C CA . ASP A 1 424 ? 18.689 -12.858 -9.214 1.00 65.12 424 ASP A CA 1
ATOM 3251 C C . ASP A 1 424 ? 17.926 -12.476 -7.929 1.00 65.12 424 ASP A C 1
ATOM 3253 O O . ASP A 1 424 ? 17.605 -13.336 -7.112 1.00 65.12 424 ASP A O 1
ATOM 3257 N N . GLN A 1 425 ? 17.593 -11.190 -7.740 1.00 61.75 425 GLN A N 1
ATOM 3258 C CA . GLN A 1 425 ? 16.757 -10.756 -6.612 1.00 61.75 425 GLN A CA 1
ATOM 3259 C C . GLN A 1 425 ? 15.344 -11.301 -6.718 1.00 61.75 425 GLN A C 1
ATOM 3261 O O . GLN A 1 425 ? 14.802 -11.749 -5.707 1.00 61.75 425 GLN A O 1
ATOM 3266 N N . ARG A 1 426 ? 14.754 -11.258 -7.916 1.00 66.25 426 ARG A N 1
ATOM 3267 C CA . ARG A 1 426 ? 13.402 -11.764 -8.140 1.00 66.25 426 ARG A CA 1
ATOM 3268 C C . ARG A 1 426 ? 13.333 -13.261 -7.903 1.00 66.25 426 ARG A C 1
ATOM 3270 O O . ARG A 1 426 ? 12.436 -13.665 -7.183 1.00 66.25 426 ARG A O 1
ATOM 3277 N N . GLU A 1 427 ? 14.312 -14.034 -8.375 1.00 69.50 427 GLU A N 1
ATOM 3278 C CA . GLU A 1 427 ? 14.405 -15.491 -8.172 1.00 69.50 427 GLU A CA 1
ATOM 3279 C C . GLU A 1 427 ? 14.633 -15.893 -6.704 1.00 69.50 427 GLU A C 1
ATOM 3281 O O . GLU A 1 427 ? 14.246 -16.981 -6.285 1.00 69.50 427 GLU A O 1
ATOM 3286 N N . LYS A 1 428 ? 15.231 -15.017 -5.885 1.00 70.19 428 LYS A N 1
ATOM 3287 C CA . LYS A 1 428 ? 15.529 -15.304 -4.467 1.00 70.19 428 LYS A CA 1
ATOM 3288 C C . LYS A 1 428 ? 14.532 -14.707 -3.477 1.00 70.19 428 LYS A C 1
ATOM 3290 O O . LYS A 1 428 ? 14.542 -15.080 -2.300 1.00 70.19 428 LYS A O 1
ATOM 3295 N N . THR A 1 429 ? 13.689 -13.781 -3.925 1.00 69.62 429 THR A N 1
ATOM 3296 C CA . THR A 1 429 ? 12.781 -13.022 -3.061 1.00 69.62 429 THR A CA 1
ATOM 3297 C C . THR A 1 429 ? 11.347 -13.328 -3.441 1.00 69.62 429 THR A C 1
ATOM 3299 O O . THR A 1 429 ? 10.860 -12.850 -4.462 1.00 69.62 429 THR A O 1
ATOM 3302 N N . TRP A 1 430 ? 10.659 -14.081 -2.588 1.00 79.00 430 TRP A N 1
ATOM 3303 C CA . TRP A 1 430 ? 9.244 -14.387 -2.771 1.00 79.00 430 TRP A CA 1
ATOM 3304 C C . TRP A 1 430 ? 8.403 -13.095 -2.756 1.00 79.00 430 TRP A C 1
ATOM 3306 O O . TRP A 1 430 ? 8.505 -12.322 -1.794 1.00 79.00 430 TRP A O 1
ATOM 3316 N N . PRO A 1 431 ? 7.608 -12.823 -3.807 1.00 74.81 431 PRO A N 1
ATOM 3317 C CA . PRO A 1 431 ? 6.657 -11.725 -3.815 1.00 74.81 431 PRO A CA 1
ATOM 3318 C C . PRO A 1 431 ? 5.440 -12.109 -2.972 1.00 74.81 431 PRO A C 1
ATOM 3320 O O . PRO A 1 431 ? 4.495 -12.725 -3.455 1.00 74.81 431 PRO A O 1
ATOM 3323 N N . ASP A 1 432 ? 5.465 -11.763 -1.687 1.00 79.38 432 ASP A N 1
ATOM 3324 C CA . ASP A 1 432 ? 4.294 -11.916 -0.825 1.00 79.38 432 ASP A CA 1
ATOM 3325 C C . ASP A 1 432 ? 3.179 -10.954 -1.285 1.00 79.38 432 ASP A C 1
ATOM 3327 O O . ASP A 1 432 ? 3.148 -9.775 -0.915 1.00 79.38 432 ASP A O 1
ATOM 3331 N N . VAL A 1 433 ? 2.305 -11.478 -2.149 1.00 80.12 433 VAL A N 1
ATOM 3332 C CA . VAL A 1 433 ? 1.116 -10.821 -2.723 1.00 80.12 433 VAL A CA 1
ATOM 3333 C C . VAL A 1 433 ? -0.189 -11.351 -2.124 1.00 80.12 433 VAL A C 1
ATOM 3335 O O . VAL A 1 433 ? -1.271 -10.895 -2.491 1.00 80.12 433 VAL A O 1
ATOM 3338 N N . ALA A 1 434 ? -0.102 -12.303 -1.192 1.00 76.50 434 ALA A N 1
ATOM 3339 C CA . ALA A 1 434 ? -1.260 -12.809 -0.473 1.00 76.50 434 ALA A CA 1
ATOM 3340 C C . ALA A 1 434 ? -1.760 -11.738 0.503 1.00 76.50 434 ALA A C 1
ATOM 3342 O O . ALA A 1 434 ? -0.962 -11.070 1.160 1.00 76.50 434 ALA A O 1
ATOM 3343 N N . GLY A 1 435 ? -3.070 -11.570 0.636 1.00 73.44 435 GLY A N 1
ATOM 3344 C CA . GLY A 1 435 ? -3.643 -10.561 1.524 1.00 73.44 435 GLY A CA 1
ATOM 3345 C C . GLY A 1 435 ? -5.153 -10.675 1.623 1.00 73.44 435 GLY A C 1
ATOM 3346 O O . GLY A 1 435 ? -5.761 -11.541 1.000 1.00 73.44 435 GLY A O 1
ATOM 3347 N N . ASN A 1 436 ? -5.759 -9.792 2.408 1.00 77.81 436 ASN A N 1
ATOM 3348 C CA . ASN A 1 436 ? -7.208 -9.793 2.585 1.00 77.81 436 ASN A CA 1
ATOM 3349 C C . ASN A 1 436 ? -7.907 -9.286 1.318 1.00 77.81 436 ASN A C 1
ATOM 3351 O O . ASN A 1 436 ? -7.357 -8.463 0.585 1.00 77.81 436 ASN A O 1
ATOM 3355 N N . VAL A 1 437 ? -9.141 -9.723 1.088 1.00 84.69 437 VAL A N 1
ATOM 3356 C CA . VAL A 1 437 ? -9.999 -9.182 0.028 1.00 84.69 437 VAL A CA 1
ATOM 3357 C C . VAL A 1 437 ? -11.209 -8.543 0.680 1.00 84.69 437 VAL A C 1
ATOM 3359 O O . VAL A 1 437 ? -11.873 -9.166 1.505 1.00 84.69 437 VAL A O 1
ATOM 3362 N N . LEU A 1 438 ? -11.481 -7.295 0.307 1.00 84.12 438 LEU A N 1
ATOM 3363 C CA . LEU A 1 438 ? -12.689 -6.579 0.694 1.00 84.12 438 LEU A CA 1
ATOM 3364 C C . LEU A 1 438 ? -13.500 -6.296 -0.563 1.00 84.12 438 LEU A C 1
ATOM 3366 O O . LEU A 1 438 ? -13.012 -5.648 -1.490 1.00 84.12 438 LEU A O 1
ATOM 3370 N N . ASP A 1 439 ? -14.747 -6.755 -0.587 1.00 83.88 439 ASP A N 1
ATOM 3371 C CA . ASP A 1 439 ? -15.660 -6.420 -1.671 1.00 83.88 439 ASP A CA 1
ATOM 3372 C C . ASP A 1 439 ? -16.175 -4.991 -1.468 1.00 83.88 439 ASP A C 1
ATOM 3374 O O . ASP A 1 439 ? -16.866 -4.676 -0.495 1.00 83.88 439 ASP A O 1
ATOM 3378 N N . LYS A 1 440 ? -15.839 -4.105 -2.410 1.00 83.06 440 LYS A N 1
ATOM 3379 C CA . LYS A 1 440 ? -16.212 -2.690 -2.340 1.00 83.06 440 LYS A CA 1
ATOM 3380 C C . LYS A 1 440 ? -17.719 -2.484 -2.226 1.00 83.06 440 LYS A C 1
ATOM 3382 O O . LYS A 1 440 ? -18.138 -1.581 -1.502 1.00 83.06 440 LYS A O 1
ATOM 3387 N N . SER A 1 441 ? -18.522 -3.265 -2.944 1.00 82.00 441 SER A N 1
ATOM 3388 C CA . SER A 1 441 ? -19.980 -3.132 -2.935 1.00 82.00 441 SER A CA 1
ATOM 3389 C C . SER A 1 441 ? -20.563 -3.561 -1.590 1.00 82.00 441 SER A C 1
ATOM 3391 O O . SER A 1 441 ? -21.376 -2.833 -1.018 1.00 82.00 441 SER A O 1
ATOM 3393 N N . VAL A 1 442 ? -20.060 -4.671 -1.044 1.00 88.06 442 VAL A N 1
ATOM 3394 C CA . VAL A 1 442 ? -20.487 -5.219 0.245 1.00 88.06 442 VAL A CA 1
ATOM 3395 C C . VAL A 1 442 ? -20.104 -4.274 1.374 1.00 88.06 442 VAL A C 1
ATOM 3397 O O . VAL A 1 442 ? -20.975 -3.823 2.112 1.00 88.06 442 VAL A O 1
ATOM 3400 N N . GLU A 1 443 ? -18.831 -3.901 1.490 1.00 88.88 443 GLU A N 1
ATOM 3401 C CA . GLU A 1 443 ? -18.370 -3.087 2.619 1.00 88.88 443 GLU A CA 1
ATOM 3402 C C . GLU A 1 443 ? -18.923 -1.658 2.572 1.00 88.88 443 GLU A C 1
ATOM 3404 O O . GLU A 1 443 ? -19.247 -1.086 3.614 1.00 88.88 443 GLU A O 1
ATOM 3409 N N . SER A 1 444 ? -19.131 -1.093 1.373 1.00 85.94 444 SER A N 1
ATOM 3410 C CA . SER A 1 444 ? -19.800 0.210 1.233 1.00 85.94 444 SER A CA 1
ATOM 3411 C C . SER A 1 444 ? -21.257 0.159 1.694 1.00 85.94 444 SER A C 1
ATOM 3413 O O . SER A 1 444 ? -21.745 1.119 2.287 1.00 85.94 444 SER A O 1
ATOM 3415 N N . GLN A 1 445 ? -21.963 -0.945 1.443 1.00 89.50 445 GLN A N 1
ATOM 3416 C CA . GLN A 1 445 ? -23.324 -1.137 1.937 1.00 89.50 445 GLN A CA 1
ATOM 3417 C C . GLN A 1 445 ? -23.335 -1.370 3.455 1.00 89.50 445 GLN A C 1
ATOM 3419 O O . GLN A 1 445 ? -24.106 -0.721 4.164 1.00 89.50 445 GLN A O 1
ATOM 3424 N N . ARG A 1 446 ? -22.447 -2.231 3.966 1.00 94.44 446 ARG A N 1
ATOM 3425 C CA . ARG A 1 446 ? -22.351 -2.562 5.396 1.00 94.44 446 ARG A CA 1
ATOM 3426 C C . ARG A 1 446 ? -22.109 -1.334 6.263 1.00 94.44 446 ARG A C 1
ATOM 3428 O O . ARG A 1 446 ? -22.784 -1.176 7.281 1.00 94.44 446 ARG A O 1
ATOM 3435 N N . ILE A 1 447 ? -21.211 -0.434 5.855 1.00 93.88 447 ILE A N 1
ATOM 3436 C CA . ILE A 1 447 ? -20.946 0.776 6.640 1.00 93.88 447 ILE A CA 1
ATOM 3437 C C . ILE A 1 447 ? -22.130 1.743 6.620 1.00 93.88 447 ILE A C 1
ATOM 3439 O O . ILE A 1 447 ? -22.449 2.332 7.648 1.00 93.88 447 ILE A O 1
ATOM 3443 N N . VAL A 1 448 ? -22.835 1.876 5.491 1.00 93.25 448 VAL A N 1
ATOM 3444 C CA . VAL A 1 448 ? -24.047 2.707 5.415 1.00 93.25 448 VAL A CA 1
ATOM 3445 C C . VAL A 1 448 ? -25.121 2.157 6.352 1.00 93.25 448 VAL A C 1
ATOM 3447 O O . VAL A 1 448 ? -25.663 2.913 7.154 1.00 93.25 448 VAL A O 1
ATOM 3450 N N . GLU A 1 449 ? -25.379 0.849 6.315 1.00 95.12 449 GLU A N 1
ATOM 3451 C CA . GLU A 1 449 ? -26.346 0.204 7.209 1.00 95.12 449 GLU A CA 1
ATOM 3452 C C . GLU A 1 449 ? -25.946 0.337 8.684 1.00 95.12 449 GLU A C 1
ATOM 3454 O O . GLU A 1 449 ? -26.789 0.621 9.536 1.00 95.12 449 GLU A O 1
ATOM 3459 N N . THR A 1 450 ? -24.658 0.178 8.993 1.00 96.81 450 THR A N 1
ATOM 3460 C CA . THR A 1 450 ? -24.115 0.360 10.346 1.00 96.81 450 THR A CA 1
ATOM 3461 C C . THR A 1 450 ? -24.355 1.784 10.845 1.00 96.81 450 THR A C 1
ATOM 3463 O O . THR A 1 450 ? -24.900 1.978 11.933 1.00 96.81 450 THR A O 1
ATOM 3466 N N . LEU A 1 451 ? -24.023 2.792 10.034 1.00 96.06 451 LEU A N 1
ATOM 3467 C CA . LEU A 1 451 ? -24.199 4.198 10.394 1.00 96.06 451 LEU A CA 1
ATOM 3468 C C . LEU A 1 451 ? -25.685 4.577 10.546 1.00 96.06 451 LEU A C 1
ATOM 3470 O O . LEU A 1 451 ? -26.040 5.309 11.473 1.00 96.06 451 LEU A O 1
ATOM 3474 N N . GLU A 1 452 ? -26.571 4.044 9.699 1.00 96.06 452 GLU A N 1
ATOM 3475 C CA . GLU A 1 452 ? -28.023 4.223 9.849 1.00 96.06 452 GLU A CA 1
ATOM 3476 C C . GLU A 1 452 ? -28.529 3.615 11.169 1.00 96.06 452 GLU A C 1
ATOM 3478 O O . GLU A 1 452 ? -29.289 4.260 11.896 1.00 96.06 452 GLU A O 1
ATOM 3483 N N . ARG A 1 453 ? -28.066 2.409 11.534 1.00 96.12 453 ARG A N 1
ATOM 3484 C CA . ARG A 1 453 ? -28.462 1.725 12.780 1.00 96.12 453 ARG A CA 1
ATOM 3485 C C . ARG A 1 453 ? -28.014 2.458 14.041 1.00 96.12 453 ARG A C 1
ATOM 3487 O O . ARG A 1 453 ? -28.726 2.415 15.043 1.00 96.12 453 ARG A O 1
ATOM 3494 N N . ILE A 1 454 ? -26.870 3.142 14.013 1.00 96.19 454 ILE A N 1
ATOM 3495 C CA . ILE A 1 454 ? -26.407 3.925 15.169 1.00 96.19 454 ILE A CA 1
ATOM 3496 C C . ILE A 1 454 ? -27.025 5.329 15.237 1.00 96.19 454 ILE A C 1
ATOM 3498 O O . ILE A 1 454 ? -26.918 5.969 16.283 1.00 96.19 454 ILE A O 1
ATOM 3502 N N . GLY A 1 455 ? -27.743 5.763 14.192 1.00 94.44 455 GLY A N 1
ATOM 3503 C CA . GLY A 1 455 ? -28.595 6.956 14.209 1.00 94.44 455 GLY A CA 1
ATOM 3504 C C . GLY A 1 455 ? -28.199 8.077 13.244 1.00 94.44 455 GLY A C 1
ATOM 3505 O O . GLY A 1 455 ? -28.741 9.179 13.360 1.00 94.44 455 GLY A O 1
ATOM 3506 N N . TYR A 1 456 ? -27.277 7.844 12.306 1.00 95.38 456 TYR A N 1
ATOM 3507 C CA . TYR A 1 456 ? -26.951 8.827 11.271 1.00 95.38 456 TYR A CA 1
ATOM 3508 C C . TYR A 1 456 ? -27.989 8.845 10.149 1.00 95.38 456 TYR A C 1
ATOM 3510 O O . TYR A 1 456 ? -28.520 7.819 9.727 1.00 95.38 456 TYR A O 1
ATOM 3518 N N . THR A 1 457 ? -28.258 10.037 9.622 1.00 94.19 457 THR A N 1
ATOM 3519 C CA . THR A 1 457 ? -29.091 10.206 8.428 1.00 94.19 457 THR A CA 1
ATOM 3520 C C . THR A 1 457 ? -28.273 10.005 7.153 1.00 94.19 457 THR A C 1
ATOM 3522 O O . THR A 1 457 ? -27.068 10.249 7.121 1.00 94.19 457 THR A O 1
ATOM 3525 N N . LYS A 1 458 ? -28.937 9.676 6.039 1.00 88.69 458 LYS A N 1
ATOM 3526 C CA . LYS A 1 458 ? -28.284 9.521 4.723 1.00 88.69 458 LYS A CA 1
ATOM 3527 C C . LYS A 1 458 ? -27.437 10.727 4.296 1.00 88.69 458 LYS A C 1
ATOM 3529 O O . LYS A 1 458 ? -26.405 10.555 3.653 1.00 88.69 458 LYS A O 1
ATOM 3534 N N . ASN A 1 459 ? -27.866 11.943 4.641 1.00 88.88 459 ASN A N 1
ATOM 3535 C CA . ASN A 1 459 ? -27.117 13.159 4.315 1.00 88.88 459 ASN A CA 1
ATOM 3536 C C . ASN A 1 459 ? -25.840 13.286 5.154 1.00 88.88 459 ASN A C 1
ATOM 3538 O O . ASN A 1 459 ? -24.806 13.675 4.618 1.00 88.88 459 ASN A O 1
ATOM 3542 N N . GLU A 1 460 ? -25.896 12.925 6.436 1.00 88.06 460 GLU A N 1
ATOM 3543 C CA . GLU A 1 460 ? -24.726 12.931 7.321 1.00 88.06 460 GLU A CA 1
ATOM 3544 C C . GLU A 1 460 ? -23.728 11.841 6.926 1.00 88.06 460 GLU A C 1
ATOM 3546 O O . GLU A 1 460 ? -22.534 12.109 6.857 1.00 88.06 460 GLU A O 1
ATOM 3551 N N . ILE A 1 461 ? -24.215 10.651 6.562 1.00 86.94 461 ILE A N 1
ATOM 3552 C CA . ILE A 1 461 ? -23.380 9.545 6.070 1.00 86.94 461 ILE A CA 1
ATOM 3553 C C . ILE A 1 461 ? -22.619 9.959 4.808 1.00 86.94 461 ILE A C 1
ATOM 3555 O O . ILE A 1 461 ? -21.418 9.718 4.705 1.00 86.94 461 ILE A O 1
ATOM 3559 N N . ARG A 1 462 ? -23.288 10.635 3.862 1.00 81.00 462 ARG A N 1
ATOM 3560 C CA . ARG A 1 462 ? -22.627 11.168 2.661 1.00 81.00 462 ARG A CA 1
ATOM 3561 C C . ARG A 1 462 ? -21.524 12.173 3.016 1.00 81.00 462 ARG A C 1
ATOM 3563 O O . ARG A 1 462 ? -20.490 12.185 2.357 1.00 81.00 462 ARG A O 1
ATOM 3570 N N . GLY A 1 463 ? -21.740 12.998 4.041 1.00 77.31 463 GLY A N 1
ATOM 3571 C CA . GLY A 1 463 ? -20.739 13.944 4.538 1.00 77.31 463 GLY A CA 1
ATOM 3572 C C . GLY A 1 463 ? -19.544 13.263 5.210 1.00 77.31 463 GLY A C 1
ATOM 3573 O O . GLY A 1 463 ? -18.411 13.640 4.938 1.00 77.31 463 GLY A O 1
ATOM 3574 N N . LEU A 1 464 ? -19.791 12.242 6.035 1.00 74.00 464 LEU A N 1
ATOM 3575 C CA . LEU A 1 464 ? -18.762 11.498 6.773 1.00 74.00 464 LEU A CA 1
ATOM 3576 C C . LEU A 1 464 ? -17.879 10.649 5.868 1.00 74.00 464 LEU A C 1
ATOM 3578 O O . LEU A 1 464 ? -16.661 10.636 6.002 1.00 74.00 464 LEU A O 1
ATOM 3582 N N . LEU A 1 465 ? -18.500 9.929 4.940 1.00 70.38 465 LEU A N 1
ATOM 3583 C CA . LEU A 1 465 ? -17.777 9.038 4.051 1.00 70.38 465 LEU A CA 1
ATOM 3584 C C . LEU A 1 465 ? -17.099 9.818 2.914 1.00 70.38 465 LEU A C 1
ATOM 3586 O O . LEU A 1 465 ? -16.172 9.296 2.304 1.00 70.38 465 LEU A O 1
ATOM 3590 N N . GLY A 1 466 ? -17.511 11.054 2.627 1.00 58.97 466 GLY A N 1
ATOM 3591 C CA . GLY A 1 466 ? -17.094 11.779 1.427 1.00 58.97 466 GLY A CA 1
ATOM 3592 C C . GLY A 1 466 ? -17.755 11.177 0.183 1.00 58.97 466 GLY A C 1
ATOM 3593 O O . GLY A 1 466 ? -17.810 9.951 0.033 1.00 58.97 466 GLY A O 1
ATOM 3594 N N . GLY A 1 467 ? -18.319 12.045 -0.660 1.00 40.91 467 GLY A N 1
ATOM 3595 C CA . GLY A 1 467 ? -19.032 11.669 -1.888 1.00 40.91 467 GLY A CA 1
ATOM 3596 C C . GLY A 1 467 ? -18.202 10.828 -2.845 1.00 40.91 467 GLY A C 1
ATOM 3597 O O . GLY A 1 467 ? -16.983 11.089 -2.943 1.00 40.91 467 GLY A O 1
#